Protein 9CRZ (pdb70)

Structure (mmCIF, N/CA/C/O backbone):
data_9CRZ
#
_entry.id   9CRZ
#
_cell.length_a   60.634
_cell.length_b   96.213
_cell.length_c   133.454
_cell.angle_alpha   90.000
_cell.angle_beta   90.000
_cell.angle_gamma   90.000
#
_symmetry.space_group_name_H-M   'P 21 21 21'
#
loop_
_entity.id
_entity.type
_entity.pdbx_description
1 polymer 'Putative glycosyltransferase R655'
2 non-polymer "URIDINE-5'-DIPHOSPHATE"
3 non-polymer 'MANGANESE (II) ION'
4 water water
#
loop_
_atom_site.group_PDB
_atom_site.id
_atom_site.type_symbol
_atom_site.label_atom_id
_atom_site.label_alt_id
_atom_site.label_comp_id
_atom_site.label_asym_id
_atom_site.label_entity_id
_atom_site.label_seq_id
_atom_site.pdbx_PDB_ins_code
_atom_site.Cartn_x
_atom_site.Cartn_y
_atom_site.Cartn_z
_atom_site.occupancy
_atom_site.B_iso_or_equiv
_atom_site.auth_seq_id
_atom_site.auth_comp_id
_atom_site.auth_asym_id
_atom_site.auth_atom_id
_atom_site.pdbx_PDB_model_num
ATOM 1 N N . ASN A 1 25 ? 39.483 -18.178 30.154 1.000 59.137 3 ASN A N 1
ATOM 2 C CA . ASN A 1 25 ? 39.647 -17.284 28.974 1.000 56.639 3 ASN A CA 1
ATOM 3 C C . ASN A 1 25 ? 38.302 -16.610 28.682 1.000 56.334 3 ASN A C 1
ATOM 4 O O . ASN A 1 25 ? 37.390 -16.646 29.513 1.000 60.729 3 ASN A O 1
ATOM 9 N N . LEU A 1 26 ? 38.204 -15.983 27.502 1.000 49.511 4 LEU A N 1
ATOM 10 C CA . LEU A 1 26 ? 37.065 -15.158 27.131 1.000 42.087 4 LEU A CA 1
ATOM 11 C C . LEU A 1 26 ? 35.784 -15.984 27.183 1.000 40.847 4 LEU A C 1
ATOM 12 O O . LEU A 1 26 ? 35.712 -17.053 26.583 1.000 43.082 4 LEU A O 1
ATOM 17 N N . LYS A 1 27 ? 34.781 -15.475 27.910 1.000 39.060 5 LYS A N 1
ATOM 18 C CA . LYS A 1 27 ? 33.430 -16.015 27.851 1.000 38.417 5 LYS A CA 1
ATOM 19 C C . LYS A 1 27 ? 32.591 -15.196 26.867 1.000 35.929 5 LYS A C 1
ATOM 20 O O . LYS A 1 27 ? 32.482 -13.973 26.979 1.000 32.287 5 LYS A O 1
ATOM 26 N N . ILE A 1 28 ? 31.982 -15.888 25.901 1.000 31.387 6 ILE A N 1
ATOM 27 C CA . ILE A 1 28 ? 31.102 -15.231 24.951 1.000 28.881 6 ILE A CA 1
ATOM 28 C C . ILE A 1 28 ? 29.648 -15.482 25.355 1.000 27.892 6 ILE A C 1
ATOM 29 O O . ILE A 1 28 ? 29.251 -16.618 25.601 1.000 28.275 6 ILE A O 1
ATOM 34 N N . ILE A 1 29 ? 28.869 -14.396 25.439 1.000 26.342 7 ILE A N 1
ATOM 35 C CA . ILE A 1 29 ? 27.443 -14.471 25.712 1.000 26.921 7 ILE A CA 1
ATOM 36 C C . ILE A 1 29 ? 26.682 -13.822 24.552 1.000 27.278 7 ILE A C 1
ATOM 37 O O . ILE A 1 29 ? 26.938 -12.667 24.195 1.000 25.447 7 ILE A O 1
ATOM 42 N N . VAL A 1 30 ? 25.749 -14.587 23.964 1.000 25.533 8 VAL A N 1
ATOM 43 C CA . VAL A 1 30 ? 24.901 -14.098 22.890 1.000 26.458 8 VAL A CA 1
ATOM 44 C C . VAL A 1 30 ? 23.482 -13.915 23.426 1.000 26.740 8 VAL A C 1
ATOM 45 O O . VAL A 1 30 ? 22.862 -14.877 23.874 1.000 26.817 8 VAL A O 1
ATOM 49 N N . ILE A 1 31 ? 22.977 -12.677 23.351 1.000 24.817 9 ILE A N 1
ATOM 50 C CA . ILE A 1 31 ? 21.624 -12.366 23.788 1.000 24.257 9 ILE A CA 1
ATOM 51 C C . ILE A 1 31 ? 20.650 -12.728 22.662 1.000 24.174 9 ILE A C 1
ATOM 52 O O . ILE A 1 31 ? 20.714 -12.166 21.571 1.000 23.198 9 ILE A O 1
ATOM 57 N N . ASN A 1 32 ? 19.747 -13.673 22.954 1.000 23.429 10 ASN A N 1
ATOM 58 C CA . ASN A 1 32 ? 18.904 -14.292 21.947 1.000 25.224 10 ASN A CA 1
ATOM 59 C C . ASN A 1 32 ? 17.535 -14.599 22.553 1.000 26.549 10 ASN A C 1
ATOM 60 O O . ASN A 1 32 ? 17.453 -15.223 23.607 1.000 26.784 10 ASN A O 1
ATOM 65 N N . LEU A 1 33 ? 16.468 -14.139 21.882 1.000 24.746 11 LEU A N 1
ATOM 66 C CA . LEU A 1 33 ? 15.111 -14.530 22.229 1.000 26.003 11 LEU A CA 1
ATOM 67 C C . LEU A 1 33 ? 14.944 -16.025 21.971 1.000 26.597 11 LEU A C 1
ATOM 68 O O . LEU A 1 33 ? 15.366 -16.534 20.934 1.000 26.171 11 LEU A O 1
ATOM 73 N N . LYS A 1 34 ? 14.301 -16.716 22.914 1.000 29.081 12 LYS A N 1
ATOM 74 C CA . LYS A 1 34 ? 14.025 -18.136 22.761 1.000 33.249 12 LYS A CA 1
ATOM 75 C C . LYS A 1 34 ? 13.303 -18.387 21.433 1.000 31.227 12 LYS A C 1
ATOM 76 O O . LYS A 1 34 ? 13.588 -19.366 20.750 1.000 32.035 12 LYS A O 1
ATOM 82 N N . ARG A 1 35 ? 12.405 -17.471 21.055 1.000 29.141 13 ARG A N 1
ATOM 83 C CA . ARG A 1 35 ? 11.559 -17.661 19.889 1.000 32.353 13 ARG A CA 1
ATOM 84 C C . ARG A 1 35 ? 12.345 -17.448 18.591 1.000 35.116 13 ARG A C 1
ATOM 85 O O . ARG A 1 35 ? 11.921 -17.913 17.538 1.000 32.625 13 ARG A O 1
ATOM 93 N N . ARG A 1 36 ? 13.481 -16.733 18.660 1.000 33.568 14 ARG A N 1
ATOM 94 C CA . ARG A 1 36 ? 14.248 -16.459 17.454 1.000 30.405 14 ARG A CA 1
ATOM 95 C C . ARG A 1 36 ? 15.265 -17.574 17.227 1.000 29.929 14 ARG A C 1
ATOM 96 O O . ARG A 1 36 ? 16.469 -17.326 17.242 1.000 29.539 14 ARG A O 1
ATOM 104 N N . THR A 1 37 ? 14.766 -18.800 17.015 1.000 28.820 15 THR A N 1
ATOM 105 C CA . THR A 1 37 ? 15.612 -19.970 16.816 1.000 28.273 15 THR A CA 1
ATOM 106 C C . THR A 1 37 ? 16.351 -19.840 15.484 1.000 27.332 15 THR A C 1
ATOM 107 O O . THR A 1 37 ? 17.425 -20.409 15.316 1.000 29.942 15 THR A O 1
ATOM 111 N N . ASP A 1 38 ? 15.768 -19.077 14.551 1.000 26.527 16 ASP A N 1
ATOM 112 C CA . ASP A 1 38 ? 16.418 -18.744 13.293 1.000 29.190 16 ASP A CA 1
ATOM 113 C C . ASP A 1 38 ? 17.736 -18.010 13.553 1.000 29.273 16 ASP A C 1
ATOM 114 O O . ASP A 1 38 ? 18.784 -18.388 13.020 1.000 28.132 16 ASP A O 1
ATOM 119 N N . ARG A 1 39 ? 17.674 -16.947 14.365 1.000 29.619 17 ARG A N 1
ATOM 120 C CA . ARG A 1 39 ? 18.861 -16.164 14.686 1.000 28.462 17 ARG A CA 1
ATOM 121 C C . ARG A 1 39 ? 19.874 -17.045 15.419 1.000 29.370 17 ARG A C 1
ATOM 122 O O . ARG A 1 39 ? 21.077 -16.962 15.168 1.000 32.100 17 ARG A O 1
ATOM 130 N N . ARG A 1 40 ? 19.374 -17.881 16.337 1.000 28.217 18 ARG A N 1
ATOM 131 C CA . ARG A 1 40 ? 20.238 -18.716 17.150 1.000 30.601 18 ARG A CA 1
ATOM 132 C C . ARG A 1 40 ? 21.032 -19.655 16.246 1.000 29.998 18 ARG A C 1
ATOM 133 O O . ARG A 1 40 ? 22.240 -19.785 16.404 1.000 27.594 18 ARG A O 1
ATOM 141 N N . GLU A 1 41 ? 20.339 -20.277 15.285 1.000 30.822 19 GLU A N 1
ATOM 142 C CA . GLU A 1 41 ? 20.957 -21.252 14.406 1.000 32.380 19 GLU A CA 1
ATOM 143 C C . GLU A 1 41 ? 22.005 -20.577 13.532 1.000 31.593 19 GLU A C 1
ATOM 144 O O . GLU A 1 41 ? 23.071 -21.142 13.316 1.000 31.539 19 GLU A O 1
ATOM 150 N N . ILE A 1 42 ? 21.692 -19.373 13.040 1.000 29.167 20 ILE A N 1
ATOM 151 C CA . ILE A 1 42 ? 22.643 -18.615 12.237 1.000 29.435 20 ILE A CA 1
ATOM 152 C C . ILE A 1 42 ? 23.919 -18.380 13.049 1.000 27.682 20 ILE A C 1
ATOM 153 O O . ILE A 1 42 ? 25.020 -18.648 12.572 1.000 29.129 20 ILE A O 1
ATOM 158 N N . MET A 1 43 ? 23.761 -17.899 14.288 1.000 26.989 21 MET A N 1
ATOM 159 C CA . MET A 1 43 ? 24.904 -17.548 15.121 1.000 26.182 21 MET A CA 1
ATOM 160 C C . MET A 1 43 ? 25.759 -18.792 15.394 1.000 25.916 21 MET A C 1
ATOM 161 O O . MET A 1 43 ? 26.990 -18.730 15.328 1.000 27.323 21 MET A O 1
ATOM 166 N N . GLU A 1 44 ? 25.098 -19.921 15.696 1.000 25.924 22 GLU A N 1
ATOM 167 C CA . GLU A 1 44 ? 25.784 -21.176 15.980 1.000 28.612 22 GLU A CA 1
ATOM 168 C C . GLU A 1 44 ? 26.652 -21.589 14.789 1.000 27.170 22 GLU A C 1
ATOM 169 O O . GLU A 1 44 ? 27.781 -22.031 14.970 1.000 26.917 22 GLU A O 1
ATOM 175 N N . LYS A 1 45 ? 26.108 -21.439 13.580 1.000 25.219 23 LYS A N 1
ATOM 176 C CA . LYS A 1 45 ? 26.817 -21.801 12.366 1.000 26.934 23 LYS A CA 1
ATOM 177 C C . LYS A 1 45 ? 28.006 -20.859 12.161 1.000 27.338 23 LYS A C 1
ATOM 178 O O . LYS A 1 45 ? 29.078 -21.302 11.748 1.000 26.223 23 LYS A O 1
ATOM 184 N N . LYS A 1 46 ? 27.817 -19.569 12.485 1.000 26.576 24 LYS A N 1
ATOM 185 C CA . LYS A 1 46 ? 28.895 -18.588 12.397 1.000 28.021 24 LYS A CA 1
ATOM 186 C C . LYS A 1 46 ? 30.049 -18.983 13.328 1.000 30.262 24 LYS A C 1
ATOM 187 O O . LYS A 1 46 ? 31.224 -18.960 12.936 1.000 31.561 24 LYS A O 1
ATOM 193 N N . PHE A 1 47 ? 29.702 -19.352 14.569 1.000 28.442 25 PHE A N 1
ATOM 194 C CA . PHE A 1 47 ? 30.703 -19.773 15.533 1.000 30.020 25 PHE A CA 1
ATOM 195 C C . PHE A 1 47 ? 31.442 -21.007 15.007 1.000 32.636 25 PHE A C 1
ATOM 196 O O . PHE A 1 47 ? 32.661 -21.095 15.115 1.000 33.182 25 PHE A O 1
ATOM 204 N N . GLN A 1 48 ? 30.695 -21.958 14.429 1.000 31.098 26 GLN A N 1
ATOM 205 C CA . GLN A 1 48 ? 31.283 -23.184 13.897 1.000 32.101 26 GLN A CA 1
ATOM 206 C C . GLN A 1 48 ? 32.328 -22.827 12.842 1.000 33.506 26 GLN A C 1
ATOM 207 O O . GLN A 1 48 ? 33.462 -23.294 12.904 1.000 33.744 26 GLN A O 1
ATOM 213 N N . ASP A 1 49 ? 31.936 -21.970 11.894 1.000 32.257 27 ASP A N 1
ATOM 214 C CA . ASP A 1 49 ? 32.804 -21.522 10.818 1.000 33.933 27 ASP A CA 1
ATOM 215 C C . ASP A 1 49 ? 34.041 -20.821 11.376 1.000 35.858 27 ASP A C 1
ATOM 216 O O . ASP A 1 49 ? 35.079 -20.819 10.732 1.000 36.147 27 ASP A O 1
ATOM 221 N N . GLU A 1 50 ? 33.924 -20.226 12.569 1.000 36.957 28 GLU A N 1
ATOM 222 C CA . GLU A 1 50 ? 35.047 -19.528 13.180 1.000 37.725 28 GLU A CA 1
ATOM 223 C C . GLU A 1 50 ? 35.860 -20.471 14.067 1.000 38.135 28 GLU A C 1
ATOM 224 O O . GLU A 1 50 ? 36.901 -20.083 14.584 1.000 36.502 28 GLU A O 1
ATOM 230 N N . ASN A 1 51 ? 35.355 -21.697 14.262 1.000 37.408 29 ASN A N 1
ATOM 231 C CA . ASN A 1 51 ? 35.933 -22.646 15.206 1.000 38.679 29 ASN A CA 1
ATOM 232 C C . ASN A 1 51 ? 35.930 -22.065 16.622 1.000 38.104 29 ASN A C 1
ATOM 233 O O . ASN A 1 51 ? 36.887 -22.241 17.375 1.000 36.815 29 ASN A O 1
ATOM 238 N N . ILE A 1 52 ? 34.845 -21.368 16.973 1.000 34.986 30 ILE A N 1
ATOM 239 C CA . ILE A 1 52 ? 34.635 -20.878 18.326 1.000 34.483 30 ILE A CA 1
ATOM 240 C C . ILE A 1 52 ? 33.618 -21.796 18.994 1.000 33.840 30 ILE A C 1
ATOM 241 O O . ILE A 1 52 ? 32.509 -21.954 18.489 1.000 33.646 30 ILE A O 1
ATOM 246 N N . THR A 1 53 ? 34.026 -22.429 20.103 1.000 33.983 31 THR A N 1
ATOM 247 C CA . THR A 1 53 ? 33.159 -23.356 20.823 1.000 35.620 31 THR A CA 1
ATOM 248 C C . THR A 1 53 ? 32.769 -22.771 22.180 1.000 39.594 31 THR A C 1
ATOM 249 O O . THR A 1 53 ? 31.793 -23.210 22.784 1.000 40.448 31 THR A O 1
ATOM 253 N N . GLN A 1 54 ? 33.519 -21.767 22.646 1.000 39.432 32 GLN A N 1
ATOM 254 C CA . GLN A 1 54 ? 33.319 -21.234 23.982 1.000 40.793 32 GLN A CA 1
ATOM 255 C C . GLN A 1 54 ? 32.345 -20.052 23.944 1.000 37.661 32 GLN A C 1
ATOM 256 O O . GLN A 1 54 ? 32.751 -18.895 24.041 1.000 36.878 32 GLN A O 1
ATOM 262 N N . TYR A 1 55 ? 31.049 -20.370 23.842 1.000 34.578 33 TYR A N 1
ATOM 263 C CA . TYR A 1 55 ? 29.995 -19.375 23.891 1.000 34.859 33 TYR A CA 1
ATOM 264 C C . TYR A 1 55 ? 28.771 -19.984 24.560 1.000 34.460 33 TYR A C 1
ATOM 265 O O . TYR A 1 55 ? 28.698 -21.199 24.709 1.000 32.269 33 TYR A O 1
ATOM 274 N N . GLU A 1 56 ? 27.818 -19.117 24.933 1.000 33.923 34 GLU A N 1
ATOM 275 C CA . GLU A 1 56 ? 26.511 -19.526 25.422 1.000 33.453 34 GLU A CA 1
ATOM 276 C C . GLU A 1 56 ? 25.458 -18.504 24.987 1.000 34.567 34 GLU A C 1
ATOM 277 O O . GLU A 1 56 ? 25.766 -17.334 24.750 1.000 31.425 34 GLU A O 1
ATOM 283 N N . PHE A 1 57 ? 24.206 -18.965 24.885 1.000 35.041 35 PHE A N 1
ATOM 284 C CA . PHE A 1 57 ? 23.088 -18.072 24.650 1.000 33.252 35 PHE A CA 1
ATOM 285 C C . PHE A 1 57 ? 22.516 -17.640 25.992 1.000 33.560 35 PHE A C 1
ATOM 286 O O . PHE A 1 57 ? 22.315 -18.466 26.878 1.000 33.596 35 PHE A O 1
ATOM 294 N N . PHE A 1 58 ? 22.297 -16.329 26.136 1.000 32.136 36 PHE A N 1
ATOM 295 C CA . PHE A 1 58 ? 21.442 -15.816 27.191 1.000 30.546 36 PHE A CA 1
ATOM 296 C C . PHE A 1 58 ? 20.006 -15.740 26.674 1.000 30.499 36 PHE A C 1
ATOM 297 O O . PHE A 1 58 ? 19.749 -15.166 25.614 1.000 30.082 36 PHE A O 1
ATOM 305 N N . GLU A 1 59 ? 19.075 -16.316 27.443 1.000 29.859 37 GLU A N 1
ATOM 306 C CA . GLU A 1 59 ? 17.668 -16.277 27.091 1.000 29.653 37 GLU A CA 1
ATOM 307 C C . GLU A 1 59 ? 17.135 -14.868 27.337 1.000 28.715 37 GLU A C 1
ATOM 308 O O . GLU A 1 59 ? 16.915 -14.479 28.480 1.000 26.862 37 GLU A O 1
ATOM 314 N N . ALA A 1 60 ? 16.932 -14.126 26.240 1.000 27.383 38 ALA A N 1
ATOM 315 C CA . ALA A 1 60 ? 16.565 -12.720 26.286 1.000 27.287 38 ALA A CA 1
ATOM 316 C C . ALA A 1 60 ? 15.149 -12.563 26.832 1.000 27.518 38 ALA A C 1
ATOM 317 O O . ALA A 1 60 ? 14.277 -13.389 26.564 1.000 28.081 38 ALA A O 1
ATOM 319 N N . PHE A 1 61 ? 14.931 -11.490 27.601 1.000 27.310 39 PHE A N 1
ATOM 320 C CA . PHE A 1 61 ? 13.596 -11.135 28.053 1.000 28.183 39 PHE A CA 1
ATOM 321 C C . PHE A 1 61 ? 12.753 -10.732 26.849 1.000 28.533 39 PHE A C 1
ATOM 322 O O . PHE A 1 61 ? 13.024 -9.720 26.204 1.000 29.949 39 PHE A O 1
ATOM 330 N N . ASP A 1 62 ? 11.718 -11.525 26.572 1.000 27.650 40 ASP A N 1
ATOM 331 C CA . ASP A 1 62 ? 10.785 -11.212 25.504 1.000 28.676 40 ASP A CA 1
ATOM 332 C C . ASP A 1 62 ? 9.842 -10.113 25.978 1.000 26.566 40 ASP A C 1
ATOM 333 O O . ASP A 1 62 ? 9.008 -10.336 26.857 1.000 24.688 40 ASP A O 1
ATOM 338 N N . GLY A 1 63 ? 9.982 -8.925 25.376 1.000 27.283 41 GLY A N 1
ATOM 339 C CA . GLY A 1 63 ? 9.155 -7.778 25.720 1.000 27.730 41 GLY A CA 1
ATOM 340 C C . GLY A 1 63 ? 7.667 -8.096 25.581 1.000 30.496 41 GLY A C 1
ATOM 341 O O . GLY A 1 63 ? 6.849 -7.597 26.347 1.000 31.131 41 GLY A O 1
ATOM 342 N N . GLU A 1 64 ? 7.340 -8.961 24.612 1.000 33.330 42 GLU A N 1
ATOM 343 C CA . GLU A 1 64 ? 5.973 -9.362 24.311 1.000 32.897 42 GLU A CA 1
ATOM 344 C C . GLU A 1 64 ? 5.336 -10.126 25.474 1.000 32.460 42 GLU A C 1
ATOM 345 O O . GLU A 1 64 ? 4.114 -10.120 25.605 1.000 35.705 42 GLU A O 1
ATOM 351 N N . THR A 1 65 ? 6.152 -10.809 26.294 1.000 29.477 43 THR A N 1
ATOM 352 C CA . THR A 1 65 ? 5.595 -11.670 27.327 1.000 28.810 43 THR A CA 1
ATOM 353 C C . THR A 1 65 ? 5.960 -11.172 28.724 1.000 30.532 43 THR A C 1
ATOM 354 O O . THR A 1 65 ? 5.667 -11.844 29.706 1.000 31.335 43 THR A O 1
ATOM 358 N N . LEU A 1 66 ? 6.583 -9.988 28.819 1.000 30.155 44 LEU A N 1
ATOM 359 C CA . LEU A 1 66 ? 6.803 -9.385 30.126 1.000 28.797 44 LEU A CA 1
ATOM 360 C C . LEU A 1 66 ? 5.452 -9.153 30.800 1.000 29.125 44 LEU A C 1
ATOM 361 O O . LEU A 1 66 ? 4.534 -8.609 30.198 1.000 27.993 44 LEU A O 1
ATOM 366 N N . ARG A 1 67 ? 5.320 -9.617 32.043 1.000 30.704 45 ARG A N 1
ATOM 367 C CA . ARG A 1 67 ? 4.052 -9.513 32.752 1.000 30.643 45 ARG A CA 1
ATOM 368 C C . ARG A 1 67 ? 3.943 -8.126 33.380 1.000 30.177 45 ARG A C 1
ATOM 369 O O . ARG A 1 67 ? 4.873 -7.667 34.043 1.000 29.288 45 ARG A O 1
ATOM 377 N N . PRO A 1 68 ? 2.807 -7.417 33.179 1.000 29.195 46 PRO A N 1
ATOM 378 C CA . PRO A 1 68 ? 2.641 -6.049 33.685 1.000 30.090 46 PRO A CA 1
ATOM 379 C C . PRO A 1 68 ? 2.887 -5.895 35.182 1.000 29.869 46 PRO A C 1
ATOM 380 O O . PRO A 1 68 ? 3.211 -4.806 35.642 1.000 30.239 46 PRO A O 1
ATOM 384 N N . GLU A 1 69 ? 2.755 -6.998 35.927 1.000 29.924 47 GLU A N 1
ATOM 385 C CA . GLU A 1 69 ? 2.845 -6.951 37.378 1.000 31.570 47 GLU A CA 1
ATOM 386 C C . GLU A 1 69 ? 4.237 -7.379 37.846 1.000 32.665 47 GLU A C 1
ATOM 387 O O . GLU A 1 69 ? 4.505 -7.408 39.045 1.000 34.221 47 GLU A O 1
ATOM 393 N N . ASP A 1 70 ? 5.128 -7.705 36.901 1.000 30.748 48 ASP A N 1
ATOM 394 C CA . ASP A 1 70 ? 6.455 -8.181 37.267 1.000 31.062 48 ASP A CA 1
ATOM 395 C C . ASP A 1 70 ? 7.250 -7.044 37.910 1.000 31.456 48 ASP A C 1
ATOM 396 O O . ASP A 1 70 ? 7.451 -6.007 37.291 1.000 33.571 48 ASP A O 1
ATOM 401 N N . PRO A 1 71 ? 7.702 -7.178 39.180 1.000 31.282 49 PRO A N 1
ATOM 402 C CA . PRO A 1 71 ? 8.405 -6.084 39.851 1.000 30.819 49 PRO A CA 1
ATOM 403 C C . PRO A 1 71 ? 9.733 -5.642 39.227 1.000 30.005 49 PRO A C 1
ATOM 404 O O . PRO A 1 71 ? 10.218 -4.553 39.527 1.000 27.860 49 PRO A O 1
ATOM 408 N N . ILE A 1 72 ? 10.287 -6.460 38.320 1.000 28.780 50 ILE A N 1
ATOM 409 C CA . ILE A 1 72 ? 11.562 -6.132 37.695 1.000 30.090 50 ILE A CA 1
ATOM 410 C C . ILE A 1 72 ? 11.404 -4.908 36.784 1.000 27.733 50 ILE A C 1
ATOM 411 O O . ILE A 1 72 ? 12.392 -4.299 36.399 1.000 27.071 50 ILE A O 1
ATOM 416 N N . LEU A 1 73 ? 10.158 -4.559 36.434 1.000 26.144 51 LEU A N 1
ATOM 417 C CA . LEU A 1 73 ? 9.877 -3.468 35.511 1.000 24.879 51 LEU A CA 1
ATOM 418 C C . LEU A 1 73 ? 9.936 -2.114 36.222 1.000 25.105 51 LEU A C 1
ATOM 419 O O . LEU A 1 73 ? 9.773 -1.075 35.587 1.000 24.376 51 LEU A O 1
ATOM 424 N N . GLY A 1 74 ? 10.152 -2.130 37.544 1.000 26.896 52 GLY A N 1
ATOM 425 C CA . GLY A 1 74 ? 10.186 -0.918 38.353 1.000 27.466 52 GLY A CA 1
ATOM 426 C C . GLY A 1 74 ? 11.134 0.129 37.772 1.000 27.393 52 GLY A C 1
ATOM 427 O O . GLY A 1 74 ? 10.876 1.326 37.864 1.000 27.356 52 GLY A O 1
ATOM 428 N N . VAL A 1 75 ? 12.223 -0.338 37.153 1.000 26.574 53 VAL A N 1
ATOM 429 C CA . VAL A 1 75 ? 13.274 0.529 36.626 1.000 25.692 53 VAL A CA 1
ATOM 430 C C . VAL A 1 75 ? 12.762 1.389 35.466 1.000 24.784 53 VAL A C 1
ATOM 431 O O . VAL A 1 75 ? 13.389 2.393 35.136 1.000 25.177 53 VAL A O 1
ATOM 435 N N . PHE A 1 76 ? 11.625 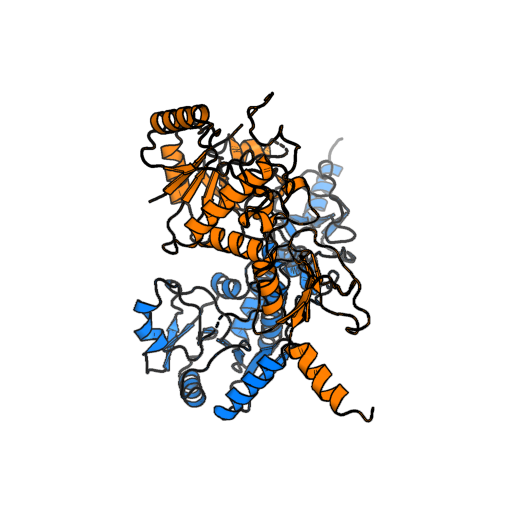1.003 34.865 1.000 24.110 54 PHE A N 1
ATOM 436 C CA . PHE A 1 76 ? 11.107 1.681 33.683 1.000 24.626 54 PHE A CA 1
ATOM 437 C C . PHE A 1 76 ? 9.934 2.598 34.041 1.000 25.876 54 PHE A C 1
ATOM 438 O O . PHE A 1 76 ? 9.432 3.322 33.183 1.000 26.178 54 PHE A O 1
ATOM 446 N N . LYS A 1 77 ? 9.474 2.546 35.294 1.000 26.402 55 LYS A N 1
ATOM 447 C CA . LYS A 1 77 ? 8.256 3.247 35.674 1.000 25.536 55 LYS A CA 1
ATOM 448 C C . LYS A 1 77 ? 8.566 4.707 36.006 1.000 24.475 55 LYS A C 1
ATOM 449 O O . LYS A 1 77 ? 8.834 5.040 37.154 1.000 25.053 55 LYS A O 1
ATOM 455 N N . HIS A 1 78 ? 8.509 5.571 34.988 1.000 23.855 56 HIS A N 1
ATOM 456 C CA . HIS A 1 78 ? 8.800 6.995 35.117 1.000 23.523 56 HIS A CA 1
ATOM 457 C C . HIS A 1 78 ? 8.239 7.717 33.894 1.000 24.623 56 HIS A C 1
ATOM 458 O O . HIS A 1 78 ? 7.482 7.134 33.121 1.000 24.417 56 HIS A O 1
ATOM 465 N N . GLY A 1 79 ? 8.651 8.980 33.708 1.000 24.860 57 GLY A N 1
ATOM 466 C CA . GLY A 1 79 ? 8.063 9.867 32.709 1.000 26.112 57 GLY A CA 1
ATOM 467 C C . GLY A 1 79 ? 8.698 9.747 31.315 1.000 26.836 57 GLY A C 1
ATOM 468 O O . GLY A 1 79 ? 8.226 10.374 30.367 1.000 27.400 57 GLY A O 1
ATOM 469 N N . VAL A 1 80 ? 9.751 8.930 31.187 1.000 27.170 58 VAL A N 1
ATOM 470 C CA . VAL A 1 80 ? 10.362 8.698 29.886 1.000 27.422 58 VAL A CA 1
ATOM 471 C C . VAL A 1 80 ? 9.728 7.445 29.278 1.000 25.710 58 VAL A C 1
ATOM 472 O O . VAL A 1 80 ? 10.223 6.331 29.453 1.000 24.639 58 VAL A O 1
ATOM 476 N N . HIS A 1 81 ? 8.612 7.648 28.570 1.000 26.793 59 HIS A N 1
ATOM 477 C CA . HIS A 1 81 ? 7.682 6.569 28.251 1.000 28.855 59 HIS A CA 1
ATOM 478 C C . HIS A 1 81 ? 8.255 5.644 27.181 1.000 27.447 59 HIS A C 1
ATOM 479 O O . HIS A 1 81 ? 7.878 4.472 27.110 1.000 25.256 59 HIS A O 1
ATOM 486 N N . GLY A 1 82 ? 9.176 6.183 26.367 1.000 24.883 60 GLY A N 1
ATOM 487 C CA . GLY A 1 82 ? 9.814 5.428 25.298 1.000 24.444 60 GLY A CA 1
ATOM 488 C C . GLY A 1 82 ? 10.484 4.153 25.813 1.000 23.949 60 GLY A C 1
ATOM 489 O O . GLY A 1 82 ? 10.619 3.178 25.076 1.000 23.204 60 GLY A O 1
ATOM 490 N N . LEU A 1 83 ? 10.896 4.160 27.088 1.000 24.175 61 LEU A N 1
ATOM 491 C CA . LEU A 1 83 ? 11.597 3.010 27.644 1.000 24.956 61 LEU A CA 1
ATOM 492 C C . LEU A 1 83 ? 10.617 1.872 27.935 1.000 24.698 61 LEU A C 1
ATOM 493 O O . LEU A 1 83 ? 11.045 0.757 28.207 1.000 25.246 61 LEU A O 1
ATOM 498 N N . SER A 1 84 ? 9.308 2.165 27.874 1.000 24.416 62 SER A N 1
ATOM 499 C CA . SER A 1 84 ? 8.283 1.176 28.169 1.000 25.299 62 SER A CA 1
ATOM 500 C C . SER A 1 84 ? 7.843 0.432 26.906 1.000 26.454 62 SER A C 1
ATOM 501 O O . SER A 1 84 ? 7.048 -0.507 26.985 1.000 27.160 62 SER A O 1
ATOM 504 N N . ARG A 1 85 ? 8.370 0.837 25.747 1.000 24.205 63 ARG A N 1
ATOM 505 C CA . ARG A 1 85 ? 8.142 0.063 24.533 1.000 24.176 63 ARG A CA 1
ATOM 506 C C . ARG A 1 85 ? 8.638 -1.362 24.771 1.000 23.686 63 ARG A C 1
ATOM 507 O O . ARG A 1 85 ? 9.737 -1.562 25.282 1.000 23.410 63 ARG A O 1
ATOM 515 N N . LYS A 1 86 ? 7.813 -2.338 24.392 1.000 21.003 64 LYS A N 1
ATOM 516 C CA . LYS A 1 86 ? 7.971 -3.717 24.818 1.000 20.938 64 LYS A CA 1
ATOM 517 C C . LYS A 1 86 ? 9.365 -4.232 24.474 1.000 21.678 64 LYS A C 1
ATOM 518 O O . LYS A 1 86 ? 10.033 -4.806 25.333 1.000 21.722 64 LYS A O 1
ATOM 524 N N . GLY A 1 87 ? 9.788 -4.030 23.219 1.000 21.487 65 GLY A N 1
ATOM 525 C CA . GLY A 1 87 ? 11.074 -4.522 22.749 1.000 22.698 65 GLY A CA 1
ATOM 526 C C . GLY A 1 87 ? 12.248 -3.778 23.389 1.000 23.548 65 GLY A C 1
ATOM 527 O O . GLY A 1 87 ? 13.249 -4.393 23.756 1.000 23.800 65 GLY A O 1
ATOM 528 N N . VAL A 1 88 ? 12.106 -2.451 23.509 1.000 23.233 66 VAL A N 1
ATOM 529 C CA . VAL A 1 88 ? 13.106 -1.599 24.129 1.000 23.787 66 VAL A CA 1
ATOM 530 C C . VAL A 1 88 ? 13.361 -2.078 25.561 1.000 22.958 66 VAL A C 1
ATOM 531 O O . VAL A 1 88 ? 14.518 -2.220 25.983 1.000 24.474 66 VAL A O 1
ATOM 535 N N . ALA A 1 89 ? 12.269 -2.344 26.290 1.000 22.029 67 ALA A N 1
ATOM 536 C CA . ALA A 1 89 ? 12.334 -2.738 27.690 1.000 22.053 67 ALA A CA 1
ATOM 537 C C . ALA A 1 89 ? 12.959 -4.128 27.835 1.000 22.022 67 ALA A C 1
ATOM 538 O O . ALA A 1 89 ? 13.771 -4.351 28.734 1.000 23.793 67 ALA A O 1
ATOM 540 N N . GLY A 1 90 ? 12.557 -5.061 26.964 1.000 22.245 68 GLY A N 1
ATOM 541 C CA . GLY A 1 90 ? 13.089 -6.418 26.985 1.000 22.304 68 GLY A CA 1
ATOM 542 C C . GLY A 1 90 ? 14.599 -6.421 26.747 1.000 23.455 68 GLY A C 1
ATOM 543 O O . GLY A 1 90 ? 15.347 -7.104 27.450 1.000 24.029 68 GLY A O 1
ATOM 544 N N . CYS A 1 91 ? 15.034 -5.624 25.765 1.000 24.134 69 CYS A N 1
ATOM 545 C CA . CYS A 1 91 ? 16.444 -5.473 25.430 1.000 24.154 69 CYS A CA 1
ATOM 546 C C . CYS A 1 91 ? 17.209 -4.932 26.640 1.000 22.504 69 CYS A C 1
ATOM 547 O O . CYS A 1 91 ? 18.246 -5.478 27.025 1.000 21.456 69 CYS A O 1
ATOM 550 N N . ALA A 1 92 ? 16.665 -3.870 27.249 1.000 23.646 70 ALA A N 1
ATOM 551 C CA . ALA A 1 92 ? 17.285 -3.238 28.404 1.000 24.317 70 ALA A CA 1
ATOM 552 C C . ALA A 1 92 ? 17.461 -4.260 29.534 1.000 24.936 70 ALA A C 1
ATOM 553 O O . ALA A 1 92 ? 18.540 -4.363 30.109 1.000 26.263 70 ALA A O 1
ATOM 555 N N . LEU A 1 93 ? 16.402 -5.030 29.824 1.000 25.145 71 LEU A N 1
ATOM 556 C CA . LEU A 1 93 ? 16.428 -6.044 30.874 1.000 24.424 71 LEU A CA 1
ATOM 557 C C . LEU A 1 93 ? 17.496 -7.090 30.578 1.000 24.726 71 LEU A C 1
ATOM 558 O O . LEU A 1 93 ? 18.166 -7.565 31.499 1.000 26.099 71 LEU A O 1
ATOM 563 N N . SER A 1 94 ? 17.641 -7.455 29.296 1.000 24.048 72 SER A N 1
ATOM 564 C CA . SER A 1 94 ? 18.551 -8.526 28.903 1.000 24.393 72 SER A CA 1
ATOM 565 C C . SER A 1 94 ? 20.004 -8.145 29.189 1.000 25.098 72 SER A C 1
ATOM 566 O O . SER A 1 94 ? 20.719 -8.910 29.833 1.000 27.817 72 SER A O 1
ATOM 569 N N . HIS A 1 95 ? 20.433 -6.969 28.706 1.000 23.379 73 HIS A N 1
ATOM 570 C CA . HIS A 1 95 ? 21.790 -6.493 28.949 1.000 24.704 73 HIS A CA 1
ATOM 571 C C . HIS A 1 95 ? 22.023 -6.278 30.453 1.000 25.523 73 HIS A C 1
ATOM 572 O O . HIS A 1 95 ? 23.095 -6.601 30.968 1.000 23.942 73 HIS A O 1
ATOM 579 N N . TYR A 1 96 ? 21.006 -5.748 31.146 1.000 24.606 74 TYR A N 1
ATOM 580 C CA . TYR A 1 96 ? 21.107 -5.418 32.560 1.000 27.123 74 TYR A CA 1
ATOM 581 C C . TYR A 1 96 ? 21.286 -6.693 33.384 1.000 28.342 74 TYR A C 1
ATOM 582 O O . TYR A 1 96 ? 22.059 -6.704 34.344 1.000 28.133 74 TYR A O 1
ATOM 591 N N . THR A 1 97 ? 20.569 -7.761 32.994 1.000 25.700 75 THR A N 1
ATOM 592 C CA . THR A 1 97 ? 20.640 -9.031 33.698 1.000 24.746 75 THR A CA 1
ATOM 593 C C . THR A 1 97 ? 22.009 -9.663 33.447 1.000 27.422 75 THR A C 1
ATOM 594 O O . THR A 1 97 ? 22.621 -10.199 34.370 1.000 27.069 75 THR A O 1
ATOM 598 N N . VAL A 1 98 ? 22.496 -9.552 32.202 1.000 26.875 76 VAL A N 1
ATOM 599 C CA . VAL A 1 98 ? 23.828 -10.026 31.848 1.000 26.343 76 VAL A CA 1
ATOM 600 C C . VAL A 1 98 ? 24.873 -9.286 32.691 1.000 25.663 76 VAL A C 1
ATOM 601 O O . VAL A 1 98 ? 25.825 -9.894 33.164 1.000 25.959 76 VAL A O 1
ATOM 605 N N . TRP A 1 99 ? 24.674 -7.983 32.916 1.000 25.980 77 TRP A N 1
ATOM 606 C CA . TRP A 1 99 ? 25.608 -7.207 33.723 1.000 28.212 77 TRP A CA 1
ATOM 607 C C . TRP A 1 99 ? 25.629 -7.693 35.175 1.000 30.503 77 TRP A C 1
ATOM 608 O O . TRP A 1 99 ? 26.685 -7.696 35.813 1.000 29.885 77 TRP A O 1
ATOM 619 N N . GLN A 1 100 ? 24.451 -8.065 35.696 1.000 29.228 78 GLN A N 1
ATOM 620 C CA . GLN A 1 100 ? 24.330 -8.544 37.064 1.000 30.776 78 GLN A CA 1
ATOM 621 C C . GLN A 1 100 ? 25.145 -9.824 37.232 1.000 31.053 78 GLN A C 1
ATOM 622 O O . GLN A 1 100 ? 25.850 -9.985 38.224 1.000 34.157 78 GLN A O 1
ATOM 628 N N . LYS A 1 101 ? 25.059 -10.711 36.237 1.000 29.907 79 LYS A N 1
ATOM 629 C CA . LYS A 1 101 ? 25.819 -11.953 36.220 1.000 32.867 79 LYS A CA 1
ATOM 630 C C . LYS A 1 101 ? 27.319 -11.647 36.190 1.000 33.310 79 LYS A C 1
ATOM 631 O O . LYS A 1 101 ? 28.073 -12.168 37.008 1.000 31.782 79 LYS A O 1
ATOM 637 N N . ILE A 1 102 ? 27.739 -10.776 35.257 1.000 31.395 80 ILE A N 1
ATOM 638 C CA . ILE A 1 102 ? 29.153 -10.464 35.087 1.000 31.365 80 ILE A CA 1
ATOM 639 C C . ILE A 1 102 ? 29.682 -9.758 36.340 1.000 32.362 80 ILE A C 1
ATOM 640 O O . ILE A 1 102 ? 30.809 -10.014 36.760 1.000 31.236 80 ILE A O 1
ATOM 645 N N . ALA A 1 103 ? 28.853 -8.880 36.929 1.000 31.178 81 ALA A N 1
ATOM 646 C CA . ALA A 1 103 ? 29.237 -8.100 38.098 1.000 34.600 81 ALA A CA 1
ATOM 647 C C . ALA A 1 103 ? 29.640 -9.022 39.245 1.000 37.306 81 ALA A C 1
ATOM 648 O O . ALA A 1 103 ? 30.542 -8.690 40.013 1.000 40.589 81 ALA A O 1
ATOM 650 N N . ALA A 1 104 ? 28.975 -10.182 39.334 1.000 37.904 82 ALA A N 1
ATOM 651 C CA . ALA A 1 104 ? 29.198 -11.146 40.400 1.000 40.351 82 ALA A CA 1
ATOM 652 C C . ALA A 1 104 ? 30.542 -11.858 40.231 1.000 43.695 82 ALA A C 1
ATOM 653 O O . ALA A 1 104 ? 31.087 -12.372 41.206 1.000 44.471 82 ALA A O 1
ATOM 655 N N . ASP A 1 105 ? 31.070 -11.891 38.996 1.000 42.030 83 ASP A N 1
ATOM 656 C CA . ASP A 1 105 ? 32.304 -12.609 38.712 1.000 40.550 83 ASP A CA 1
ATOM 657 C C . ASP A 1 105 ? 33.514 -11.690 38.886 1.000 42.549 83 ASP A C 1
ATOM 658 O O . ASP A 1 105 ? 34.034 -11.148 37.916 1.000 42.234 83 ASP A O 1
ATOM 663 N N . THR A 1 106 ? 34.005 -11.587 40.122 1.000 41.326 84 THR A N 1
ATOM 664 C CA . THR A 1 106 ? 35.055 -10.639 40.455 1.000 42.192 84 THR A CA 1
ATOM 665 C C . THR A 1 106 ? 36.429 -11.260 40.221 1.000 42.221 84 THR A C 1
ATOM 666 O O . THR A 1 106 ? 37.441 -10.691 40.622 1.000 41.390 84 THR A O 1
ATOM 670 N N . SER A 1 107 ? 36.459 -12.402 39.526 1.000 43.601 85 SER A N 1
ATOM 671 C CA . SER A 1 107 ? 37.708 -13.046 39.154 1.000 43.344 85 SER A CA 1
ATOM 672 C C . SER A 1 107 ? 38.443 -12.218 38.098 1.000 46.858 85 SER A C 1
ATOM 673 O O . SER A 1 107 ? 39.646 -12.380 37.906 1.000 46.501 85 SER A O 1
ATOM 676 N N . GLY A 1 108 ? 37.703 -11.354 37.393 1.000 47.200 86 GLY A N 1
ATOM 677 C CA . GLY A 1 108 ? 38.296 -10.508 36.371 1.000 42.614 86 GLY A CA 1
ATOM 678 C C . GLY A 1 108 ? 38.208 -11.137 34.984 1.000 40.860 86 GLY A C 1
ATOM 679 O O . GLY A 1 108 ? 38.735 -10.576 34.029 1.000 38.478 86 GLY A O 1
ATOM 680 N N . THR A 1 109 ? 37.533 -12.292 34.886 1.000 39.653 87 THR A N 1
ATOM 681 C CA . THR A 1 109 ? 37.327 -12.980 33.616 1.000 39.325 87 THR A CA 1
ATOM 682 C C . THR A 1 109 ? 36.640 -12.041 32.620 1.000 37.356 87 THR A C 1
ATOM 683 O O . THR A 1 109 ? 35.702 -11.332 32.976 1.000 37.670 87 THR A O 1
ATOM 687 N N . LYS A 1 110 ? 37.127 -12.041 31.373 1.000 34.502 88 LYS A N 1
ATOM 688 C CA . LYS A 1 110 ? 36.582 -11.180 30.335 1.000 33.694 88 LYS A CA 1
ATOM 689 C C . LYS A 1 110 ? 35.364 -11.842 29.691 1.000 31.838 88 LYS A C 1
ATOM 690 O O . LYS A 1 110 ? 35.343 -13.057 29.477 1.000 32.202 88 LYS A O 1
ATOM 696 N N . TYR A 1 111 ? 34.358 -11.017 29.390 1.000 30.528 89 TYR A N 1
ATOM 697 C CA . TYR A 1 111 ? 33.153 -11.453 28.703 1.000 29.303 89 TYR A CA 1
ATOM 698 C C . TYR A 1 111 ? 33.012 -10.684 27.391 1.000 30.366 89 TYR A C 1
ATOM 699 O O . TYR A 1 111 ? 33.210 -9.471 27.351 1.000 28.114 89 TYR A O 1
ATOM 708 N N . LEU A 1 112 ? 32.656 -11.406 26.323 1.000 30.759 90 LEU A N 1
ATOM 709 C CA . LEU A 1 112 ? 32.229 -10.777 25.082 1.000 30.938 90 LEU A CA 1
ATOM 710 C C . LEU A 1 112 ? 30.727 -10.973 24.938 1.000 29.585 90 LEU A C 1
ATOM 711 O O . LEU A 1 112 ? 30.263 -12.098 24.806 1.000 30.897 90 LEU A O 1
ATOM 716 N N . VAL A 1 113 ? 29.986 -9.862 24.996 1.000 27.064 91 VAL A N 1
ATOM 717 C CA . VAL A 1 113 ? 28.542 -9.869 24.851 1.000 26.186 91 VAL A CA 1
ATOM 718 C C . VAL A 1 113 ? 28.216 -9.485 23.411 1.000 25.772 91 VAL A C 1
ATOM 719 O O . VAL A 1 113 ? 28.682 -8.460 22.920 1.000 23.306 91 VAL A O 1
ATOM 723 N N . LEU A 1 114 ? 27.440 -10.344 22.743 1.000 24.892 92 LEU A N 1
ATOM 724 C CA . LEU A 1 114 ? 27.004 -10.121 21.376 1.000 24.505 92 LEU A CA 1
ATOM 725 C C . LEU A 1 114 ? 25.478 -10.133 21.325 1.000 24.946 92 LEU A C 1
ATOM 726 O O . LEU A 1 114 ? 24.828 -10.877 22.062 1.000 27.348 92 LEU A O 1
ATOM 731 N N . GLU A 1 115 ? 24.916 -9.327 20.420 1.000 23.148 93 GLU A N 1
ATOM 732 C CA . GLU A 1 115 ? 23.542 -9.532 19.988 1.000 24.267 93 GLU A CA 1
ATOM 733 C C . GLU A 1 115 ? 23.543 -10.584 18.878 1.000 24.340 93 GLU A C 1
ATOM 734 O O . GLU A 1 115 ? 24.608 -10.954 18.386 1.000 24.392 93 GLU A O 1
ATOM 740 N N . ASP A 1 116 ? 22.353 -11.076 18.506 1.000 25.117 94 ASP A N 1
ATOM 741 C CA . ASP A 1 116 ? 22.240 -12.359 17.821 1.000 26.195 94 ASP A CA 1
ATOM 742 C C . ASP A 1 116 ? 21.993 -12.159 16.329 1.000 26.399 94 ASP A C 1
ATOM 743 O O . ASP A 1 116 ? 21.499 -13.064 15.663 1.000 26.729 94 ASP A O 1
ATOM 748 N N . ASP A 1 117 ? 22.324 -10.967 15.820 1.000 26.252 95 ASP A N 1
ATOM 749 C CA . ASP A 1 117 ? 22.111 -10.664 14.420 1.000 25.259 95 ASP A CA 1
ATOM 750 C C . ASP A 1 117 ? 23.336 -9.965 13.842 1.000 26.033 95 ASP A C 1
ATOM 751 O O . ASP A 1 117 ? 23.214 -9.246 12.857 1.000 27.411 95 ASP A O 1
ATOM 756 N N . ILE A 1 118 ? 24.500 -10.167 14.466 1.000 26.297 96 ILE A N 1
ATOM 757 C CA . ILE A 1 118 ? 25.703 -9.453 14.066 1.000 29.146 96 ILE A CA 1
ATOM 758 C C . ILE A 1 118 ? 26.421 -10.247 12.971 1.000 29.326 96 ILE A C 1
ATOM 759 O O . ILE A 1 118 ? 26.176 -11.448 12.784 1.000 27.699 96 ILE A O 1
ATOM 764 N N . ASN A 1 119 ? 27.291 -9.545 12.236 1.000 29.335 97 ASN A N 1
ATOM 765 C CA . ASN A 1 119 ? 28.178 -10.175 11.274 1.000 30.090 97 ASN A CA 1
ATOM 766 C C . ASN A 1 119 ? 29.612 -10.033 11.766 1.000 31.293 97 ASN A C 1
ATOM 767 O O . ASN A 1 119 ? 29.968 -9.024 12.370 1.000 30.342 97 ASN A O 1
ATOM 772 N N . PHE A 1 120 ? 30.411 -11.067 11.506 1.000 30.568 98 PHE A N 1
ATOM 773 C CA . PHE A 1 120 ? 31.830 -11.045 11.804 1.000 32.576 98 PHE A CA 1
ATOM 774 C C . PHE A 1 120 ? 32.573 -10.604 10.550 1.000 32.098 98 PHE A C 1
ATOM 775 O O . PHE A 1 120 ? 32.279 -11.077 9.455 1.000 32.901 98 PHE A O 1
ATOM 783 N N . LYS A 1 121 ? 33.533 -9.691 10.719 1.000 30.944 99 LYS A N 1
ATOM 784 C CA . LYS A 1 121 ? 34.475 -9.379 9.656 1.000 30.536 99 LYS A CA 1
ATOM 785 C C . LYS A 1 121 ? 35.419 -10.569 9.477 1.000 31.246 99 LYS A C 1
ATOM 786 O O . LYS A 1 121 ? 35.644 -11.316 10.428 1.000 31.226 99 LYS A O 1
ATOM 792 N N . PRO A 1 122 ? 35.961 -10.801 8.258 1.000 30.303 100 PRO A N 1
ATOM 793 C CA . PRO A 1 122 ? 36.767 -11.996 7.988 1.000 29.613 100 PRO A CA 1
ATOM 794 C C . PRO A 1 122 ? 37.887 -12.194 9.008 1.000 29.324 100 PRO A C 1
ATOM 795 O O . PRO A 1 122 ? 38.446 -11.221 9.515 1.000 30.962 100 PRO A O 1
ATOM 799 N N . ASN A 1 123 ? 38.186 -13.467 9.300 1.000 28.674 101 ASN A N 1
ATOM 800 C CA . ASN A 1 123 ? 39.224 -13.879 10.240 1.000 32.070 101 ASN A CA 1
ATOM 801 C C . ASN A 1 123 ? 38.872 -13.430 11.655 1.000 31.003 101 ASN A C 1
ATOM 802 O O . ASN A 1 123 ? 39.749 -13.023 12.419 1.000 30.611 101 ASN A O 1
ATOM 807 N N . PHE A 1 124 ? 37.587 -13.548 12.006 1.000 30.114 102 PHE A N 1
ATOM 808 C CA . PHE A 1 124 ? 37.085 -13.089 13.293 1.000 28.972 102 PHE A CA 1
ATOM 809 C C . PHE A 1 124 ? 37.879 -13.715 14.440 1.000 28.273 102 PHE A C 1
ATOM 810 O O . PHE A 1 124 ? 38.347 -13.003 15.322 1.000 30.722 102 PHE A O 1
ATOM 818 N N . LYS A 1 125 ? 38.019 -15.048 14.428 1.000 29.767 103 LYS A N 1
ATOM 819 C CA . LYS A 1 125 ? 38.608 -15.756 15.556 1.000 31.083 103 LYS A CA 1
ATOM 820 C C . LYS A 1 125 ? 40.035 -15.273 15.806 1.000 32.675 103 LYS A C 1
ATOM 821 O O . LYS A 1 125 ? 40.417 -15.036 16.949 1.000 33.071 103 LYS A O 1
ATOM 827 N N . GLU A 1 126 ? 40.812 -15.138 14.724 1.000 33.037 104 GLU A N 1
ATOM 828 C CA . GLU A 1 126 ? 42.190 -14.687 14.802 1.000 32.919 104 GLU A CA 1
ATOM 829 C C . GLU A 1 126 ? 42.237 -13.230 15.273 1.000 32.327 104 GLU A C 1
ATOM 830 O O . GLU A 1 126 ? 43.081 -12.869 16.096 1.000 32.493 104 GLU A O 1
ATOM 836 N N . ASN A 1 127 ? 41.324 -12.403 14.741 1.000 28.571 105 ASN A N 1
ATOM 837 C CA . ASN A 1 127 ? 41.299 -10.973 15.021 1.000 28.528 105 ASN A CA 1
ATOM 838 C C . ASN A 1 127 ? 40.928 -10.724 16.481 1.000 30.016 105 ASN A C 1
ATOM 839 O O . ASN A 1 127 ? 41.548 -9.885 17.144 1.000 31.797 105 ASN A O 1
ATOM 844 N N . LEU A 1 128 ? 39.926 -11.463 16.974 1.000 28.232 106 LEU A N 1
ATOM 845 C CA . LEU A 1 128 ? 39.494 -11.337 18.360 1.000 28.687 106 LEU A CA 1
ATOM 846 C C . LEU A 1 128 ? 40.659 -11.699 19.281 1.000 29.731 106 LEU A C 1
ATOM 847 O O . LEU A 1 128 ? 40.954 -10.979 20.237 1.000 27.843 106 LEU A O 1
ATOM 852 N N . SER A 1 129 ? 41.345 -12.801 18.936 1.000 29.565 107 SER A N 1
ATOM 853 C CA . SER A 1 129 ? 42.490 -13.289 19.682 1.000 29.680 107 SER A CA 1
ATOM 854 C C . SER A 1 129 ? 43.551 -12.194 19.807 1.000 29.735 107 SER A C 1
ATOM 855 O O . SER A 1 129 ? 44.059 -11.941 20.898 1.000 30.093 107 SER A O 1
ATOM 858 N N . LYS A 1 130 ? 43.846 -11.520 18.688 1.000 28.978 108 LYS A N 1
ATOM 859 C CA . LYS A 1 130 ? 44.851 -10.468 18.665 1.000 29.318 108 LYS A CA 1
ATOM 860 C C . LYS A 1 130 ? 44.407 -9.306 19.552 1.000 28.481 108 LYS A C 1
ATOM 861 O O . LYS A 1 130 ? 45.214 -8.770 20.305 1.000 28.180 108 LYS A O 1
ATOM 867 N N . VAL A 1 131 ? 43.120 -8.932 19.458 1.000 28.103 109 VAL A N 1
ATOM 868 C CA . VAL A 1 131 ? 42.567 -7.845 20.250 1.000 28.326 109 VAL A CA 1
ATOM 869 C C . VAL A 1 131 ? 42.672 -8.193 21.735 1.000 30.470 109 VAL A C 1
ATOM 870 O O . VAL A 1 131 ? 43.141 -7.377 22.518 1.000 33.390 109 VAL A O 1
ATOM 874 N N . MET A 1 132 ? 42.265 -9.416 22.111 1.000 31.848 110 MET A N 1
ATOM 875 C CA . MET A 1 132 ? 42.296 -9.851 23.504 1.000 31.657 110 MET A CA 1
ATOM 876 C C . MET A 1 132 ? 43.705 -9.705 24.079 1.000 34.231 110 MET A C 1
ATOM 877 O O . MET A 1 132 ? 43.871 -9.283 25.222 1.000 34.704 110 MET A O 1
ATOM 882 N N . LYS A 1 133 ? 44.715 -10.056 23.273 1.000 34.670 111 LYS A N 1
ATOM 883 C CA . LYS A 1 133 ? 46.094 -10.085 23.740 1.000 36.662 111 LYS A CA 1
ATOM 884 C C . LYS A 1 133 ? 46.603 -8.672 24.013 1.000 34.638 111 LYS A C 1
ATOM 885 O O . LYS A 1 133 ? 47.576 -8.498 24.729 1.000 37.746 111 LYS A O 1
ATOM 891 N N . THR A 1 134 ? 45.929 -7.669 23.451 1.000 33.766 112 THR A N 1
ATOM 892 C CA . THR A 1 134 ? 46.414 -6.297 23.492 1.000 35.289 112 THR A CA 1
ATOM 893 C C . THR A 1 134 ? 45.802 -5.551 24.679 1.000 35.055 112 THR A C 1
ATOM 894 O O . THR A 1 134 ? 46.212 -4.429 24.975 1.000 37.761 112 THR A O 1
ATOM 898 N N . ILE A 1 135 ? 44.816 -6.168 25.351 1.000 35.274 113 ILE A N 1
ATOM 899 C CA . ILE A 1 135 ? 44.037 -5.470 26.370 1.000 35.343 113 ILE A CA 1
ATOM 900 C C . ILE A 1 135 ? 44.938 -5.131 27.552 1.000 37.135 113 ILE A C 1
ATOM 901 O O . ILE A 1 135 ? 45.689 -5.976 28.033 1.000 38.453 113 ILE A O 1
ATOM 906 N N . GLU A 1 136 ? 44.832 -3.888 28.025 1.000 39.435 114 GLU A N 1
ATOM 907 C CA . GLU A 1 136 ? 45.540 -3.449 29.217 1.000 39.934 114 GLU A CA 1
ATOM 908 C C . GLU A 1 136 ? 44.578 -3.497 30.400 1.000 42.295 114 GLU A C 1
ATOM 909 O O . GLU A 1 136 ? 43.364 -3.490 30.205 1.000 39.166 114 GLU A O 1
ATOM 915 N N . PRO A 1 137 ? 45.088 -3.545 31.656 1.000 44.511 115 PRO A N 1
ATOM 916 C CA . PRO A 1 137 ? 44.239 -3.730 32.837 1.000 41.500 115 PRO A CA 1
ATOM 917 C C . PRO A 1 137 ? 43.168 -2.673 33.102 1.000 38.499 115 PRO A C 1
ATOM 918 O O . PRO A 1 137 ? 42.196 -2.962 33.791 1.000 39.777 115 PRO A O 1
ATOM 922 N N . SER A 1 138 ? 43.334 -1.470 32.536 1.000 34.035 116 SER A N 1
ATOM 923 C CA . SER A 1 138 ? 42.392 -0.384 32.787 1.000 36.702 116 SER A CA 1
ATOM 924 C C . SER A 1 138 ? 41.292 -0.314 31.718 1.000 37.138 116 SER A C 1
ATOM 925 O O . SER A 1 138 ? 40.390 0.521 31.805 1.000 37.090 116 SER A O 1
ATOM 928 N N . GLN A 1 139 ? 41.377 -1.187 30.705 1.000 34.387 117 GLN A N 1
ATOM 929 C CA . GLN A 1 139 ? 40.427 -1.182 29.602 1.000 32.922 117 GLN A CA 1
ATOM 930 C C . GLN A 1 139 ? 39.285 -2.147 29.919 1.000 32.190 117 GLN A C 1
ATOM 931 O O . GLN A 1 139 ? 39.292 -3.285 29.456 1.000 32.628 117 GLN A O 1
ATOM 937 N N . ALA A 1 140 ? 38.315 -1.680 30.724 1.000 31.341 118 ALA A N 1
ATOM 938 C CA . ALA A 1 140 ? 37.312 -2.560 31.321 1.000 32.213 118 ALA A CA 1
ATOM 939 C C . ALA A 1 140 ? 36.055 -2.672 30.447 1.000 30.150 118 ALA A C 1
ATOM 940 O O . ALA A 1 140 ? 35.241 -3.568 30.656 1.000 29.290 118 ALA A O 1
ATOM 942 N N . MET A 1 141 ? 35.889 -1.737 29.501 1.000 27.565 119 MET A N 1
ATOM 943 C CA . MET A 1 141 ? 34.722 -1.722 28.629 1.000 25.919 119 MET A CA 1
ATOM 944 C C . MET A 1 141 ? 35.166 -1.323 27.219 1.000 26.477 119 MET A C 1
ATOM 945 O O . MET A 1 141 ? 35.593 -0.190 26.998 1.000 24.543 119 MET A O 1
ATOM 950 N N . ILE A 1 142 ? 35.073 -2.276 26.278 1.000 25.081 120 ILE A N 1
ATOM 951 C CA . ILE A 1 142 ? 35.592 -2.101 24.932 1.000 24.941 120 ILE A CA 1
ATOM 952 C C . ILE A 1 142 ? 34.497 -2.454 23.931 1.000 25.404 120 ILE A C 1
ATOM 953 O O . ILE A 1 142 ? 34.047 -3.598 23.901 1.000 25.375 120 ILE A O 1
ATOM 958 N N . LEU A 1 143 ? 34.119 -1.485 23.084 1.000 24.223 121 LEU A N 1
ATOM 959 C CA . LEU A 1 143 ? 33.274 -1.773 21.930 1.000 24.159 121 LEU A CA 1
ATOM 960 C C . LEU A 1 143 ? 34.136 -2.368 20.816 1.000 23.770 121 LEU A C 1
ATOM 961 O O . LEU A 1 143 ? 35.166 -1.797 20.459 1.000 24.795 121 LEU A O 1
ATOM 966 N N . ILE A 1 144 ? 33.714 -3.520 20.275 1.000 23.424 122 ILE A N 1
ATOM 967 C CA . ILE A 1 144 ? 34.363 -4.090 19.104 1.000 23.157 122 ILE A CA 1
ATOM 968 C C . ILE A 1 144 ? 33.460 -3.897 17.891 1.000 23.735 122 ILE A C 1
ATOM 969 O O . ILE A 1 144 ? 33.744 -4.408 16.807 1.000 27.462 122 ILE A O 1
ATOM 974 N N . GLY A 1 145 ? 32.352 -3.181 18.107 1.000 22.882 123 GLY A N 1
ATOM 975 C CA . GLY A 1 145 ? 31.490 -2.684 17.047 1.000 23.038 123 GLY A CA 1
ATOM 976 C C . GLY A 1 145 ? 30.574 -1.598 17.604 1.000 23.782 123 GLY A C 1
ATOM 977 O O . GLY A 1 145 ? 30.299 -1.577 18.801 1.000 24.155 123 GLY A O 1
ATOM 978 N N . MET A 1 146 ? 30.169 -0.658 16.751 1.000 24.718 124 MET A N 1
ATOM 979 C CA . MET A 1 146 ? 29.163 0.316 17.150 1.000 25.991 124 MET A CA 1
ATOM 980 C C . MET A 1 146 ? 28.534 0.926 15.906 1.000 23.137 124 MET A C 1
ATOM 981 O O . MET A 1 146 ? 29.069 0.796 14.814 1.000 22.199 124 MET A O 1
ATOM 986 N N . THR A 1 147 ? 27.385 1.577 16.099 1.000 24.023 125 THR A N 1
ATOM 987 C CA . THR A 1 147 ? 26.743 2.351 15.053 1.000 23.697 125 THR A CA 1
ATOM 988 C C . THR A 1 147 ? 27.445 3.703 14.979 1.000 24.626 125 THR A C 1
ATOM 989 O O . THR A 1 147 ? 27.537 4.418 15.980 1.000 24.694 125 THR A O 1
ATOM 993 N N . VAL A 1 148 ? 27.978 4.016 13.790 1.000 23.219 126 VAL A N 1
ATOM 994 C CA . VAL A 1 148 ? 28.694 5.259 13.583 1.000 26.026 126 VAL A CA 1
ATOM 995 C C . VAL A 1 148 ? 27.721 6.276 12.987 1.000 27.163 126 VAL A C 1
ATOM 996 O O . VAL A 1 148 ? 26.929 5.925 12.122 1.000 26.838 126 VAL A O 1
ATOM 1000 N N . ASN A 1 149 ? 27.781 7.528 13.461 1.000 28.733 127 ASN A N 1
ATOM 1001 C CA . ASN A 1 149 ? 27.019 8.611 12.854 1.000 31.259 127 ASN A CA 1
ATOM 1002 C C . ASN A 1 149 ? 27.180 8.536 11.342 1.000 32.626 127 ASN A C 1
ATOM 1003 O O . ASN A 1 149 ? 28.304 8.403 10.845 1.000 29.648 127 ASN A O 1
ATOM 1008 N N . GLY A 1 150 ? 26.044 8.617 10.631 1.000 31.076 128 GLY A N 1
ATOM 1009 C CA . GLY A 1 150 ? 26.026 8.519 9.181 1.000 31.947 128 GLY A CA 1
ATOM 1010 C C . GLY A 1 150 ? 27.032 9.478 8.550 1.000 31.878 128 GLY A C 1
ATOM 1011 O O . GLY A 1 150 ? 27.739 9.110 7.620 1.000 32.436 128 GLY A O 1
ATOM 1012 N N . ASP A 1 151 ? 27.115 10.691 9.107 1.000 32.036 129 ASP A N 1
ATOM 1013 C CA . ASP A 1 151 ? 27.989 11.741 8.606 1.000 33.561 129 ASP A CA 1
ATOM 1014 C C . ASP A 1 151 ? 29.464 11.429 8.873 1.000 34.284 129 ASP A C 1
ATOM 1015 O O . ASP A 1 151 ? 30.334 12.113 8.344 1.000 32.028 129 ASP A O 1
ATOM 1020 N N . ASP A 1 152 ? 29.746 10.427 9.717 1.000 30.505 130 ASP A N 1
ATOM 1021 C CA . ASP A 1 152 ? 31.116 10.176 10.132 1.000 29.409 130 ASP A CA 1
ATOM 1022 C C . ASP A 1 152 ? 31.624 8.842 9.589 1.000 28.758 130 ASP A C 1
ATOM 1023 O O . ASP A 1 152 ? 32.772 8.485 9.845 1.000 26.561 130 ASP A O 1
ATOM 1028 N N . VAL A 1 153 ? 30.776 8.120 8.834 1.000 29.937 131 VAL A N 1
ATOM 1029 C CA . VAL A 1 153 ? 31.112 6.783 8.357 1.000 28.752 131 VAL A CA 1
ATOM 1030 C C . VAL A 1 153 ? 32.342 6.841 7.442 1.000 29.842 131 VAL A C 1
ATOM 1031 O O . VAL A 1 153 ? 33.247 6.006 7.569 1.000 29.122 131 VAL A O 1
ATOM 1035 N N . THR A 1 154 ? 32.347 7.807 6.507 1.000 27.813 132 THR A N 1
ATOM 1036 C CA . THR A 1 154 ? 33.365 7.877 5.467 1.000 28.702 132 THR A CA 1
ATOM 1037 C C . THR A 1 154 ? 34.718 8.183 6.098 1.000 28.970 132 THR A C 1
ATOM 1038 O O . THR A 1 154 ? 35.699 7.502 5.815 1.000 28.641 132 THR A O 1
ATOM 1042 N N . LYS A 1 155 ? 34.745 9.177 6.989 1.000 28.443 133 LYS A N 1
ATOM 1043 C CA . LYS A 1 155 ? 35.996 9.671 7.543 1.000 28.573 133 LYS A CA 1
ATOM 1044 C C . LYS A 1 155 ? 36.549 8.743 8.628 1.000 26.326 133 LYS A C 1
ATOM 1045 O O . LYS A 1 155 ? 37.671 8.960 9.080 1.000 26.191 133 LYS A O 1
ATOM 1051 N N . THR A 1 156 ? 35.764 7.750 9.083 1.000 24.462 134 THR A N 1
ATOM 1052 C CA . THR A 1 156 ? 36.250 6.823 10.105 1.000 25.365 134 THR A CA 1
ATOM 1053 C C . THR A 1 156 ? 36.472 5.411 9.543 1.000 24.344 134 THR A C 1
ATOM 1054 O O . THR A 1 156 ? 36.707 4.459 10.289 1.000 22.763 134 THR A O 1
ATOM 1058 N N . ARG A 1 157 ? 36.422 5.277 8.217 1.000 26.802 135 ARG A N 1
ATOM 1059 C CA . ARG A 1 157 ? 36.645 3.981 7.595 1.000 28.316 135 ARG A CA 1
ATOM 1060 C C . ARG A 1 157 ? 38.074 3.504 7.855 1.000 26.651 135 ARG A C 1
ATOM 1061 O O . ARG A 1 157 ? 38.294 2.312 8.036 1.000 26.285 135 ARG A O 1
ATOM 1069 N N . ASP A 1 158 ? 39.034 4.435 7.897 1.000 24.443 136 ASP A N 1
ATOM 1070 C CA . ASP A 1 158 ? 40.422 4.088 8.172 1.000 25.501 136 ASP A CA 1
ATOM 1071 C C . ASP A 1 158 ? 40.585 3.428 9.548 1.000 24.240 136 ASP A C 1
ATOM 1072 O O . ASP A 1 158 ? 41.302 2.434 9.650 1.000 25.303 136 ASP A O 1
ATOM 1077 N N . ILE A 1 159 ? 39.891 3.940 10.580 1.000 21.572 137 ILE A N 1
ATOM 1078 C CA . ILE A 1 159 ? 40.080 3.429 11.934 1.000 22.962 137 ILE A CA 1
ATOM 1079 C C . ILE A 1 159 ? 39.161 2.235 12.227 1.000 23.498 137 ILE A C 1
ATOM 1080 O O . ILE A 1 159 ? 39.543 1.345 12.997 1.000 22.171 137 ILE A O 1
ATOM 1085 N N . TYR A 1 160 ? 37.970 2.210 11.613 1.000 22.685 138 TYR A N 1
ATOM 1086 C CA . TYR A 1 160 ? 36.946 1.246 12.004 1.000 24.916 138 TYR A CA 1
ATOM 1087 C C . TYR A 1 160 ? 36.884 0.061 11.044 1.000 24.291 138 TYR A C 1
ATOM 1088 O O . TYR A 1 160 ? 36.511 -1.031 11.454 1.000 23.673 138 TYR A O 1
ATOM 1097 N N . GLU A 1 161 ? 37.255 0.281 9.779 1.000 27.400 139 GLU A N 1
ATOM 1098 C CA . GLU A 1 161 ? 37.066 -0.724 8.741 1.000 29.231 139 GLU A CA 1
ATOM 1099 C C . GLU A 1 161 ? 38.406 -1.219 8.201 1.000 30.307 139 GLU A C 1
ATOM 1100 O O . GLU A 1 161 ? 38.612 -2.424 8.084 1.000 30.695 139 GLU A O 1
ATOM 1106 N N . LEU A 1 162 ? 39.302 -0.286 7.843 1.000 28.468 140 LEU A N 1
ATOM 1107 C CA . LEU A 1 162 ? 40.477 -0.608 7.041 1.000 27.707 140 LEU A CA 1
ATOM 1108 C C . LEU A 1 162 ? 41.680 -0.938 7.925 1.000 26.892 140 LEU A C 1
ATOM 1109 O O . LEU A 1 162 ? 42.613 -1.599 7.469 1.000 27.977 140 LEU A O 1
ATOM 1114 N N . ASP A 1 163 ? 41.641 -0.488 9.189 1.000 24.445 141 ASP A N 1
ATOM 1115 C CA . ASP A 1 163 ? 42.735 -0.648 10.137 1.000 24.007 141 ASP A CA 1
ATOM 1116 C C . ASP A 1 163 ? 43.113 -2.121 10.271 1.000 24.895 141 ASP A C 1
ATOM 1117 O O . ASP A 1 163 ? 42.247 -2.991 10.259 1.000 25.142 141 ASP A O 1
ATOM 1122 N N . THR A 1 164 ? 44.419 -2.385 10.409 1.000 25.221 142 THR A N 1
ATOM 1123 C CA . THR A 1 164 ? 44.910 -3.750 10.514 1.000 27.346 142 THR A CA 1
ATOM 1124 C C . THR A 1 164 ? 45.846 -3.882 11.716 1.000 29.143 142 THR A C 1
ATOM 1125 O O . THR A 1 164 ? 46.731 -4.736 11.713 1.000 29.354 142 THR A O 1
ATOM 1129 N N . SER A 1 165 ? 45.627 -3.049 12.748 1.000 28.154 143 SER A N 1
ATOM 1130 C CA . SER A 1 165 ? 46.504 -3.031 13.909 1.000 28.121 143 SER A CA 1
ATOM 1131 C C . SER A 1 165 ? 45.934 -3.886 15.038 1.000 28.272 143 SER A C 1
ATOM 1132 O O . SER A 1 165 ? 46.696 -4.510 15.775 1.000 31.163 143 SER A O 1
ATOM 1135 N N . TYR A 1 166 ? 44.599 -3.884 15.184 1.000 27.034 144 TYR A N 1
ATOM 1136 C CA . TYR A 1 166 ? 43.905 -4.663 16.209 1.000 26.606 144 TYR A CA 1
ATOM 1137 C C . TYR A 1 166 ? 44.315 -4.170 17.592 1.000 27.028 144 TYR A C 1
ATOM 1138 O O . TYR A 1 166 ? 44.703 -4.966 18.444 1.000 27.559 144 TYR A O 1
ATOM 1147 N N . THR A 1 167 ? 44.227 -2.846 17.789 1.000 27.357 145 THR A N 1
ATOM 1148 C CA . THR A 1 167 ? 44.631 -2.196 19.026 1.000 26.855 145 THR A CA 1
ATOM 1149 C C . THR A 1 167 ? 43.411 -1.551 19.684 1.000 27.933 145 THR A C 1
ATOM 1150 O O . THR A 1 167 ? 42.340 -1.504 19.078 1.000 30.125 145 THR A O 1
ATOM 1154 N N . ILE A 1 168 ? 43.574 -1.102 20.940 1.000 27.848 146 ILE A N 1
ATOM 1155 C CA . ILE A 1 168 ? 42.463 -0.590 21.734 1.000 28.217 146 ILE A CA 1
ATOM 1156 C C . ILE A 1 168 ? 42.698 0.886 22.050 1.000 29.698 146 ILE A C 1
ATOM 1157 O O . ILE A 1 168 ? 43.782 1.271 22.472 1.000 28.150 146 ILE A O 1
ATOM 1162 N N . HIS A 1 169 ? 41.652 1.696 21.841 1.000 30.247 147 HIS A N 1
ATOM 1163 C CA . HIS A 1 169 ? 41.729 3.147 21.900 1.000 27.942 147 HIS A CA 1
ATOM 1164 C C . HIS A 1 169 ? 40.581 3.665 22.760 1.000 27.567 147 HIS A C 1
ATOM 1165 O O . HIS A 1 169 ? 39.591 2.959 22.961 1.000 29.476 147 HIS A O 1
ATOM 1172 N N . PRO A 1 170 ? 40.670 4.903 23.304 1.000 27.594 148 PRO A N 1
ATOM 1173 C CA . PRO A 1 170 ? 39.505 5.555 23.909 1.000 26.629 148 PRO A CA 1
ATOM 1174 C C . PRO A 1 170 ? 38.374 5.561 22.886 1.000 28.647 148 PRO A C 1
ATOM 1175 O O . PRO A 1 170 ? 38.623 5.722 21.689 1.000 29.133 148 PRO A O 1
ATOM 1179 N N . LEU A 1 171 ? 37.138 5.358 23.361 1.000 28.959 149 LEU A N 1
ATOM 1180 C CA . LEU A 1 171 ? 35.979 5.413 22.482 1.000 29.303 149 LEU A CA 1
ATOM 1181 C C . LEU A 1 171 ? 35.939 6.768 21.776 1.000 28.068 149 LEU A C 1
ATOM 1182 O O . LEU A 1 171 ? 36.093 7.805 22.418 1.000 27.605 149 LEU A O 1
ATOM 1187 N N . GLY A 1 172 ? 35.719 6.742 20.453 1.000 27.603 150 GLY A N 1
ATOM 1188 C CA . GLY A 1 172 ? 35.500 7.950 19.668 1.000 28.219 150 GLY A CA 1
ATOM 1189 C C . GLY A 1 172 ? 34.098 8.520 19.895 1.000 29.148 150 GLY A C 1
ATOM 1190 O O . GLY A 1 172 ? 33.207 8.340 19.069 1.000 28.901 150 GLY A O 1
ATOM 1191 N N . ARG A 1 173 ? 33.929 9.228 21.016 1.000 28.831 151 ARG A N 1
ATOM 1192 C CA . ARG A 1 173 ? 32.613 9.579 21.532 1.000 29.668 151 ARG A CA 1
ATOM 1193 C C . ARG A 1 173 ? 31.849 10.428 20.516 1.000 30.389 151 ARG A C 1
ATOM 1194 O O . ARG A 1 173 ? 30.624 10.406 20.497 1.000 29.430 151 ARG A O 1
ATOM 1202 N N . ASP A 1 174 ? 32.584 11.148 19.657 1.000 30.842 152 ASP A N 1
ATOM 1203 C CA . ASP A 1 174 ? 31.976 12.046 18.687 1.000 31.333 152 ASP A CA 1
ATOM 1204 C C . ASP A 1 174 ? 31.336 11.272 17.540 1.000 29.477 152 ASP A C 1
ATOM 1205 O O . ASP A 1 174 ? 30.534 11.837 16.795 1.000 27.298 152 ASP A O 1
ATOM 1210 N N . TYR A 1 175 ? 31.718 9.997 17.387 1.000 26.333 153 TYR A N 1
ATOM 1211 C CA . TYR A 1 175 ? 31.270 9.199 16.252 1.000 26.774 153 TYR A CA 1
ATOM 1212 C C . TYR A 1 175 ? 30.127 8.281 16.676 1.000 25.769 153 TYR A C 1
ATOM 1213 O O . TYR A 1 175 ? 29.455 7.716 15.825 1.000 26.466 153 TYR A O 1
ATOM 1222 N N . TYR A 1 176 ? 29.928 8.146 17.993 1.000 25.023 154 TYR A N 1
ATOM 1223 C CA . TYR A 1 176 ? 29.041 7.145 18.567 1.000 25.794 154 TYR A CA 1
ATOM 1224 C C . TYR A 1 176 ? 27.588 7.478 18.247 1.000 26.476 154 TYR A C 1
ATOM 1225 O O . TYR A 1 176 ? 27.118 8.576 18.553 1.000 27.126 154 TYR A O 1
ATOM 1234 N N . ALA A 1 177 ? 26.878 6.492 17.681 1.000 25.407 155 ALA A N 1
ATOM 1235 C CA . ALA A 1 177 ? 25.446 6.587 17.441 1.000 25.713 155 ALA A CA 1
ATOM 1236 C C . ALA A 1 177 ? 24.736 5.341 17.989 1.000 26.478 155 ALA A C 1
ATOM 1237 O O . ALA A 1 177 ? 23.680 4.957 17.497 1.000 28.262 155 ALA A O 1
ATOM 1239 N N . GLY A 1 178 ? 25.325 4.706 19.009 1.000 25.425 156 GLY A N 1
ATOM 1240 C CA . GLY A 1 178 ? 24.668 3.601 19.690 1.000 26.832 156 GLY A CA 1
ATOM 1241 C C . GLY A 1 178 ? 25.359 2.255 19.454 1.000 26.660 156 GLY A C 1
ATOM 1242 O O . GLY A 1 178 ? 26.314 2.153 18.678 1.000 25.836 156 GLY A O 1
ATOM 1243 N N . GLY A 1 179 ? 24.848 1.222 20.129 1.000 25.601 157 GLY A N 1
ATOM 1244 C CA . GLY A 1 179 ? 25.246 -0.152 19.866 1.000 25.320 157 GLY A CA 1
ATOM 1245 C C . GLY A 1 179 ? 25.813 -0.846 21.103 1.000 25.236 157 GLY A C 1
ATOM 1246 O O . GLY A 1 179 ? 26.844 -0.429 21.634 1.000 23.948 157 GLY A O 1
ATOM 1247 N N . LEU A 1 180 ? 25.117 -1.903 21.551 1.000 24.383 158 LEU A N 1
ATOM 1248 C CA . LEU A 1 180 ? 25.676 -2.889 22.463 1.000 24.370 158 LEU A CA 1
ATOM 1249 C C . LEU A 1 180 ? 25.636 -4.271 21.802 1.000 24.827 158 LEU A C 1
ATOM 1250 O O . LEU A 1 180 ? 25.333 -5.268 22.454 1.000 24.203 158 LEU A O 1
ATOM 1255 N N . PHE A 1 181 ? 25.964 -4.326 20.504 1.000 25.044 159 PHE A N 1
ATOM 1256 C CA . PHE A 1 181 ? 25.874 -5.575 19.755 1.000 24.843 159 PHE A CA 1
ATOM 1257 C C . PHE A 1 181 ? 27.202 -6.331 19.798 1.000 25.443 159 PHE A C 1
ATOM 1258 O O . PHE A 1 181 ? 27.268 -7.480 19.352 1.000 26.135 159 PHE A O 1
ATOM 1266 N N . GLY A 1 182 ? 28.254 -5.686 20.333 1.000 25.633 160 GLY A N 1
ATOM 1267 C CA . GLY A 1 182 ? 29.551 -6.335 20.474 1.000 24.688 160 GLY A CA 1
ATOM 1268 C C . GLY A 1 182 ? 30.474 -5.572 21.427 1.000 26.197 160 GLY A C 1
ATOM 1269 O O . GLY A 1 182 ? 31.087 -4.571 21.042 1.000 26.141 160 GLY A O 1
ATOM 1270 N N . TYR A 1 183 ? 30.600 -6.071 22.666 1.000 24.656 161 TYR A N 1
ATOM 1271 C CA . TYR A 1 183 ? 31.410 -5.388 23.663 1.000 25.838 161 TYR A CA 1
ATOM 1272 C C . TYR A 1 183 ? 32.071 -6.386 24.609 1.000 26.191 161 TYR A C 1
ATOM 1273 O O . TYR A 1 183 ? 31.460 -7.383 25.004 1.000 24.869 161 TYR A O 1
ATOM 1282 N N . ILE A 1 184 ? 33.313 -6.057 24.993 1.000 26.063 162 ILE A N 1
ATOM 1283 C CA . ILE A 1 184 ? 34.115 -6.855 25.903 1.000 26.556 162 ILE A CA 1
ATOM 1284 C C . ILE A 1 184 ? 34.214 -6.090 27.216 1.000 27.521 162 ILE A C 1
ATOM 1285 O O . ILE A 1 184 ? 34.605 -4.925 27.232 1.000 26.388 162 ILE A O 1
ATOM 1290 N N . LEU A 1 185 ? 33.861 -6.761 28.315 1.000 29.122 163 LEU A N 1
ATOM 1291 C CA . LEU A 1 185 ? 33.856 -6.118 29.615 1.000 33.685 163 LEU A CA 1
ATOM 1292 C C . LEU A 1 185 ? 34.147 -7.155 30.698 1.000 33.517 163 LEU A C 1
ATOM 1293 O O . LEU A 1 185 ? 34.157 -8.359 30.435 1.000 37.760 163 LEU A O 1
ATOM 1298 N N . ASP A 1 186 ? 34.421 -6.661 31.908 1.000 33.877 164 ASP A N 1
ATOM 1299 C CA . ASP A 1 186 ? 34.573 -7.497 33.091 1.000 33.679 164 ASP A CA 1
ATOM 1300 C C . ASP A 1 186 ? 33.690 -6.920 34.195 1.000 34.390 164 ASP A C 1
ATOM 1301 O O . ASP A 1 186 ? 32.966 -5.952 33.963 1.000 34.626 164 ASP A O 1
ATOM 1306 N N . TYR A 1 187 ? 33.797 -7.501 35.398 1.000 34.310 165 TYR A N 1
ATOM 1307 C CA . TYR A 1 187 ? 32.911 -7.217 36.517 1.000 34.740 165 TYR A CA 1
ATOM 1308 C C . TYR A 1 187 ? 32.915 -5.726 36.858 1.000 34.594 165 TYR A C 1
ATOM 1309 O O . TYR A 1 187 ? 31.942 -5.228 37.419 1.000 36.511 165 TYR A O 1
ATOM 1318 N N . ARG A 1 188 ? 34.010 -5.018 36.534 1.000 33.380 166 ARG A N 1
ATOM 1319 C CA . ARG A 1 188 ? 34.171 -3.634 36.965 1.000 33.518 166 ARG A CA 1
ATOM 1320 C C . ARG A 1 188 ? 33.188 -2.733 36.218 1.000 33.316 166 ARG A C 1
ATOM 1321 O O . ARG A 1 188 ? 32.531 -1.887 36.822 1.000 32.745 166 ARG A O 1
ATOM 1329 N N . ALA A 1 189 ? 33.114 -2.921 34.896 1.000 33.040 167 ALA A N 1
ATOM 1330 C CA . ALA A 1 189 ? 32.191 -2.181 34.053 1.000 31.658 167 ALA A CA 1
ATOM 1331 C C . ALA A 1 189 ? 30.756 -2.583 34.398 1.000 31.920 167 ALA A C 1
ATOM 1332 O O . ALA A 1 189 ? 29.889 -1.728 34.554 1.000 28.382 167 ALA A O 1
ATOM 1334 N N . ALA A 1 190 ? 30.527 -3.897 34.532 1.000 30.890 168 ALA A N 1
ATOM 1335 C CA . ALA A 1 190 ? 29.203 -4.445 34.788 1.000 31.861 168 ALA A CA 1
ATOM 1336 C C . ALA A 1 190 ? 28.643 -3.903 36.101 1.000 32.613 168 ALA A C 1
ATOM 1337 O O . ALA A 1 190 ? 27.482 -3.505 36.163 1.000 31.927 168 ALA A O 1
ATOM 1339 N N . GLN A 1 191 ? 29.487 -3.873 37.143 1.000 35.000 169 GLN A N 1
ATOM 1340 C CA . GLN A 1 191 ? 29.064 -3.435 38.464 1.000 33.117 169 GLN A CA 1
ATOM 1341 C C . GLN A 1 191 ? 28.756 -1.940 38.441 1.000 32.817 169 GLN A C 1
ATOM 1342 O O . GLN A 1 191 ? 27.818 -1.487 39.093 1.000 36.420 169 GLN A O 1
ATOM 1348 N N . TYR A 1 192 ? 29.556 -1.184 37.688 1.000 30.692 170 TYR A N 1
ATOM 1349 C CA . TYR A 1 192 ? 29.353 0.249 37.562 1.000 29.514 170 TYR A CA 1
ATOM 1350 C C . TYR A 1 192 ? 28.003 0.524 36.896 1.000 31.257 170 TYR A C 1
ATOM 1351 O O . TYR A 1 192 ? 27.238 1.358 37.377 1.000 30.260 170 TYR A O 1
ATOM 1360 N N . PHE A 1 193 ? 27.716 -0.174 35.786 1.000 29.239 171 PHE A N 1
ATOM 1361 C CA . PHE A 1 193 ? 26.434 -0.030 35.100 1.000 28.011 171 PHE A CA 1
ATOM 1362 C C . PHE A 1 193 ? 25.280 -0.402 36.037 1.000 27.397 171 PHE A C 1
ATOM 1363 O O . PHE A 1 193 ? 24.274 0.300 36.081 1.000 27.446 171 PHE A O 1
ATOM 1371 N N . VAL A 1 194 ? 25.439 -1.507 36.782 1.000 28.420 172 VAL A N 1
ATOM 1372 C CA . VAL A 1 194 ? 24.419 -1.978 37.711 1.000 31.718 172 VAL A CA 1
ATOM 1373 C C . VAL A 1 194 ? 24.184 -0.914 38.790 1.000 32.043 172 VAL A C 1
ATOM 1374 O O . VAL A 1 194 ? 23.044 -0.640 39.165 1.000 30.302 172 VAL A O 1
ATOM 1378 N N . ASP A 1 195 ? 25.278 -0.315 39.279 1.000 33.796 173 ASP A N 1
ATOM 1379 C CA . ASP A 1 195 ? 25.210 0.710 40.311 1.000 32.953 173 ASP A CA 1
ATOM 1380 C C . ASP A 1 195 ? 24.507 1.950 39.763 1.000 32.331 173 ASP A C 1
ATOM 1381 O O . ASP A 1 195 ? 23.698 2.562 40.454 1.000 32.818 173 ASP A O 1
ATOM 1386 N N . TYR A 1 196 ? 24.830 2.318 38.520 1.000 29.637 174 TYR A N 1
ATOM 1387 C CA . TYR A 1 196 ? 24.228 3.479 37.887 1.000 28.232 174 TYR A CA 1
ATOM 1388 C C . TYR A 1 196 ? 22.706 3.329 37.898 1.000 29.707 174 TYR A C 1
ATOM 1389 O O . TYR A 1 196 ? 21.975 4.263 38.236 1.000 29.020 174 TYR A O 1
ATOM 1398 N N . ILE A 1 197 ? 22.238 2.128 37.542 1.000 29.196 175 ILE A N 1
ATOM 1399 C CA . ILE A 1 197 ? 20.813 1.859 37.430 1.000 27.396 175 ILE A CA 1
ATOM 1400 C C . ILE A 1 197 ? 20.158 1.895 38.817 1.000 27.657 175 ILE A C 1
ATOM 1401 O O . ILE A 1 197 ? 19.003 2.296 38.947 1.000 27.589 175 ILE A O 1
ATOM 1406 N N . SER A 1 198 ? 20.905 1.505 39.856 1.000 29.861 176 SER A N 1
ATOM 1407 C CA . SER A 1 198 ? 20.365 1.538 41.209 1.000 31.798 176 SER A CA 1
ATOM 1408 C C . SER A 1 198 ? 20.145 2.981 41.682 1.000 33.014 176 SER A C 1
ATOM 1409 O O . SER A 1 198 ? 19.338 3.227 42.578 1.000 32.904 176 SER A O 1
ATOM 1412 N N . TYR A 1 199 ? 20.814 3.944 41.031 1.000 32.168 177 TYR A N 1
ATOM 1413 C CA . TYR A 1 199 ? 20.661 5.347 41.392 1.000 36.323 177 TYR A CA 1
ATOM 1414 C C . TYR A 1 199 ? 19.834 6.118 40.360 1.000 34.399 177 TYR A C 1
ATOM 1415 O O . TYR A 1 199 ? 19.587 7.313 40.544 1.000 37.960 177 TYR A O 1
ATOM 1424 N N . ASN A 1 200 ? 19.382 5.446 39.290 1.000 32.034 178 ASN A N 1
ATOM 1425 C CA . ASN A 1 200 ? 18.793 6.181 38.175 1.000 30.442 178 ASN A CA 1
ATOM 1426 C C . ASN A 1 200 ? 17.584 5.464 37.573 1.000 31.318 178 ASN A C 1
ATOM 1427 O O . ASN A 1 200 ? 16.845 6.058 36.795 1.000 31.673 178 ASN A O 1
ATOM 1432 N N . GLY A 1 201 ? 17.388 4.188 37.916 1.000 30.502 179 GLY A N 1
ATOM 1433 C CA . GLY A 1 201 ? 16.530 3.339 37.102 1.000 31.515 179 GLY A CA 1
ATOM 1434 C C . GLY A 1 201 ? 17.063 3.257 35.672 1.000 31.097 179 GLY A C 1
ATOM 1435 O O . GLY A 1 201 ? 18.245 3.522 35.439 1.000 31.982 179 GLY A O 1
ATOM 1436 N N . ILE A 1 202 ? 16.184 2.911 34.721 1.000 27.604 180 ILE A N 1
ATOM 1437 C CA . ILE A 1 202 ? 16.567 2.870 33.318 1.000 26.951 180 ILE A CA 1
ATOM 1438 C C . ILE A 1 202 ? 15.729 3.889 32.548 1.000 27.174 180 ILE A C 1
ATOM 1439 O O . ILE A 1 202 ? 14.619 3.583 32.098 1.000 28.313 180 ILE A O 1
ATOM 1444 N N . ARG A 1 203 ? 16.301 5.090 32.377 1.000 26.315 181 ARG A N 1
ATOM 1445 C CA . ARG A 1 203 ? 15.595 6.231 31.811 1.000 27.214 181 ARG A CA 1
ATOM 1446 C C . ARG A 1 203 ? 16.140 6.551 30.419 1.000 28.451 181 ARG A C 1
ATOM 1447 O O . ARG A 1 203 ? 15.740 7.531 29.800 1.000 26.659 181 ARG A O 1
ATOM 1455 N N . ILE A 1 204 ? 17.044 5.690 29.938 1.000 28.015 182 ILE A N 1
ATOM 1456 C CA . ILE A 1 204 ? 17.814 5.908 28.723 1.000 25.815 182 ILE A CA 1
ATOM 1457 C C . ILE A 1 204 ? 17.929 4.549 28.047 1.000 25.811 182 ILE A C 1
ATOM 1458 O O . ILE A 1 204 ? 18.179 3.559 28.723 1.000 25.097 182 ILE A O 1
ATOM 1463 N N . VAL A 1 205 ? 17.762 4.504 26.718 1.000 26.205 183 VAL A N 1
ATOM 1464 C CA . VAL A 1 205 ? 17.908 3.250 25.989 1.000 26.404 183 VAL A CA 1
ATOM 1465 C C . VAL A 1 205 ? 19.278 2.657 26.324 1.000 25.858 183 VAL A C 1
ATOM 1466 O O . VAL A 1 205 ? 20.258 3.393 26.487 1.000 24.239 183 VAL A O 1
ATOM 1470 N N . ILE A 1 206 ? 19.329 1.322 26.434 1.000 24.196 184 ILE A N 1
ATOM 1471 C CA . ILE A 1 206 ? 20.335 0.660 27.258 1.000 24.553 184 ILE A CA 1
ATOM 1472 C C . ILE A 1 206 ? 21.757 0.920 26.738 1.000 24.316 184 ILE A C 1
ATOM 1473 O O . ILE A 1 206 ? 22.692 1.008 27.528 1.000 25.412 184 ILE A O 1
ATOM 1478 N N . ASP A 1 207 ? 21.916 1.052 25.416 1.000 25.328 185 ASP A N 1
ATOM 1479 C CA . ASP A 1 207 ? 23.221 1.340 24.833 1.000 24.376 185 ASP A CA 1
ATOM 1480 C C . ASP A 1 207 ? 23.675 2.749 25.225 1.000 26.729 185 ASP A C 1
ATOM 1481 O O . ASP A 1 207 ? 24.799 2.934 25.698 1.000 27.184 185 ASP A O 1
ATOM 1486 N N . TYR A 1 208 ? 22.785 3.734 25.040 1.000 26.073 186 TYR A N 1
ATOM 1487 C CA . TYR A 1 208 ? 23.077 5.113 25.415 1.000 26.941 186 TYR A CA 1
ATOM 1488 C C . TYR A 1 208 ? 23.277 5.237 26.927 1.000 27.462 186 TYR A C 1
ATOM 1489 O O . TYR A 1 208 ? 23.958 6.151 27.383 1.000 27.678 186 TYR A O 1
ATOM 1498 N N . LEU A 1 209 ? 22.695 4.311 27.701 1.000 27.595 187 LEU A N 1
ATOM 1499 C CA . LEU A 1 209 ? 22.881 4.325 29.144 1.000 26.874 187 LEU A CA 1
ATOM 1500 C C . LEU A 1 209 ? 24.361 4.121 29.477 1.000 27.190 187 LEU A C 1
ATOM 1501 O O . LEU A 1 209 ? 24.903 4.831 30.321 1.000 28.249 187 LEU A O 1
ATOM 1506 N N . THR A 1 210 ? 25.018 3.156 28.818 1.000 26.836 188 THR A N 1
ATOM 1507 C CA . THR A 1 210 ? 26.439 2.933 29.067 1.000 27.857 188 THR A CA 1
ATOM 1508 C C . THR A 1 210 ? 27.221 4.184 28.668 1.000 27.681 188 THR A C 1
ATOM 1509 O O . THR A 1 210 ? 28.132 4.599 29.375 1.000 28.511 188 THR A O 1
ATOM 1513 N N . TYR A 1 211 ? 26.814 4.795 27.552 1.000 28.566 189 TYR A N 1
ATOM 1514 C CA . TYR A 1 211 ? 27.500 5.943 26.977 1.000 31.119 189 TYR A CA 1
ATOM 1515 C C . TYR A 1 211 ? 27.385 7.162 27.896 1.000 31.946 189 TYR A C 1
ATOM 1516 O O . TYR A 1 211 ? 28.311 7.966 27.963 1.000 32.320 189 TYR A O 1
ATOM 1525 N N . ARG A 1 212 ? 26.248 7.293 28.593 1.000 33.182 190 ARG A N 1
ATOM 1526 C CA . ARG A 1 212 ? 25.945 8.469 29.402 1.000 32.926 190 ARG A CA 1
ATOM 1527 C C . ARG A 1 212 ? 26.306 8.222 30.868 1.000 34.237 190 ARG A C 1
ATOM 1528 O O . ARG A 1 212 ? 26.207 9.132 31.686 1.000 34.736 190 ARG A O 1
ATOM 1536 N N . SER A 1 213 ? 26.724 6.989 31.192 1.000 33.601 191 SER A N 1
ATOM 1537 C CA . SER A 1 213 ? 26.897 6.568 32.577 1.000 32.028 191 SER A CA 1
ATOM 1538 C C . SER A 1 213 ? 28.125 7.221 33.214 1.000 33.424 191 SER A C 1
ATOM 1539 O O . SER A 1 213 ? 28.228 7.290 34.437 1.000 33.672 191 SER A O 1
ATOM 1542 N N . GLY A 1 214 ? 29.081 7.633 32.377 1.000 33.867 192 GLY A N 1
ATOM 1543 C CA . GLY A 1 214 ? 30.309 8.241 32.853 1.000 32.734 192 GLY A CA 1
ATOM 1544 C C . GLY A 1 214 ? 31.442 7.224 32.967 1.000 30.493 192 GLY A C 1
ATOM 1545 O O . GLY A 1 214 ? 32.567 7.598 33.277 1.000 31.719 192 GLY A O 1
ATOM 1546 N N . PHE A 1 215 ? 31.141 5.941 32.735 1.000 27.260 193 PHE A N 1
ATOM 1547 C CA . PHE A 1 215 ? 32.182 4.921 32.770 1.000 27.751 193 PHE A CA 1
ATOM 1548 C C . PHE A 1 215 ? 33.104 5.113 31.567 1.000 28.162 193 PHE A C 1
ATOM 1549 O O . PHE A 1 215 ? 32.633 5.422 30.476 1.000 29.247 193 PHE A O 1
ATOM 1557 N N . PRO A 1 216 ? 34.445 4.996 31.736 1.000 30.841 194 PRO A N 1
ATOM 1558 C CA . PRO A 1 216 ? 35.371 5.097 30.607 1.000 32.060 194 PRO A CA 1
ATOM 1559 C C . PRO A 1 216 ? 35.140 3.957 29.619 1.000 32.078 194 PRO A C 1
ATOM 1560 O O . PRO A 1 216 ? 35.100 2.790 30.006 1.000 32.210 194 PRO A O 1
ATOM 1564 N N . MET A 1 217 ? 35.002 4.311 28.339 1.000 31.839 195 MET A N 1
ATOM 1565 C CA . MET A 1 217 ? 34.763 3.312 27.312 1.000 32.205 195 MET A CA 1
ATOM 1566 C C . MET A 1 217 ? 35.901 3.335 26.296 1.000 29.222 195 MET A C 1
ATOM 1567 O O . MET A 1 217 ? 36.503 4.375 26.044 1.000 29.462 195 MET A O 1
ATOM 1572 N N . TYR A 1 218 ? 36.172 2.163 25.720 1.000 28.094 196 TYR A N 1
ATOM 1573 C CA . TYR A 1 218 ? 37.216 2.001 24.725 1.000 28.080 196 TYR A CA 1
ATOM 1574 C C . TYR A 1 218 ? 36.617 1.363 23.473 1.000 27.465 196 TYR A C 1
ATOM 1575 O O . TYR A 1 218 ? 35.448 0.973 23.459 1.000 25.597 196 TYR A O 1
ATOM 1584 N N . GLU A 1 219 ? 37.444 1.267 22.428 1.000 26.916 197 GLU A N 1
ATOM 1585 C CA . GLU A 1 219 ? 37.049 0.690 21.157 1.000 26.404 197 GLU A CA 1
ATOM 1586 C C . GLU A 1 219 ? 38.242 -0.046 20.552 1.000 27.292 197 GLU A C 1
ATOM 1587 O O . GLU A 1 219 ? 39.396 0.271 20.842 1.000 28.041 197 GLU A O 1
ATOM 1593 N N . SER A 1 220 ? 37.945 -1.030 19.702 1.000 26.242 198 SER A N 1
ATOM 1594 C CA . SER A 1 220 ? 38.979 -1.675 18.915 1.000 23.895 198 SER A CA 1
ATOM 1595 C C . SER A 1 220 ? 39.118 -0.945 17.582 1.000 24.725 198 SER A C 1
ATOM 1596 O O . SER A 1 220 ? 38.151 -0.373 17.069 1.000 26.564 198 SER A O 1
ATOM 1599 N N . HIS A 1 221 ? 40.353 -0.925 17.070 1.000 24.346 199 HIS A N 1
ATOM 1600 C CA . HIS A 1 221 ? 40.647 -0.595 15.688 1.000 23.313 199 HIS A CA 1
ATOM 1601 C C . HIS A 1 221 ? 41.262 -1.836 15.044 1.000 23.811 199 HIS A C 1
ATOM 1602 O O . HIS A 1 221 ? 42.289 -2.333 15.511 1.000 25.651 199 HIS A O 1
ATOM 1609 N N . PRO A 1 222 ? 40.620 -2.432 14.014 1.000 24.660 200 PRO A N 1
ATOM 1610 C CA . PRO A 1 222 ? 39.300 -1.992 13.557 1.000 23.394 200 PRO A CA 1
ATOM 1611 C C . PRO A 1 222 ? 38.212 -2.571 14.460 1.000 22.761 200 PRO A C 1
ATOM 1612 O O . PRO A 1 222 ? 38.510 -3.235 15.451 1.000 22.282 200 PRO A O 1
ATOM 1616 N N . HIS A 1 223 ? 36.953 -2.282 14.110 1.000 23.021 201 HIS A N 1
ATOM 1617 C CA . HIS A 1 223 ? 35.814 -3.029 14.616 1.000 23.426 201 HIS A CA 1
ATOM 1618 C C . HIS A 1 223 ? 35.880 -4.463 14.092 1.000 24.105 201 HIS A C 1
ATOM 1619 O O . HIS A 1 223 ? 36.343 -4.709 12.980 1.000 25.084 201 HIS A O 1
ATOM 1626 N N . LEU A 1 224 ? 35.380 -5.400 14.897 1.000 24.717 202 LEU A N 1
ATOM 1627 C CA . LEU A 1 224 ? 35.441 -6.815 14.567 1.000 25.022 202 LEU A CA 1
ATOM 1628 C C . LEU A 1 224 ? 34.083 -7.311 14.076 1.000 24.132 202 LEU A C 1
ATOM 1629 O O . LEU A 1 224 ? 34.015 -8.354 13.434 1.000 24.463 202 LEU A O 1
ATOM 1634 N N . VAL A 1 225 ? 33.012 -6.586 14.433 1.000 23.550 203 VAL A N 1
ATOM 1635 C CA . VAL A 1 225 ? 31.643 -7.004 14.155 1.000 24.624 203 VAL A CA 1
ATOM 1636 C C . VAL A 1 225 ? 30.847 -5.789 13.682 1.000 24.848 203 VAL A C 1
ATOM 1637 O O . VAL A 1 225 ? 31.220 -4.646 13.960 1.000 25.241 203 VAL A O 1
ATOM 1641 N N . TYR A 1 226 ? 29.727 -6.059 13.003 1.000 26.182 204 TYR A N 1
ATOM 1642 C CA . TYR A 1 226 ? 28.844 -5.029 12.463 1.000 28.659 204 TYR A CA 1
ATOM 1643 C C . TYR A 1 226 ? 27.437 -5.620 12.307 1.000 30.341 204 TYR A C 1
ATOM 1644 O O . TYR A 1 226 ? 27.278 -6.842 12.301 1.000 28.506 204 TYR A O 1
ATOM 1653 N N . THR A 1 227 ? 26.416 -4.751 12.207 1.000 31.265 205 THR A N 1
ATOM 1654 C CA . THR A 1 227 ? 25.032 -5.208 12.113 1.000 37.938 205 THR A CA 1
ATOM 1655 C C . THR A 1 227 ? 24.483 -5.002 10.714 1.000 38.988 205 THR A C 1
ATOM 1656 O O . THR A 1 227 ? 25.158 -4.306 9.936 1.000 41.841 205 THR A O 1
ATOM 1660 N N . VAL A 1 237 ? 14.949 -3.988 7.775 1.000 47.264 215 VAL A N 1
ATOM 1661 C CA . VAL A 1 237 ? 15.937 -4.802 8.546 1.000 45.482 215 VAL A CA 1
ATOM 1662 C C . VAL A 1 237 ? 15.223 -5.471 9.718 1.000 44.917 215 VAL A C 1
ATOM 1663 O O . VAL A 1 237 ? 14.531 -4.814 10.493 1.000 53.562 215 VAL A O 1
ATOM 1667 N N . ASP A 1 238 ? 15.427 -6.788 9.826 1.000 37.509 216 ASP A N 1
ATOM 1668 C CA . ASP A 1 238 ? 14.860 -7.653 10.846 1.000 32.946 216 ASP A CA 1
ATOM 1669 C C . ASP A 1 238 ? 15.114 -7.075 12.238 1.000 31.423 216 ASP A C 1
ATOM 1670 O O . ASP A 1 238 ? 16.259 -6.946 12.674 1.000 30.249 216 ASP A O 1
ATOM 1675 N N . SER A 1 239 ? 14.025 -6.766 12.946 1.000 29.119 217 SER A N 1
ATOM 1676 C CA . SER A 1 239 ? 14.105 -6.148 14.259 1.000 28.526 217 SER A CA 1
ATOM 1677 C C . SER A 1 239 ? 12.892 -6.530 15.102 1.000 28.127 217 SER A C 1
ATOM 1678 O O . SER A 1 239 ? 11.757 -6.409 14.653 1.000 29.498 217 SER A O 1
ATOM 1681 N N . ASP A 1 240 ? 13.145 -6.929 16.348 1.000 26.937 218 ASP A N 1
ATOM 1682 C CA . ASP A 1 240 ? 12.070 -7.167 17.293 1.000 27.373 218 ASP A CA 1
ATOM 1683 C C . ASP A 1 240 ? 11.850 -5.940 18.177 1.000 27.640 218 ASP A C 1
ATOM 1684 O O . ASP A 1 240 ? 11.124 -6.016 19.166 1.000 29.561 218 ASP A O 1
ATOM 1689 N N . ILE A 1 241 ? 12.458 -4.801 17.813 1.000 26.409 219 ILE A N 1
ATOM 1690 C CA . ILE A 1 241 ? 12.399 -3.633 18.682 1.000 24.880 219 ILE A CA 1
ATOM 1691 C C . ILE A 1 241 ? 11.855 -2.420 17.930 1.000 26.728 219 ILE A C 1
ATOM 1692 O O . ILE A 1 241 ? 10.983 -1.709 18.441 1.000 25.310 219 ILE A O 1
ATOM 1697 N N . GLN A 1 242 ? 12.388 -2.175 16.729 1.000 28.518 220 GLN A N 1
ATOM 1698 C CA . GLN A 1 242 ? 12.300 -0.846 16.137 1.000 30.096 220 GLN A CA 1
ATOM 1699 C C . GLN A 1 242 ? 10.884 -0.544 15.631 1.000 30.347 220 GLN A C 1
ATOM 1700 O O . GLN A 1 242 ? 10.531 0.619 15.444 1.000 29.686 220 GLN A O 1
ATOM 1706 N N . HIS A 1 243 ? 10.080 -1.592 15.412 1.000 30.750 221 HIS A N 1
ATOM 1707 C CA . HIS A 1 243 ? 8.750 -1.432 14.838 1.000 33.395 221 HIS A CA 1
ATOM 1708 C C . HIS A 1 243 ? 7.675 -1.680 15.897 1.000 31.455 221 HIS A C 1
ATOM 1709 O O . HIS A 1 243 ? 6.487 -1.636 15.594 1.000 30.872 221 HIS A O 1
ATOM 1716 N N . GLN A 1 244 ? 8.086 -1.905 17.148 1.000 28.329 222 GLN A N 1
ATOM 1717 C CA . GLN A 1 244 ? 7.139 -2.118 18.235 1.000 29.487 222 GLN A CA 1
ATOM 1718 C C . GLN A 1 244 ? 6.980 -0.826 19.037 1.000 27.250 222 GLN A C 1
ATOM 1719 O O . GLN A 1 244 ? 7.921 -0.386 19.688 1.000 25.755 222 GLN A O 1
ATOM 1725 N N . TYR A 1 245 ? 5.776 -0.231 18.977 1.000 27.990 223 TYR A N 1
ATOM 1726 C CA . TYR A 1 245 ? 5.510 1.048 19.621 1.000 27.805 223 TYR A CA 1
ATOM 1727 C C . TYR A 1 245 ? 4.546 0.871 20.794 1.000 27.221 223 TYR A C 1
ATOM 1728 O O . TYR A 1 245 ? 4.346 1.804 21.564 1.000 28.107 223 TYR A O 1
ATOM 1737 N N A ASP A 1 246 ? 3.962 -0.331 20.922 0.500 26.293 224 ASP A N 1
ATOM 1738 N N B ASP A 1 246 ? 3.975 -0.333 20.920 0.500 27.647 224 ASP A N 1
ATOM 1739 C CA A ASP A 1 246 ? 3.135 -0.685 22.068 0.500 26.101 224 ASP A CA 1
ATOM 1740 C CA B ASP A 1 246 ? 3.124 -0.696 22.042 0.500 28.655 224 ASP A CA 1
ATOM 1741 C C A ASP A 1 246 ? 3.981 -0.656 23.336 0.500 26.455 224 ASP A C 1
ATOM 1742 C C B ASP A 1 246 ? 3.960 -0.690 23.323 0.500 29.295 224 ASP A C 1
ATOM 1743 O O A ASP A 1 246 ? 5.076 -1.201 23.351 0.500 27.718 224 ASP A O 1
ATOM 1744 O O B ASP A 1 246 ? 5.067 -1.214 23.338 0.500 30.797 224 ASP A O 1
ATOM 1753 N N A ARG A 1 247 ? 3.450 -0.042 24.399 0.500 25.923 225 ARG A N 1
ATOM 1754 N N B ARG A 1 247 ? 3.433 -0.071 24.386 0.500 29.139 225 ARG A N 1
ATOM 1755 C CA A ARG A 1 247 ? 4.151 0.046 25.670 0.500 25.490 225 ARG A CA 1
ATOM 1756 C CA B ARG A 1 247 ? 4.144 0.028 25.654 0.500 28.836 225 ARG A CA 1
ATOM 1757 C C A ARG A 1 247 ? 3.519 -0.929 26.665 0.500 26.445 225 ARG A C 1
ATOM 1758 C C B ARG A 1 247 ? 3.517 -0.937 26.661 0.500 28.428 225 ARG A C 1
ATOM 1759 O O A ARG A 1 247 ? 2.321 -1.197 26.600 0.500 26.069 225 ARG A O 1
ATOM 1760 O O B ARG A 1 247 ? 2.318 -1.204 26.602 0.500 27.838 225 ARG A O 1
ATOM 1775 N N . ILE A 1 248 ? 4.345 -1.461 27.576 1.000 28.295 226 ILE A N 1
ATOM 1776 C CA . ILE A 1 248 ? 3.852 -2.225 28.717 1.000 28.462 226 ILE A CA 1
ATOM 1777 C C . ILE A 1 248 ? 2.950 -1.311 29.538 1.000 29.803 226 ILE A C 1
ATOM 1778 O O . ILE A 1 248 ? 3.352 -0.201 29.891 1.000 27.433 226 ILE A O 1
ATOM 1783 N N . LYS A 1 249 ? 1.736 -1.790 29.842 1.000 31.214 227 LYS A N 1
ATOM 1784 C CA . LYS A 1 249 ? 0.831 -1.076 30.729 1.000 31.360 227 LYS A CA 1
ATOM 1785 C C . LYS A 1 249 ? 0.926 -1.694 32.123 1.000 31.672 227 LYS A C 1
ATOM 1786 O O . LYS A 1 249 ? 0.397 -2.779 32.363 1.000 30.636 227 LYS A O 1
ATOM 1792 N N . TYR A 1 250 ? 1.627 -1.004 33.033 1.000 29.519 228 TYR A N 1
ATOM 1793 C CA . TYR A 1 250 ? 2.019 -1.595 34.303 1.000 29.702 228 TYR A CA 1
ATOM 1794 C C . TYR A 1 250 ? 0.780 -1.874 35.146 1.000 29.030 228 TYR A C 1
ATOM 1795 O O . TYR A 1 250 ? -0.089 -1.019 35.264 1.000 28.474 228 TYR A O 1
ATOM 1804 N N . ALA A 1 251 ? 0.709 -3.088 35.706 1.000 30.004 229 ALA A N 1
ATOM 1805 C CA . ALA A 1 251 ? -0.321 -3.414 36.673 1.000 30.639 229 ALA A CA 1
ATOM 1806 C C . ALA A 1 251 ? 0.062 -2.791 38.011 1.000 30.185 229 ALA A C 1
ATOM 1807 O O . ALA A 1 251 ? 1.243 -2.652 38.306 1.000 31.844 229 ALA A O 1
ATOM 1809 N N . ILE A 1 252 ? -0.945 -2.412 38.806 1.000 31.123 230 ILE A N 1
ATOM 1810 C CA . ILE A 1 252 ? -0.726 -1.949 40.166 1.000 30.978 230 ILE A CA 1
ATOM 1811 C C . ILE A 1 252 ? -0.259 -3.136 41.007 1.000 32.054 230 ILE A C 1
ATOM 1812 O O . ILE A 1 252 ? -0.855 -4.208 40.957 1.000 32.316 230 ILE A O 1
ATOM 1817 N N . ILE A 1 253 ? 0.848 -2.959 41.742 1.000 32.316 231 ILE A N 1
ATOM 1818 C CA . ILE A 1 253 ? 1.380 -4.054 42.542 1.000 31.661 231 ILE A CA 1
ATOM 1819 C C . ILE A 1 253 ? 1.348 -3.685 44.028 1.000 33.901 231 ILE A C 1
ATOM 1820 O O . ILE A 1 253 ? 1.272 -2.507 44.378 1.000 33.735 231 ILE A O 1
ATOM 1825 N N . PRO A 1 254 ? 1.354 -4.688 44.945 1.000 33.830 232 PRO A N 1
ATOM 1826 C CA . PRO A 1 254 ? 1.267 -4.420 46.382 1.000 34.838 232 PRO A CA 1
ATOM 1827 C C . PRO A 1 254 ? 2.449 -3.610 46.915 1.000 34.614 232 PRO A C 1
ATOM 1828 O O . PRO A 1 254 ? 3.602 -3.920 46.617 1.000 32.490 232 PRO A O 1
ATOM 1832 N N . ASN A 1 255 ? 2.142 -2.573 47.706 1.000 33.224 233 ASN A N 1
ATOM 1833 C CA . ASN A 1 255 ? 3.149 -1.861 48.475 1.000 32.862 233 ASN A CA 1
ATOM 1834 C C . ASN A 1 255 ? 3.239 -2.495 49.856 1.000 33.141 233 ASN A C 1
ATOM 1835 O O . ASN A 1 255 ? 2.421 -2.209 50.724 1.000 34.648 233 ASN A O 1
ATOM 1840 N N . THR A 1 256 ? 4.248 -3.345 50.047 1.000 33.626 234 THR A N 1
ATOM 1841 C CA . THR A 1 256 ? 4.439 -4.038 51.310 1.000 35.004 234 THR A CA 1
ATOM 1842 C C . THR A 1 256 ? 5.620 -3.425 52.063 1.000 35.897 234 THR A C 1
ATOM 1843 O O . THR A 1 256 ? 6.208 -4.076 52.923 1.000 38.752 234 THR A O 1
ATOM 1847 N N . TYR A 1 257 ? 5.968 -2.173 51.738 1.000 34.491 235 TYR A N 1
ATOM 1848 C CA . TYR A 1 257 ? 7.206 -1.597 52.238 1.000 36.372 235 TYR A CA 1
ATOM 1849 C C . TYR A 1 257 ? 6.926 -0.677 53.423 1.000 38.841 235 TYR A C 1
ATOM 1850 O O . TYR A 1 257 ? 6.279 0.359 53.272 1.000 38.282 235 TYR A O 1
ATOM 1859 N N . GLU A 1 258 ? 7.436 -1.080 54.595 1.000 40.158 236 GLU A N 1
ATOM 1860 C CA . GLU A 1 258 ? 7.494 -0.257 55.793 1.000 41.605 236 GLU A CA 1
ATOM 1861 C C . GLU A 1 258 ? 8.952 -0.143 56.216 1.000 40.082 236 GLU A C 1
ATOM 1862 O O . GLU A 1 258 ? 9.649 -1.150 56.285 1.000 40.317 236 GLU A O 1
ATOM 1868 N N . PHE A 1 259 ? 9.392 1.083 56.514 1.000 37.243 237 PHE A N 1
ATOM 1869 C CA . PHE A 1 259 ? 10.780 1.329 56.864 1.000 38.898 237 PHE A CA 1
ATOM 1870 C C . PHE A 1 259 ? 10.847 2.029 58.215 1.000 40.031 237 PHE A C 1
ATOM 1871 O O . PHE A 1 259 ? 10.028 2.899 58.507 1.000 38.160 237 PHE A O 1
ATOM 1879 N N . ASP A 1 260 ? 11.861 1.663 59.009 1.000 40.403 238 ASP A N 1
ATOM 1880 C CA . ASP A 1 260 ? 11.986 2.171 60.367 1.000 45.540 238 ASP A CA 1
ATOM 1881 C C . ASP A 1 260 ? 12.168 3.687 60.359 1.000 43.626 238 ASP A C 1
ATOM 1882 O O . ASP A 1 260 ? 11.785 4.354 61.314 1.000 46.029 238 ASP A O 1
ATOM 1887 N N . ASP A 1 261 ? 12.769 4.214 59.285 1.000 41.418 239 ASP A N 1
ATOM 1888 C CA . ASP A 1 261 ? 13.281 5.575 59.290 1.000 40.197 239 ASP A CA 1
ATOM 1889 C C . ASP A 1 261 ? 12.331 6.515 58.558 1.000 37.561 239 ASP A C 1
ATOM 1890 O O . ASP A 1 261 ? 12.645 7.689 58.378 1.000 39.937 239 ASP A O 1
ATOM 1895 N N . TYR A 1 262 ? 11.175 5.992 58.145 1.000 35.270 240 TYR A N 1
ATOM 1896 C CA . TYR A 1 262 ? 10.242 6.757 57.334 1.000 34.224 240 TYR A CA 1
ATOM 1897 C C . TYR A 1 262 ? 8.828 6.508 57.838 1.000 34.051 240 TYR A C 1
ATOM 1898 O O . TYR A 1 262 ? 8.518 5.411 58.302 1.000 32.741 240 TYR A O 1
ATOM 1907 N N . VAL A 1 263 ? 7.992 7.551 57.759 1.000 29.437 241 VAL A N 1
ATOM 1908 C CA . VAL A 1 263 ? 6.554 7.410 57.903 1.000 32.613 241 VAL A CA 1
ATOM 1909 C C . VAL A 1 263 ? 5.947 7.404 56.503 1.000 32.093 241 VAL A C 1
ATOM 1910 O O . VAL A 1 263 ? 6.300 8.237 55.677 1.000 33.909 241 VAL A O 1
ATOM 1914 N N . PHE A 1 264 ? 5.023 6.469 56.261 1.000 31.291 242 PHE A N 1
ATOM 1915 C CA . PHE A 1 264 ? 4.332 6.368 54.988 1.000 31.533 242 PHE A CA 1
ATOM 1916 C C . PHE A 1 264 ? 2.945 6.982 55.133 1.000 31.678 242 PHE A C 1
ATOM 1917 O O . PHE A 1 264 ? 2.199 6.628 56.038 1.000 34.219 242 PHE A O 1
ATOM 1925 N N . ILE A 1 265 ? 2.614 7.908 54.230 1.000 32.250 24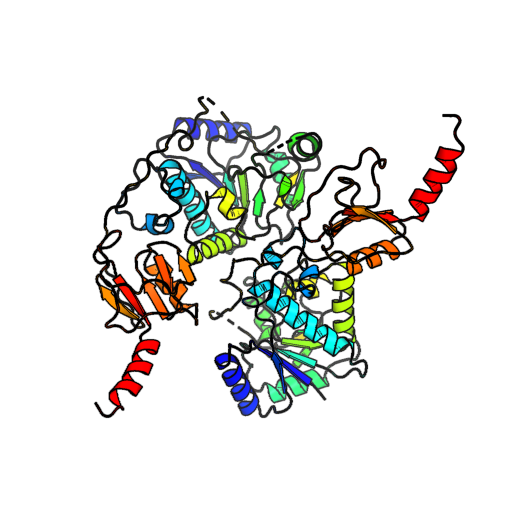3 ILE A N 1
ATOM 1926 C CA . ILE A 1 265 ? 1.275 8.468 54.174 1.000 32.367 243 ILE A CA 1
ATOM 1927 C C . ILE A 1 265 ? 0.642 8.063 52.846 1.000 33.561 243 ILE A C 1
ATOM 1928 O O . ILE A 1 265 ? 0.976 8.631 51.807 1.000 32.360 243 ILE A O 1
ATOM 1933 N N . PRO A 1 266 ? -0.301 7.085 52.849 1.000 32.918 244 PRO A N 1
ATOM 1934 C CA . PRO A 1 266 ? -0.891 6.580 51.612 1.000 31.878 244 PRO A CA 1
ATOM 1935 C C . PRO A 1 266 ? -1.687 7.673 50.908 1.000 33.060 244 PRO A C 1
ATOM 1936 O O . PRO A 1 266 ? -2.364 8.468 51.557 1.000 33.106 244 PRO A O 1
ATOM 1940 N N . ASN A 1 267 ? -1.549 7.718 49.578 1.000 31.408 245 ASN A N 1
ATOM 1941 C CA . ASN A 1 267 ? -2.431 8.474 48.702 1.000 31.941 245 ASN A CA 1
ATOM 1942 C C . ASN A 1 267 ? -2.316 9.976 48.966 1.000 32.418 245 ASN A C 1
ATOM 1943 O O . ASN A 1 267 ? -3.243 10.733 48.680 1.000 30.848 245 ASN A O 1
ATOM 1948 N N . LYS A 1 268 ? -1.148 10.396 49.462 1.000 32.517 246 LYS A N 1
ATOM 1949 C CA . LYS A 1 268 ? -0.847 11.806 49.648 1.000 31.684 246 LYS A CA 1
ATOM 1950 C C . LYS A 1 268 ? 0.505 12.111 49.008 1.000 32.704 246 LYS A C 1
ATOM 1951 O O . LYS A 1 268 ? 1.381 11.245 48.952 1.000 30.484 246 LYS A O 1
ATOM 1957 N N . ASP A 1 269 ? 0.665 13.358 48.548 1.000 30.837 247 ASP A N 1
ATOM 1958 C CA . ASP A 1 269 ? 1.903 13.791 47.918 1.000 30.884 247 ASP A CA 1
ATOM 1959 C C . ASP A 1 269 ? 2.190 15.235 48.317 1.000 30.433 247 ASP A C 1
ATOM 1960 O O . ASP A 1 269 ? 1.290 15.965 48.743 1.000 30.945 247 ASP A O 1
ATOM 1965 N N . SER A 1 270 ? 3.452 15.638 48.148 1.000 30.157 248 SER A N 1
ATOM 1966 C CA . SER A 1 270 ? 3.833 17.037 48.238 1.000 30.022 248 SER A CA 1
ATOM 1967 C C . SER A 1 270 ? 4.330 17.492 46.871 1.000 30.004 248 SER A C 1
ATOM 1968 O O . SER A 1 270 ? 5.437 17.147 46.462 1.000 29.509 248 SER A O 1
ATOM 1971 N N . ALA A 1 271 ? 3.486 18.232 46.147 1.000 30.149 249 ALA A N 1
ATOM 1972 C CA . ALA A 1 271 ? 3.809 18.639 44.788 1.000 30.867 249 ALA A CA 1
ATOM 1973 C C . ALA A 1 271 ? 5.046 19.536 44.806 1.000 30.984 249 ALA A C 1
ATOM 1974 O O . ALA A 1 271 ? 5.214 20.361 45.709 1.000 28.323 249 ALA A O 1
ATOM 1976 N N . GLY A 1 272 ? 5.931 19.324 43.827 1.000 28.831 250 GLY A N 1
ATOM 1977 C CA . GLY A 1 272 ? 7.146 20.111 43.698 1.000 28.622 250 GLY A CA 1
ATOM 1978 C C . GLY A 1 272 ? 8.165 19.764 44.779 1.000 30.585 250 GLY A C 1
ATOM 1979 O O . GLY A 1 272 ? 8.089 18.694 45.393 1.000 30.041 250 GLY A O 1
ATOM 1980 N N . GLY A 1 273 ? 9.124 20.684 44.984 1.000 27.964 251 GLY A N 1
ATOM 1981 C CA . GLY A 1 273 ? 10.226 20.495 45.918 1.000 26.610 251 GLY A CA 1
ATOM 1982 C C . GLY A 1 273 ? 11.089 19.288 45.542 1.000 28.919 251 GLY A C 1
ATOM 1983 O O . GLY A 1 273 ? 11.623 18.601 46.409 1.000 28.585 251 GLY A O 1
ATOM 1984 N N . ASP A 1 274 ? 11.256 19.067 44.234 1.000 29.363 252 ASP A N 1
ATOM 1985 C CA . ASP A 1 274 ? 11.859 17.837 43.740 1.000 31.147 252 ASP A CA 1
ATOM 1986 C C . ASP A 1 274 ? 13.367 17.998 43.574 1.000 31.748 252 ASP A C 1
ATOM 1987 O O . ASP A 1 274 ? 13.848 19.039 43.142 1.000 32.056 252 ASP A O 1
ATOM 1992 N N . ILE A 1 275 ? 14.101 16.929 43.893 1.000 31.520 253 ILE A N 1
ATOM 1993 C CA . ILE A 1 275 ? 15.483 16.794 43.459 1.000 30.546 253 ILE A CA 1
ATOM 1994 C C . ILE A 1 275 ? 15.484 16.283 42.017 1.000 31.297 253 ILE A C 1
ATOM 1995 O O . ILE A 1 275 ? 16.039 16.930 41.130 1.000 32.366 253 ILE A O 1
ATOM 2000 N N . ARG A 1 276 ? 14.814 15.143 41.788 1.000 30.615 254 ARG A N 1
ATOM 2001 C CA . ARG A 1 276 ? 14.693 14.559 40.460 1.000 29.242 254 ARG A CA 1
ATOM 2002 C C . ARG A 1 276 ? 13.686 13.405 40.499 1.000 29.605 254 ARG A C 1
ATOM 2003 O O . ARG A 1 276 ? 13.285 12.945 41.569 1.000 28.713 254 ARG A O 1
ATOM 2011 N N . GLU A 1 277 ? 13.270 12.957 39.311 1.000 29.473 255 GLU A N 1
ATOM 2012 C CA . GLU A 1 277 ? 12.512 11.725 39.175 1.000 29.114 255 GLU A CA 1
ATOM 2013 C C . GLU A 1 277 ? 13.492 10.588 38.913 1.000 28.044 255 GLU A C 1
ATOM 2014 O O . GLU A 1 277 ? 14.434 10.741 38.138 1.000 26.849 255 GLU A O 1
ATOM 2020 N N . VAL A 1 278 ? 13.269 9.455 39.580 1.000 26.218 256 VAL A N 1
ATOM 2021 C CA . VAL A 1 278 ? 14.084 8.277 39.345 1.000 23.883 256 VAL A CA 1
ATOM 2022 C C . VAL A 1 278 ? 13.206 7.238 38.654 1.000 24.959 256 VAL A C 1
ATOM 2023 O O . VAL A 1 278 ? 13.052 7.275 37.435 1.000 26.341 256 VAL A O 1
ATOM 2027 N N . CYS A 1 279 ? 12.574 6.369 39.450 1.000 23.714 257 CYS A N 1
ATOM 2028 C CA . CYS A 1 279 ? 11.644 5.376 38.942 1.000 24.914 257 CYS A CA 1
ATOM 2029 C C . CYS A 1 279 ? 10.761 4.883 40.089 1.000 24.509 257 CYS A C 1
ATOM 2030 O O . CYS A 1 279 ? 11.144 4.998 41.248 1.000 23.710 257 CYS A O 1
ATOM 2033 N N . ALA A 1 280 ? 9.565 4.376 39.759 1.000 25.388 258 ALA A N 1
ATOM 2034 C CA . ALA A 1 280 ? 8.605 3.942 40.769 1.000 27.020 258 ALA A CA 1
ATOM 2035 C C . ALA A 1 280 ? 8.991 2.563 41.300 1.000 28.132 258 ALA A C 1
ATOM 2036 O O . ALA A 1 280 ? 8.335 1.561 41.024 1.000 28.472 258 ALA A O 1
ATOM 2038 N N . ASP A 1 281 ? 10.084 2.536 42.058 1.000 28.987 259 ASP A N 1
ATOM 2039 C CA . ASP A 1 281 ? 10.588 1.330 42.674 1.000 30.503 259 ASP A CA 1
ATOM 2040 C C . ASP A 1 281 ? 10.998 1.689 44.093 1.000 29.621 259 ASP A C 1
ATOM 2041 O O . ASP A 1 281 ? 12.012 2.346 44.299 1.000 29.365 259 ASP A O 1
ATOM 2046 N N . ILE A 1 282 ? 10.197 1.238 45.062 1.000 30.922 260 ILE A N 1
ATOM 2047 C CA . ILE A 1 282 ? 10.299 1.746 46.420 1.000 29.639 260 ILE A CA 1
ATOM 2048 C C . ILE A 1 282 ? 11.662 1.411 47.027 1.000 28.242 260 ILE A C 1
ATOM 2049 O O . ILE A 1 282 ? 12.306 2.292 47.596 1.000 28.361 260 ILE A O 1
ATOM 2054 N N . PRO A 1 283 ? 12.179 0.158 46.920 1.000 31.188 261 PRO A N 1
ATOM 2055 C CA . PRO A 1 283 ? 13.513 -0.150 47.444 1.000 30.053 261 PRO A CA 1
ATOM 2056 C C . PRO A 1 283 ? 14.607 0.731 46.837 1.000 30.211 261 PRO A C 1
ATOM 2057 O O . PRO A 1 283 ? 15.478 1.222 47.554 1.000 29.621 261 PRO A O 1
ATOM 2061 N N . ILE A 1 284 ? 14.530 0.969 45.521 1.000 28.094 262 ILE A N 1
ATOM 2062 C CA . ILE A 1 284 ? 15.501 1.834 44.873 1.000 27.480 262 ILE A CA 1
ATOM 2063 C C . ILE A 1 284 ? 15.409 3.241 45.471 1.000 27.458 262 ILE A C 1
ATOM 2064 O O . ILE A 1 284 ? 16.431 3.821 45.846 1.000 28.037 262 ILE A O 1
ATOM 2069 N N . LEU A 1 285 ? 14.177 3.758 45.599 1.000 25.954 263 LEU A N 1
ATOM 2070 C CA . LEU A 1 285 ? 13.949 5.120 46.065 1.000 27.484 263 LEU A CA 1
ATOM 2071 C C . LEU A 1 285 ? 14.444 5.279 47.503 1.000 30.214 263 LEU A C 1
ATOM 2072 O O . LEU A 1 285 ? 15.112 6.264 47.831 1.000 30.281 263 LEU A O 1
ATOM 2077 N N . LYS A 1 286 ? 14.097 4.303 48.355 1.000 31.887 264 LYS A N 1
ATOM 2078 C CA . LYS A 1 286 ? 14.417 4.369 49.774 1.000 34.244 264 LYS A CA 1
ATOM 2079 C C . LYS A 1 286 ? 15.930 4.503 49.960 1.000 35.689 264 LYS A C 1
ATOM 2080 O O . LYS A 1 286 ? 16.386 5.319 50.762 1.000 36.071 264 LYS A O 1
ATOM 2086 N N . ASN A 1 287 ? 16.694 3.715 49.185 1.000 35.609 265 ASN A N 1
ATOM 2087 C CA . ASN A 1 287 ? 18.147 3.715 49.256 1.000 35.255 265 ASN A CA 1
ATOM 2088 C C . ASN A 1 287 ? 18.714 5.066 48.827 1.000 34.453 265 ASN A C 1
ATOM 2089 O O . ASN A 1 287 ? 19.649 5.574 49.455 1.000 35.210 265 ASN A O 1
ATOM 2094 N N . ILE A 1 288 ? 18.153 5.636 47.751 1.000 32.315 266 ILE A N 1
ATOM 2095 C CA . ILE A 1 288 ? 18.584 6.941 47.274 1.000 32.318 266 ILE A CA 1
ATOM 2096 C C . ILE A 1 288 ? 18.344 7.981 48.371 1.000 31.354 266 ILE A C 1
ATOM 2097 O O . ILE A 1 288 ? 19.202 8.822 48.630 1.000 32.043 266 ILE A O 1
ATOM 2102 N N . ALA A 1 289 ? 17.168 7.905 49.009 1.000 31.739 267 ALA A N 1
ATOM 2103 C CA . ALA A 1 289 ? 16.768 8.845 50.048 1.000 31.968 267 ALA A CA 1
ATOM 2104 C C . ALA A 1 289 ? 17.682 8.712 51.269 1.000 33.380 267 ALA A C 1
ATOM 2105 O O . ALA A 1 289 ? 18.078 9.715 51.856 1.000 34.746 267 ALA A O 1
ATOM 2107 N N . ASP A 1 290 ? 18.031 7.466 51.623 1.000 32.946 268 ASP A N 1
ATOM 2108 C CA . ASP A 1 290 ? 18.939 7.178 52.725 1.000 34.164 268 ASP A CA 1
ATOM 2109 C C . ASP A 1 290 ? 20.270 7.898 52.532 1.000 38.262 268 ASP A C 1
ATOM 2110 O O . ASP A 1 290 ? 20.814 8.456 53.481 1.000 39.170 268 ASP A O 1
ATOM 2115 N N . LYS A 1 291 ? 20.780 7.874 51.297 1.000 40.700 269 LYS A N 1
ATOM 2116 C CA . LYS A 1 291 ? 22.154 8.249 51.011 1.000 43.334 269 LYS A CA 1
ATOM 2117 C C . LYS A 1 291 ? 22.263 9.761 50.821 1.000 46.249 269 LYS A C 1
ATOM 2118 O O . LYS A 1 291 ? 23.367 10.299 50.791 1.000 47.158 269 LYS A O 1
ATOM 2124 N N . ASP A 1 292 ? 21.117 10.438 50.688 1.000 44.407 270 ASP A N 1
ATOM 2125 C CA . ASP A 1 292 ? 21.111 11.857 50.375 1.000 43.248 270 ASP A CA 1
ATOM 2126 C C . ASP A 1 292 ? 20.574 12.653 51.561 1.000 44.279 270 ASP A C 1
ATOM 2127 O O . ASP A 1 292 ? 19.379 12.608 51.860 1.000 43.909 270 ASP A O 1
ATOM 2132 N N . ILE A 1 293 ? 21.470 13.421 52.190 1.000 43.125 271 ILE A N 1
ATOM 2133 C CA . ILE A 1 293 ? 21.165 14.182 53.393 1.000 46.844 271 ILE A CA 1
ATOM 2134 C C . ILE A 1 293 ? 20.118 15.257 53.085 1.000 44.085 271 ILE A C 1
ATOM 2135 O O . ILE A 1 293 ? 19.366 15.655 53.972 1.000 43.863 271 ILE A O 1
ATOM 2140 N N . ASN A 1 294 ? 20.067 15.713 51.822 1.000 42.607 272 ASN A N 1
ATOM 2141 C CA . ASN A 1 294 ? 19.184 16.800 51.417 1.000 40.544 272 ASN A CA 1
ATOM 2142 C C . ASN A 1 294 ? 17.774 16.279 51.145 1.000 37.525 272 ASN A C 1
ATOM 2143 O O . ASN A 1 294 ? 16.823 17.060 51.049 1.000 38.881 272 ASN A O 1
ATOM 2148 N N . CYS A 1 295 ? 17.652 14.959 50.982 1.000 34.782 273 CYS A N 1
ATOM 2149 C CA . CYS A 1 295 ? 16.363 14.349 50.713 1.000 33.023 273 CYS A CA 1
ATOM 2150 C C . CYS A 1 295 ? 15.575 14.196 52.013 1.000 32.694 273 CYS A C 1
ATOM 2151 O O . CYS A 1 295 ? 16.057 13.592 52.970 1.000 33.663 273 CYS A O 1
ATOM 2154 N N . VAL A 1 296 ? 14.345 14.720 52.025 1.000 34.105 274 VAL A N 1
ATOM 2155 C CA . VAL A 1 296 ? 13.504 14.644 53.212 1.000 34.203 274 VAL A CA 1
ATOM 2156 C C . VAL A 1 296 ? 12.356 13.669 52.958 1.000 32.702 274 VAL A C 1
ATOM 2157 O O . VAL A 1 296 ? 11.759 13.177 53.903 1.000 31.364 274 VAL A O 1
ATOM 2161 N N . ALA A 1 297 ? 12.033 13.422 51.682 1.000 32.034 275 ALA A N 1
ATOM 2162 C CA . ALA A 1 297 ? 10.883 12.598 51.344 1.000 31.505 275 ALA A CA 1
ATOM 2163 C C . ALA A 1 297 ? 11.009 12.037 49.930 1.000 30.615 275 ALA A C 1
ATOM 2164 O O . ALA A 1 297 ? 11.710 12.596 49.091 1.000 29.090 275 ALA A O 1
ATOM 2166 N N . PHE A 1 298 ? 10.303 10.928 49.672 1.000 29.662 276 PHE A N 1
ATOM 2167 C CA . PHE A 1 298 ? 10.139 10.451 48.309 1.000 29.892 276 PHE A CA 1
ATOM 2168 C C . PHE A 1 298 ? 8.722 9.918 48.124 1.000 30.167 276 PHE A C 1
ATOM 2169 O O . PHE A 1 298 ? 8.130 9.370 49.056 1.000 30.576 276 PHE A O 1
ATOM 2177 N N . ASN A 1 299 ? 8.180 10.090 46.915 1.000 26.531 277 ASN A N 1
ATOM 2178 C CA . ASN A 1 299 ? 6.893 9.497 46.616 1.000 26.335 277 ASN A CA 1
ATOM 2179 C C . ASN A 1 299 ? 7.105 8.219 45.810 1.000 26.405 277 ASN A C 1
ATOM 2180 O O . ASN A 1 299 ? 8.180 7.989 45.265 1.000 24.878 277 ASN A O 1
ATOM 2185 N N . THR A 1 300 ? 6.070 7.379 45.769 1.000 26.172 278 THR A N 1
ATOM 2186 C CA . THR A 1 300 ? 6.182 6.056 45.176 1.000 25.735 278 THR A CA 1
ATOM 2187 C C . THR A 1 300 ? 6.050 6.167 43.657 1.000 26.326 278 THR A C 1
ATOM 2188 O O . THR A 1 300 ? 6.203 5.178 42.948 1.000 27.377 278 THR A O 1
ATOM 2192 N N . TYR A 1 301 ? 5.787 7.383 43.163 1.000 26.246 279 TYR A N 1
ATOM 2193 C CA . TYR A 1 301 ? 5.769 7.643 41.729 1.000 29.011 279 TYR A CA 1
ATOM 2194 C C . TYR A 1 301 ? 7.197 7.753 41.204 1.000 27.735 279 TYR A C 1
ATOM 2195 O O . TYR A 1 301 ? 7.410 7.705 40.000 1.000 29.674 279 TYR A O 1
ATOM 2204 N N . GLY A 1 302 ? 8.167 7.947 42.110 1.000 27.821 280 GLY A N 1
ATOM 2205 C CA . GLY A 1 302 ? 9.575 7.937 41.746 1.000 25.746 280 GLY A CA 1
ATOM 2206 C C . GLY A 1 302 ? 10.275 9.287 41.938 1.000 27.272 280 GLY A C 1
ATOM 2207 O O . GLY A 1 302 ? 11.436 9.436 41.563 1.000 28.018 280 GLY A O 1
ATOM 2208 N N . TRP A 1 303 ? 9.594 10.256 42.558 1.000 25.075 281 TRP A N 1
ATOM 2209 C CA . TRP A 1 303 ? 10.210 11.557 42.819 1.000 27.491 281 TRP A CA 1
ATOM 2210 C C . TRP A 1 303 ? 10.878 11.581 44.194 1.000 29.224 281 TRP A C 1
ATOM 2211 O O . TRP A 1 303 ? 10.244 11.278 45.198 1.000 32.643 281 TRP A O 1
ATOM 2222 N N . VAL A 1 304 ? 12.154 11.976 44.231 1.000 29.815 282 VAL A N 1
ATOM 2223 C CA . VAL A 1 304 ? 12.837 12.230 45.491 1.000 31.485 282 VAL A CA 1
ATOM 2224 C C . VAL A 1 304 ? 12.895 13.743 45.710 1.000 31.546 282 VAL A C 1
ATOM 2225 O O . VAL A 1 304 ? 13.159 14.492 44.774 1.000 31.033 282 VAL A O 1
ATOM 2229 N N . LYS A 1 305 ? 12.616 14.178 46.945 1.000 29.544 283 LYS A N 1
ATOM 2230 C CA . LYS A 1 305 ? 12.278 15.571 47.219 1.000 30.450 283 LYS A CA 1
ATOM 2231 C C . LYS A 1 305 ? 13.187 16.156 48.297 1.000 30.576 283 LYS A C 1
ATOM 2232 O O . LYS A 1 305 ? 13.585 15.462 49.235 1.000 29.735 283 LYS A O 1
ATOM 2238 N N . ASN A 1 306 ? 13.500 17.452 48.155 1.000 32.735 284 ASN A N 1
ATOM 2239 C CA . ASN A 1 306 ? 14.327 18.159 49.128 1.000 32.997 284 ASN A CA 1
ATOM 2240 C C . ASN A 1 306 ? 13.464 19.044 50.027 1.000 31.155 284 ASN A C 1
ATOM 2241 O O . ASN A 1 306 ? 13.909 19.469 51.092 1.000 31.754 284 ASN A O 1
ATOM 2246 N N . ASN A 1 307 ? 12.231 19.317 49.593 1.000 30.239 285 ASN A N 1
ATOM 2247 C CA . ASN A 1 307 ? 11.313 20.140 50.364 1.000 32.256 285 ASN A CA 1
ATOM 2248 C C . ASN A 1 307 ? 9.908 19.578 50.228 1.000 29.565 285 ASN A C 1
ATOM 2249 O O . ASN A 1 307 ? 9.497 19.186 49.140 1.000 29.071 285 ASN A O 1
ATOM 2254 N N . ILE A 1 308 ? 9.178 19.559 51.345 1.000 28.964 286 ILE A N 1
ATOM 2255 C CA . ILE A 1 308 ? 7.777 19.175 51.320 1.000 30.198 286 ILE A CA 1
ATOM 2256 C C . ILE A 1 308 ? 6.956 20.270 51.983 1.000 30.789 286 ILE A C 1
ATOM 2257 O O . ILE A 1 308 ? 7.465 21.025 52.808 1.000 32.528 286 ILE A O 1
ATOM 2262 N N . LYS A 1 309 ? 5.677 20.324 51.617 1.000 31.648 287 LYS A N 1
ATOM 2263 C CA . LYS A 1 309 ? 4.726 21.237 52.224 1.000 34.356 287 LYS A CA 1
ATOM 226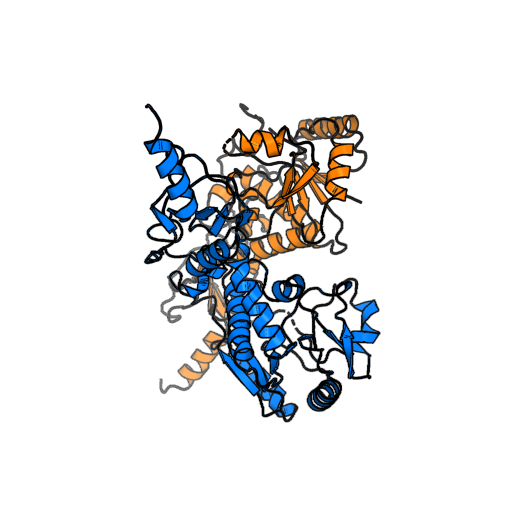4 C C . LYS A 1 309 ? 4.473 20.827 53.676 1.000 34.096 287 LYS A C 1
ATOM 2265 O O . LYS A 1 309 ? 4.899 19.756 54.114 1.000 32.413 287 LYS A O 1
ATOM 2271 N N . PRO A 1 310 ? 3.792 21.681 54.477 1.000 33.625 288 PRO A N 1
ATOM 2272 C CA . PRO A 1 310 ? 3.167 21.217 55.716 1.000 31.992 288 PRO A CA 1
ATOM 2273 C C . PRO A 1 310 ? 2.259 20.026 55.406 1.000 31.378 288 PRO A C 1
ATOM 2274 O O . PRO A 1 310 ? 1.675 19.949 54.326 1.000 32.215 288 PRO A O 1
ATOM 2278 N N . LEU A 1 311 ? 2.145 19.106 56.370 1.000 31.810 289 LEU A N 1
ATOM 2279 C CA . LEU A 1 311 ? 1.412 17.861 56.179 1.000 31.600 289 LEU A CA 1
ATOM 2280 C C . LEU A 1 311 ? -0.055 18.137 55.855 1.000 31.884 289 LEU A C 1
ATOM 2281 O O . LEU A 1 311 ? -0.672 17.374 55.115 1.000 29.983 289 LEU A O 1
ATOM 2286 N N . HIS A 1 312 ? -0.602 19.235 56.401 1.000 31.074 290 HIS A N 1
ATOM 2287 C CA . HIS A 1 312 ? -2.006 19.563 56.188 1.000 34.761 290 HIS A CA 1
ATOM 2288 C C . HIS A 1 312 ? -2.223 20.102 54.774 1.000 34.830 290 HIS A C 1
ATOM 2289 O O . HIS A 1 312 ? -3.354 20.366 54.387 1.000 35.023 290 HIS A O 1
ATOM 2296 N N . GLN A 1 313 ? -1.131 20.255 54.011 1.000 34.543 291 GLN A N 1
ATOM 2297 C CA . GLN A 1 313 ? -1.202 20.804 52.665 1.000 35.262 291 GLN A CA 1
ATOM 2298 C C . GLN A 1 313 ? -0.833 19.744 51.624 1.000 34.746 291 GLN A C 1
ATOM 2299 O O . GLN A 1 313 ? -0.716 20.053 50.439 1.000 34.018 291 GLN A O 1
ATOM 2305 N N . LEU A 1 314 ? -0.661 18.493 52.068 1.000 36.676 292 LEU A N 1
ATOM 2306 C CA . LEU A 1 314 ? -0.440 17.395 51.139 1.000 35.293 292 LEU A CA 1
ATOM 2307 C C . LEU A 1 314 ? -1.686 17.223 50.278 1.000 36.424 292 LEU A C 1
ATOM 2308 O O . LEU A 1 314 ? -2.799 17.415 50.760 1.000 40.380 292 LEU A O 1
ATOM 2313 N N . ILE A 1 315 ? -1.479 16.883 49.001 1.000 33.666 293 ILE A N 1
ATOM 2314 C CA . ILE A 1 315 ? -2.570 16.692 48.062 1.000 35.181 293 ILE A CA 1
ATOM 2315 C C . ILE A 1 315 ? -2.795 15.191 47.852 1.000 37.737 293 ILE A C 1
ATOM 2316 O O . ILE A 1 315 ? -1.927 14.378 48.171 1.000 35.309 293 ILE A O 1
ATOM 2321 N N . ASP A 1 316 ? -3.970 14.843 47.313 1.000 38.540 294 ASP A N 1
ATOM 2322 C CA . ASP A 1 316 ? -4.348 13.464 47.050 1.000 38.674 294 ASP A CA 1
ATOM 2323 C C . ASP A 1 316 ? -3.706 12.993 45.748 1.000 37.691 294 ASP A C 1
ATOM 2324 O O . ASP A 1 316 ? -3.697 13.721 44.759 1.000 37.855 294 ASP A O 1
ATOM 2329 N N . ILE A 1 317 ? -3.162 11.770 45.771 1.000 36.862 295 ILE A N 1
ATOM 2330 C CA . ILE A 1 317 ? -2.738 11.088 44.558 1.000 37.065 295 ILE A CA 1
ATOM 2331 C C . ILE A 1 317 ? -3.320 9.679 44.564 1.000 34.543 295 ILE A C 1
ATOM 2332 O O . ILE A 1 317 ? -3.285 8.990 45.580 1.000 36.992 295 ILE A O 1
ATOM 2337 N N . GLY A 1 318 ? -3.839 9.260 43.412 1.000 31.818 296 GLY A N 1
ATOM 2338 C CA . GLY A 1 318 ? -4.410 7.933 43.274 1.000 30.916 296 GLY A CA 1
ATOM 2339 C C . GLY A 1 318 ? -3.322 6.887 43.045 1.000 32.831 296 GLY A C 1
ATOM 2340 O O . GLY A 1 318 ? -2.157 7.226 42.821 1.000 32.618 296 GLY A O 1
ATOM 2341 N N . ASN A 1 319 ? -3.723 5.612 43.129 1.000 32.346 297 ASN A N 1
ATOM 2342 C CA . ASN A 1 319 ? -2.835 4.490 42.864 1.000 31.999 297 ASN A CA 1
ATOM 2343 C C . ASN A 1 319 ? -2.546 4.424 41.366 1.000 31.260 297 ASN A C 1
ATOM 2344 O O . ASN A 1 319 ? -3.459 4.345 40.556 1.000 31.815 297 ASN A O 1
ATOM 2349 N N . ARG A 1 320 ? -1.260 4.488 41.010 1.000 31.870 298 ARG A N 1
ATOM 2350 C CA . ARG A 1 320 ? -0.837 4.370 39.627 1.000 33.039 298 ARG A CA 1
ATOM 2351 C C . ARG A 1 320 ? 0.045 3.133 39.471 1.000 30.795 298 ARG A C 1
ATOM 2352 O O . ARG A 1 320 ? -0.062 2.426 38.482 1.000 32.693 298 ARG A O 1
ATOM 2360 N N . TYR A 1 321 ? 0.904 2.886 40.463 1.000 30.032 299 TYR A N 1
ATOM 2361 C CA . TYR A 1 321 ? 1.912 1.846 40.359 1.000 29.676 299 TYR A CA 1
ATOM 2362 C C . TYR A 1 321 ? 1.755 0.861 41.506 1.000 30.150 299 TYR A C 1
ATOM 2363 O O . TYR A 1 321 ? 2.059 -0.315 41.356 1.000 31.134 299 TYR A O 1
ATOM 2372 N N . TYR A 1 322 ? 1.287 1.356 42.652 1.000 30.527 300 TYR A N 1
ATOM 2373 C CA . TYR A 1 322 ? 1.318 0.582 43.881 1.000 33.301 300 TYR A CA 1
ATOM 2374 C C . TYR A 1 322 ? -0.037 0.659 44.573 1.000 34.271 300 TYR A C 1
ATOM 2375 O O . TYR A 1 322 ? -0.781 1.625 44.406 1.000 30.240 300 TYR A O 1
ATOM 2384 N N . GLU A 1 323 ? -0.329 -0.382 45.354 1.000 35.942 301 GLU A N 1
ATOM 2385 C CA . GLU A 1 323 ? -1.396 -0.336 46.336 1.000 40.242 301 GLU A CA 1
ATOM 2386 C C . GLU A 1 323 ? -0.769 -0.422 47.725 1.000 38.429 301 GLU A C 1
ATOM 2387 O O . GLU A 1 323 ? -0.446 -1.516 48.182 1.000 36.090 301 GLU A O 1
ATOM 2393 N N . SER A 1 324 ? -0.559 0.737 48.377 1.000 35.863 302 SER A N 1
ATOM 2394 C CA . SER A 1 324 ? -0.963 2.049 47.891 1.000 34.355 302 SER A CA 1
ATOM 2395 C C . SER A 1 324 ? 0.267 2.862 47.491 1.000 32.557 302 SER A C 1
ATOM 2396 O O . SER A 1 324 ? 1.346 2.696 48.066 1.000 33.587 302 SER A O 1
ATOM 2399 N N . ASP A 1 325 ? 0.077 3.754 46.510 1.000 32.460 303 ASP A N 1
ATOM 2400 C CA . ASP A 1 325 ? 0.987 4.865 46.274 1.000 29.605 303 ASP A CA 1
ATOM 2401 C C . ASP A 1 325 ? 0.853 5.885 47.400 1.000 29.266 303 ASP A C 1
ATOM 2402 O O . ASP A 1 325 ? -0.167 5.926 48.082 1.000 27.585 303 ASP A O 1
ATOM 2407 N N . GLY A 1 326 ? 1.893 6.709 47.574 1.000 28.760 304 GLY A N 1
ATOM 2408 C CA . GLY A 1 326 ? 1.894 7.742 48.598 1.000 27.296 304 GLY A CA 1
ATOM 2409 C C . GLY A 1 326 ? 3.282 8.358 48.757 1.000 28.572 304 GLY A C 1
ATOM 2410 O O . GLY A 1 326 ? 4.101 8.321 47.838 1.000 28.060 304 GLY A O 1
ATOM 2411 N N . ILE A 1 327 ? 3.547 8.907 49.946 1.000 27.795 305 ILE A N 1
ATOM 2412 C CA . ILE A 1 327 ? 4.804 9.591 50.196 1.000 25.760 305 ILE A CA 1
ATOM 2413 C C . ILE A 1 327 ? 5.434 9.018 51.462 1.000 26.940 305 ILE A C 1
ATOM 2414 O O . ILE A 1 327 ? 4.742 8.759 52.445 1.000 28.249 305 ILE A O 1
ATOM 2419 N N . TYR A 1 328 ? 6.744 8.757 51.388 1.000 27.095 306 TYR A N 1
ATOM 2420 C CA . TYR A 1 328 ? 7.555 8.424 52.545 1.000 27.457 306 TYR A CA 1
ATOM 2421 C C . TYR A 1 328 ? 8.289 9.689 52.981 1.000 29.555 306 TYR A C 1
ATOM 2422 O O . TYR A 1 328 ? 8.913 10.351 52.156 1.000 29.402 306 TYR A O 1
ATOM 2431 N N . ILE A 1 329 ? 8.204 10.013 54.279 1.000 29.305 307 ILE A N 1
ATOM 2432 C CA . ILE A 1 329 ? 8.898 11.158 54.851 1.000 28.831 307 ILE A CA 1
ATOM 2433 C C . ILE A 1 329 ? 9.826 10.657 55.956 1.000 30.420 307 ILE A C 1
ATOM 2434 O O . ILE A 1 329 ? 9.419 9.847 56.775 1.000 29.388 307 ILE A O 1
ATOM 2439 N N . LYS A 1 330 ? 11.063 11.175 55.981 1.000 31.757 308 LYS A N 1
ATOM 2440 C CA . LYS A 1 330 ? 12.051 10.819 56.992 1.000 33.330 308 LYS A CA 1
ATOM 2441 C C . LYS A 1 330 ? 11.545 11.193 58.385 1.000 37.693 308 LYS A C 1
ATOM 2442 O O . LYS A 1 330 ? 11.048 12.300 58.598 1.000 37.050 308 LYS A O 1
ATOM 2448 N N . LYS A 1 331 ? 11.688 10.255 59.327 1.000 36.185 309 LYS A N 1
ATOM 2449 C CA . LYS A 1 331 ? 11.169 10.424 60.676 1.000 37.271 309 LYS A CA 1
ATOM 2450 C C . LYS A 1 331 ? 11.910 11.539 61.412 1.000 35.845 309 LYS A C 1
ATOM 2451 O O . LYS A 1 331 ? 11.300 12.258 62.201 1.000 33.839 309 LYS A O 1
ATOM 2457 N N . ASN A 1 332 ? 13.220 11.667 61.156 1.000 33.137 310 ASN A N 1
ATOM 2458 C CA . ASN A 1 332 ? 14.032 12.661 61.845 1.000 36.350 310 ASN A CA 1
ATOM 2459 C C . ASN A 1 332 ? 13.488 14.064 61.574 1.000 35.852 310 ASN A C 1
ATOM 2460 O O . ASN A 1 332 ? 13.452 14.903 62.471 1.000 38.255 310 ASN A O 1
ATOM 2465 N N . TYR A 1 333 ? 13.051 14.300 60.334 1.000 33.754 311 TYR A N 1
ATOM 2466 C CA . TYR A 1 333 ? 12.438 15.561 59.948 1.000 30.996 311 TYR A CA 1
ATOM 2467 C C . TYR A 1 333 ? 11.175 15.789 60.782 1.000 30.667 311 TYR A C 1
ATOM 2468 O O . TYR A 1 333 ? 11.015 16.853 61.375 1.000 27.748 311 TYR A O 1
ATOM 2477 N N . LEU A 1 334 ? 10.299 14.775 60.843 1.000 30.251 312 LEU A N 1
ATOM 2478 C CA . LEU A 1 334 ? 8.984 14.916 61.454 1.000 33.039 312 LEU A CA 1
ATOM 2479 C C . LEU A 1 334 ? 9.104 15.031 62.972 1.000 32.314 312 LEU A C 1
ATOM 2480 O O . LEU A 1 334 ? 8.285 15.702 63.611 1.000 33.653 312 LEU A O 1
ATOM 2485 N N . LEU A 1 335 ? 10.118 14.361 63.535 1.000 31.668 313 LEU A N 1
ATOM 2486 C CA . LEU A 1 335 ? 10.313 14.321 64.977 1.000 35.623 313 LEU A CA 1
ATOM 2487 C C . LEU A 1 335 ? 10.750 15.700 65.472 1.000 34.642 313 LEU A C 1
ATOM 2488 O O . LEU A 1 335 ? 10.316 16.133 66.540 1.000 33.029 313 LEU A O 1
ATOM 2493 N N . LYS A 1 336 ? 11.612 16.368 64.681 1.000 33.103 314 LYS A N 1
ATOM 2494 C CA . LYS A 1 336 ? 12.027 17.740 64.937 1.000 33.839 314 LYS A CA 1
ATOM 2495 C C . LYS A 1 336 ? 10.813 18.671 64.971 1.000 31.531 314 LYS A C 1
ATOM 2496 O O . LYS A 1 336 ? 10.673 19.454 65.907 1.000 32.328 314 LYS A O 1
ATOM 2502 N N . GLU A 1 337 ? 9.934 18.567 63.960 1.000 29.110 315 GLU A N 1
ATOM 2503 C CA . GLU A 1 337 ? 8.726 19.380 63.908 1.000 28.199 315 GLU A CA 1
ATOM 2504 C C . GLU A 1 337 ? 7.862 19.099 65.136 1.000 30.217 315 GLU A C 1
ATOM 2505 O O . GLU A 1 337 ? 7.350 20.026 65.771 1.000 28.304 315 GLU A O 1
ATOM 2511 N N . LYS A 1 338 ? 7.689 17.803 65.439 1.000 28.758 316 LYS A N 1
ATOM 2512 C CA . LYS A 1 338 ? 6.778 17.369 66.481 1.000 30.978 316 LYS A CA 1
ATOM 2513 C C . LYS A 1 338 ? 7.179 18.002 67.812 1.000 30.285 316 LYS A C 1
ATOM 2514 O O . LYS A 1 338 ? 6.332 18.534 68.531 1.000 30.942 316 LYS A O 1
ATOM 2520 N N . ILE A 1 339 ? 8.476 17.927 68.124 1.000 31.382 317 ILE A N 1
ATOM 2521 C CA . ILE A 1 339 ? 8.991 18.393 69.400 1.000 32.497 317 ILE A CA 1
ATOM 2522 C C . ILE A 1 339 ? 8.687 19.885 69.540 1.000 34.422 317 ILE A C 1
ATOM 2523 O O . ILE A 1 339 ? 8.215 20.330 70.591 1.000 34.276 317 ILE A O 1
ATOM 2528 N N . ILE A 1 340 ? 8.919 20.640 68.458 1.000 30.843 318 ILE A N 1
ATOM 2529 C CA . ILE A 1 340 ? 8.762 22.083 68.507 1.000 29.977 318 ILE A CA 1
ATOM 2530 C C . ILE A 1 340 ? 7.284 22.442 68.609 1.000 30.590 318 ILE A C 1
ATOM 2531 O O . ILE A 1 340 ? 6.913 23.245 69.455 1.000 32.705 318 ILE A O 1
ATOM 2536 N N . ILE A 1 341 ? 6.454 21.824 67.763 1.000 30.522 319 ILE A N 1
ATOM 2537 C CA . ILE A 1 341 ? 5.055 22.203 67.681 1.000 31.735 319 ILE A CA 1
ATOM 2538 C C . ILE A 1 341 ? 4.362 21.926 69.018 1.000 32.334 319 ILE A C 1
ATOM 2539 O O . ILE A 1 341 ? 3.535 22.727 69.461 1.000 30.349 319 ILE A O 1
ATOM 2544 N N . ASN A 1 342 ? 4.726 20.808 69.665 1.000 30.917 320 ASN A N 1
ATOM 2545 C CA . ASN A 1 342 ? 4.100 20.420 70.920 1.000 32.421 320 ASN A CA 1
ATOM 2546 C C . ASN A 1 342 ? 4.542 21.340 72.060 1.000 31.214 320 ASN A C 1
ATOM 2547 O O . ASN A 1 342 ? 3.861 21.433 73.074 1.000 31.571 320 ASN A O 1
ATOM 2552 N N . SER A 1 343 ? 5.668 22.036 71.873 1.000 31.693 321 SER A N 1
ATOM 2553 C CA . SER A 1 343 ? 6.193 22.949 72.875 1.000 33.277 321 SER A CA 1
ATOM 2554 C C . SER A 1 343 ? 5.467 24.297 72.831 1.000 34.364 321 SER A C 1
ATOM 2555 O O . SER A 1 343 ? 5.583 25.089 73.769 1.000 34.396 321 SER A O 1
ATOM 2558 N N . LEU A 1 344 ? 4.736 24.556 71.739 1.000 31.468 322 LEU A N 1
ATOM 2559 C CA . LEU A 1 344 ? 4.208 25.888 71.463 1.000 30.903 322 LEU A CA 1
ATOM 2560 C C . LEU A 1 344 ? 2.925 26.132 72.250 1.000 31.870 322 LEU A C 1
ATOM 2561 O O . LEU A 1 344 ? 2.131 25.220 72.445 1.000 30.320 322 LEU A O 1
ATOM 2566 N N . ASN A 1 345 ? 2.729 27.388 72.664 1.000 34.321 323 ASN A N 1
ATOM 2567 C CA . ASN A 1 345 ? 1.516 27.804 73.345 1.000 38.279 323 ASN A CA 1
ATOM 2568 C C . ASN A 1 345 ? 0.421 28.034 72.307 1.000 40.822 323 ASN A C 1
ATOM 2569 O O . ASN A 1 345 ? 0.240 29.154 71.829 1.000 43.464 323 ASN A O 1
ATOM 2574 N N . LEU A 1 346 ? -0.283 26.954 71.943 1.000 40.108 324 LEU A N 1
ATOM 2575 C CA . LEU A 1 346 ? -1.315 27.014 70.916 1.000 41.735 324 LEU A CA 1
ATOM 2576 C C . LEU A 1 346 ? -2.709 27.058 71.568 1.000 44.499 324 LEU A C 1
ATOM 2577 O O . LEU A 1 346 ? -3.572 26.255 71.134 1.000 49.985 324 LEU A O 1
ATOM 2582 N N . ASN B 1 25 ? 19.927 28.856 9.758 1.000 47.317 3 ASN B N 1
ATOM 2583 C CA . ASN B 1 25 ? 19.760 27.551 9.057 1.000 49.886 3 ASN B CA 1
ATOM 2584 C C . ASN B 1 25 ? 18.330 27.040 9.220 1.000 47.820 3 ASN B C 1
ATOM 2585 O O . ASN B 1 25 ? 17.881 26.226 8.421 1.000 50.785 3 ASN B O 1
ATOM 2590 N N . LEU B 1 26 ? 17.637 27.502 10.271 1.000 43.736 4 LEU B N 1
ATOM 2591 C CA . LEU B 1 26 ? 16.280 27.069 10.591 1.000 39.455 4 LEU B CA 1
ATOM 2592 C C . LEU B 1 26 ? 15.364 27.304 9.392 1.000 34.747 4 LEU B C 1
ATOM 2593 O O . LEU B 1 26 ? 15.307 28.409 8.863 1.000 36.751 4 LEU B O 1
ATOM 2598 N N . LYS B 1 27 ? 14.664 26.246 8.971 1.000 30.937 5 LYS B N 1
ATOM 2599 C CA . LYS B 1 27 ? 13.673 26.338 7.910 1.000 30.211 5 LYS B CA 1
ATOM 2600 C C . LYS B 1 27 ? 12.281 26.469 8.531 1.000 30.807 5 LYS B C 1
ATOM 2601 O O . LYS B 1 27 ? 11.903 25.660 9.377 1.000 29.327 5 LYS B O 1
ATOM 2607 N N . ILE B 1 28 ? 11.546 27.513 8.125 1.000 28.382 6 ILE B N 1
ATOM 2608 C CA . ILE B 1 28 ? 10.208 27.749 8.647 1.000 26.991 6 ILE B CA 1
ATOM 2609 C C . ILE B 1 28 ? 9.180 27.309 7.608 1.000 25.622 6 ILE B C 1
ATOM 2610 O O . ILE B 1 28 ? 9.231 27.748 6.456 1.000 25.979 6 ILE B O 1
ATOM 2615 N N . ILE B 1 29 ? 8.251 26.441 8.040 1.000 23.945 7 ILE B N 1
ATOM 2616 C CA . ILE B 1 29 ? 7.170 25.963 7.192 1.000 24.034 7 ILE B CA 1
ATOM 2617 C C . ILE B 1 29 ? 5.837 26.286 7.870 1.000 24.040 7 ILE B C 1
ATOM 2618 O O . ILE B 1 29 ? 5.617 25.920 9.026 1.000 24.299 7 ILE B O 1
ATOM 2623 N N . VAL B 1 30 ? 4.960 26.990 7.140 1.000 24.029 8 VAL B N 1
ATOM 2624 C CA . VAL B 1 30 ? 3.632 27.349 7.618 1.000 22.418 8 VAL B CA 1
ATOM 2625 C C . VAL B 1 30 ? 2.596 26.539 6.844 1.000 22.761 8 VAL B C 1
ATOM 2626 O O . VAL B 1 30 ? 2.496 26.655 5.626 1.000 22.637 8 VAL B O 1
ATOM 2630 N N . ILE B 1 31 ? 1.812 25.739 7.573 1.000 22.851 9 ILE B N 1
ATOM 2631 C CA . ILE B 1 31 ? 0.745 24.942 6.988 1.000 21.964 9 ILE B CA 1
ATOM 2632 C C . ILE B 1 31 ? -0.486 25.828 6.795 1.000 21.691 9 ILE B C 1
ATOM 2633 O O . ILE B 1 31 ? -1.049 26.348 7.758 1.000 21.344 9 ILE B O 1
ATOM 2638 N N . ASN B 1 32 ? -0.900 25.978 5.532 1.000 21.787 10 ASN B N 1
ATOM 2639 C CA . ASN B 1 32 ? -1.915 26.947 5.149 1.000 22.922 10 ASN B CA 1
ATOM 2640 C C . ASN B 1 32 ? -2.754 26.375 4.007 1.000 23.059 10 ASN B C 1
ATOM 2641 O O . ASN B 1 32 ? -2.211 25.926 3.004 1.000 22.186 10 ASN B O 1
ATOM 2646 N N . LEU B 1 33 ? -4.081 26.389 4.179 1.000 23.559 11 LEU B N 1
ATOM 2647 C CA . LEU B 1 33 ? -4.999 26.062 3.092 1.000 24.193 11 LEU B CA 1
ATOM 2648 C C . LEU B 1 33 ? -4.881 27.130 2.008 1.000 25.044 11 LEU B C 1
ATOM 2649 O O . LEU B 1 33 ? -4.851 28.322 2.309 1.000 23.664 11 LEU B O 1
ATOM 2654 N N . LYS B 1 34 ? -4.837 26.686 0.748 1.000 26.026 12 LYS B N 1
ATOM 2655 C CA . LYS B 1 34 ? -4.772 27.605 -0.376 1.000 28.974 12 LYS B CA 1
ATOM 2656 C C . LYS B 1 34 ? -5.936 28.598 -0.298 1.000 29.682 12 LYS B C 1
ATOM 2657 O O . LYS B 1 34 ? -5.765 29.770 -0.617 1.000 28.259 12 LYS B O 1
ATOM 2663 N N . ARG B 1 35 ? -7.106 28.133 0.171 1.000 29.504 13 ARG B N 1
ATOM 2664 C CA . ARG B 1 35 ? -8.302 28.969 0.173 1.000 28.530 13 ARG B CA 1
ATOM 2665 C C . ARG B 1 35 ? -8.254 30.000 1.299 1.000 28.716 13 ARG B C 1
ATOM 2666 O O . ARG B 1 35 ? -8.960 31.003 1.239 1.000 29.144 13 ARG B O 1
ATOM 2674 N N . ARG B 1 36 ? -7.423 29.763 2.324 1.000 28.506 14 ARG B N 1
ATOM 2675 C CA . ARG B 1 36 ? -7.353 30.696 3.443 1.000 27.913 14 ARG B CA 1
ATOM 2676 C C . ARG B 1 36 ? -6.289 31.760 3.170 1.000 28.650 14 ARG B C 1
ATOM 2677 O O . ARG B 1 36 ? -5.311 31.866 3.907 1.000 28.443 14 ARG B O 1
ATOM 2685 N N . THR B 1 37 ? -6.499 32.549 2.110 1.000 27.416 15 THR B N 1
ATOM 2686 C CA . THR B 1 37 ? -5.565 33.598 1.719 1.000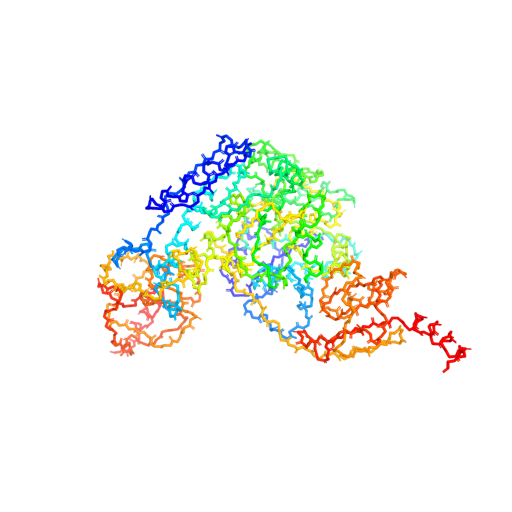 28.450 15 THR B CA 1
ATOM 2687 C C . THR B 1 37 ? -5.552 34.695 2.782 1.000 27.814 15 THR B C 1
ATOM 2688 O O . THR B 1 37 ? -4.560 35.395 2.941 1.000 29.483 15 THR B O 1
ATOM 2692 N N . ASP B 1 38 ? -6.659 34.827 3.515 1.000 27.597 16 ASP B N 1
ATOM 2693 C CA . ASP B 1 38 ? -6.749 35.748 4.643 1.000 28.465 16 ASP B CA 1
ATOM 2694 C C . ASP B 1 38 ? -5.716 35.383 5.711 1.000 28.760 16 ASP B C 1
ATOM 2695 O O . ASP B 1 38 ? -4.973 36.240 6.179 1.000 27.679 16 ASP B O 1
ATOM 2700 N N . ARG B 1 39 ? -5.680 34.104 6.104 1.000 26.933 17 ARG B N 1
ATOM 2701 C CA . ARG B 1 39 ? -4.720 33.644 7.095 1.000 26.790 17 ARG B CA 1
ATOM 2702 C C . ARG B 1 39 ? -3.297 33.832 6.566 1.000 25.552 17 ARG B C 1
ATOM 2703 O O . ARG B 1 39 ? -2.398 34.221 7.307 1.000 23.809 17 ARG B O 1
ATOM 2711 N N . ARG B 1 40 ? -3.096 33.540 5.279 1.000 24.840 18 ARG B N 1
ATOM 2712 C CA . ARG B 1 40 ? -1.769 33.630 4.694 1.000 26.232 18 ARG B CA 1
ATOM 2713 C C . ARG B 1 40 ? -1.260 35.069 4.783 1.000 26.713 18 ARG B C 1
ATOM 2714 O O . ARG B 1 40 ? -0.125 35.303 5.190 1.000 25.857 18 ARG B O 1
ATOM 2722 N N . GLU B 1 41 ? -2.131 36.024 4.431 1.000 27.883 19 GLU B N 1
ATOM 2723 C CA . GLU B 1 41 ? -1.770 37.431 4.429 1.000 29.793 19 GLU B CA 1
ATOM 2724 C C . GLU B 1 41 ? -1.408 37.878 5.841 1.000 29.070 19 GLU B C 1
ATOM 2725 O O . GLU B 1 41 ? -0.441 38.618 6.034 1.000 29.257 19 GLU B O 1
ATOM 2731 N N . ILE B 1 42 ? -2.208 37.440 6.820 1.000 26.350 20 ILE B N 1
ATOM 2732 C CA . ILE B 1 42 ? -1.970 37.781 8.212 1.000 27.495 20 ILE B CA 1
ATOM 2733 C C . ILE B 1 42 ? -0.584 37.284 8.624 1.000 26.528 20 ILE B C 1
ATOM 2734 O O . ILE B 1 42 ? 0.195 38.042 9.182 1.000 26.255 20 ILE B O 1
ATOM 2739 N N . MET B 1 43 ? -0.272 36.018 8.307 1.000 24.978 21 MET B N 1
ATOM 2740 C CA . MET B 1 43 ? 0.995 35.417 8.700 1.000 24.468 21 MET B CA 1
ATOM 2741 C C . MET B 1 43 ? 2.168 36.177 8.081 1.000 25.221 21 MET B C 1
ATOM 2742 O O . MET B 1 43 ? 3.162 36.422 8.756 1.000 25.433 21 MET B O 1
ATOM 2747 N N . GLU B 1 44 ? 2.050 36.538 6.797 1.000 26.153 22 GLU B N 1
ATOM 2748 C CA . GLU B 1 44 ? 3.113 37.240 6.090 1.000 27.921 22 GLU B CA 1
ATOM 2749 C C . GLU B 1 44 ? 3.402 38.581 6.766 1.000 29.381 22 GLU B C 1
ATOM 2750 O O . GLU B 1 44 ? 4.564 38.977 6.925 1.000 27.679 22 GLU B O 1
ATOM 2756 N N . LYS B 1 45 ? 2.328 39.268 7.173 1.000 29.730 23 LYS B N 1
ATOM 2757 C CA . LYS B 1 45 ? 2.447 40.555 7.840 1.000 30.399 23 LYS B CA 1
ATOM 2758 C C . LYS B 1 45 ? 3.107 40.360 9.204 1.000 29.528 23 LYS B C 1
ATOM 2759 O O . LYS B 1 45 ? 3.941 41.169 9.615 1.000 28.379 23 LYS B O 1
ATOM 2765 N N . LYS B 1 46 ? 2.734 39.266 9.888 1.000 27.883 24 LYS B N 1
ATOM 2766 C CA . LYS B 1 46 ? 3.321 38.924 11.175 1.000 29.238 24 LYS B CA 1
ATOM 2767 C C . LYS B 1 46 ? 4.823 38.695 11.029 1.000 28.144 24 LYS B C 1
ATOM 2768 O O . LYS B 1 46 ? 5.589 39.199 11.838 1.000 27.465 24 LYS B O 1
ATOM 2774 N N . PHE B 1 47 ? 5.229 37.925 10.008 1.000 26.398 25 PHE B N 1
ATOM 2775 C CA . PHE B 1 47 ? 6.638 37.662 9.745 1.000 27.124 25 PHE B CA 1
ATOM 2776 C C . PHE B 1 47 ? 7.370 38.995 9.560 1.000 28.176 25 PHE B C 1
ATOM 2777 O O . PHE B 1 47 ? 8.435 39.209 10.144 1.000 27.853 25 PHE B O 1
ATOM 2785 N N . GLN B 1 48 ? 6.772 39.891 8.763 1.000 32.350 26 GLN B N 1
ATOM 2786 C CA . GLN B 1 48 ? 7.371 41.184 8.477 1.000 34.456 26 GLN B CA 1
ATOM 2787 C C . GLN B 1 48 ? 7.613 41.943 9.785 1.000 33.198 26 GLN B C 1
ATOM 2788 O O . GLN B 1 48 ? 8.727 42.391 10.050 1.000 33.822 26 GL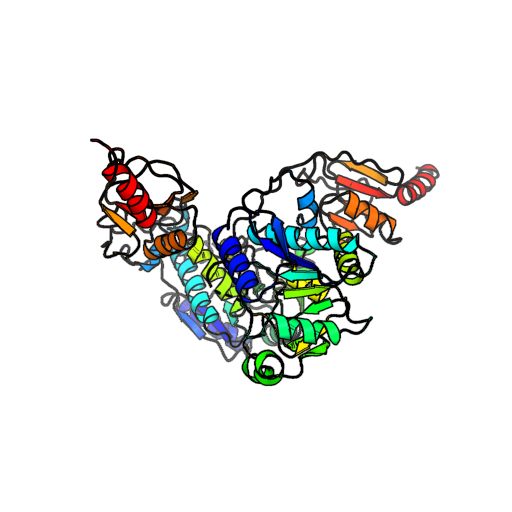N B O 1
ATOM 2794 N N . ASP B 1 49 ? 6.565 42.038 10.611 1.000 32.027 27 ASP B N 1
ATOM 2795 C CA . ASP B 1 49 ? 6.617 42.729 11.889 1.000 33.590 27 ASP B CA 1
ATOM 2796 C C . ASP B 1 49 ? 7.679 42.121 12.799 1.000 34.147 27 ASP B C 1
ATOM 2797 O O . ASP B 1 49 ? 8.236 42.820 13.645 1.000 34.994 27 ASP B O 1
ATOM 2802 N N . GLU B 1 50 ? 7.951 40.823 12.625 1.000 30.575 28 GLU B N 1
ATOM 2803 C CA . GLU B 1 50 ? 8.903 40.144 13.488 1.000 30.846 28 GLU B CA 1
ATOM 2804 C C . GLU B 1 50 ? 10.298 40.167 12.865 1.000 30.803 28 GLU B C 1
ATOM 2805 O O . GLU B 1 50 ? 11.260 39.701 13.480 1.000 29.893 28 GLU B O 1
ATOM 2811 N N . ASN B 1 51 ? 10.386 40.685 11.633 1.000 30.801 29 ASN B N 1
ATOM 2812 C CA . ASN B 1 51 ? 11.625 40.698 10.870 1.000 33.405 29 ASN B CA 1
ATOM 2813 C C . ASN B 1 51 ? 12.122 39.269 10.645 1.000 31.707 29 ASN B C 1
ATOM 2814 O O . ASN B 1 51 ? 13.322 39.002 10.734 1.000 29.533 29 ASN B O 1
ATOM 2819 N N . ILE B 1 52 ? 11.184 38.362 10.333 1.000 29.218 30 ILE B N 1
ATOM 2820 C CA . ILE B 1 52 ? 11.526 37.055 9.800 1.000 29.299 30 ILE B CA 1
ATOM 2821 C C . ILE B 1 52 ? 11.348 37.095 8.283 1.000 29.919 30 ILE B C 1
ATOM 2822 O O . ILE B 1 52 ? 10.252 37.363 7.795 1.000 30.905 30 ILE B O 1
ATOM 2827 N N . THR B 1 53 ? 12.442 36.829 7.554 1.000 29.283 31 THR B N 1
ATOM 2828 C CA . THR B 1 53 ? 12.526 37.125 6.132 1.000 30.951 31 THR B CA 1
ATOM 2829 C C . THR B 1 53 ? 12.517 35.840 5.307 1.000 32.082 31 THR B C 1
ATOM 2830 O O . THR B 1 53 ? 12.285 35.892 4.101 1.000 31.883 31 THR B O 1
ATOM 2834 N N . GLN B 1 54 ? 12.768 34.692 5.954 1.000 30.897 32 GLN B N 1
ATOM 2835 C CA . GLN B 1 54 ? 12.689 33.427 5.229 1.000 32.128 32 GLN B CA 1
ATOM 2836 C C . GLN B 1 54 ? 11.715 32.459 5.896 1.000 30.282 32 GLN B C 1
ATOM 2837 O O . GLN B 1 54 ? 11.774 32.219 7.100 1.000 30.064 32 GLN B O 1
ATOM 2843 N N . TYR B 1 55 ? 10.838 31.892 5.065 1.000 29.485 33 TYR B N 1
ATOM 2844 C CA . TYR B 1 55 ? 9.758 30.995 5.449 1.000 29.483 33 TYR B CA 1
ATOM 2845 C C . TYR B 1 55 ? 9.083 30.549 4.158 1.000 29.723 33 TYR B C 1
ATOM 2846 O O . TYR B 1 55 ? 9.271 31.181 3.114 1.000 27.214 33 TYR B O 1
ATOM 2855 N N . GLU B 1 56 ? 8.277 29.480 4.239 1.000 29.337 34 GLU B N 1
ATOM 2856 C CA . GLU B 1 56 ? 7.505 29.023 3.094 1.000 29.083 34 GLU B CA 1
ATOM 2857 C C . GLU B 1 56 ? 6.147 28.512 3.567 1.000 27.777 34 GLU B C 1
ATOM 2858 O O . GLU B 1 56 ? 6.005 28.040 4.696 1.000 24.815 34 GLU B O 1
ATOM 2864 N N . PHE B 1 57 ? 5.151 28.618 2.685 1.000 26.421 35 PHE B N 1
ATOM 2865 C CA . PHE B 1 57 ? 3.840 28.059 2.961 1.000 26.846 35 PHE B CA 1
ATOM 2866 C C . PHE B 1 57 ? 3.782 26.655 2.379 1.000 26.139 35 PHE B C 1
ATOM 2867 O O . PHE B 1 57 ? 4.187 26.440 1.244 1.000 25.460 35 PHE B O 1
ATOM 2875 N N . PHE B 1 58 ? 3.335 25.699 3.199 1.000 26.812 36 PHE B N 1
ATOM 2876 C CA . PHE B 1 58 ? 2.953 24.386 2.713 1.000 25.801 36 PHE B CA 1
ATOM 2877 C C . PHE B 1 58 ? 1.467 24.415 2.360 1.000 25.594 36 PHE B C 1
ATOM 2878 O O . PHE B 1 58 ? 0.630 24.832 3.162 1.000 24.355 36 PHE B O 1
ATOM 2886 N N . GLU B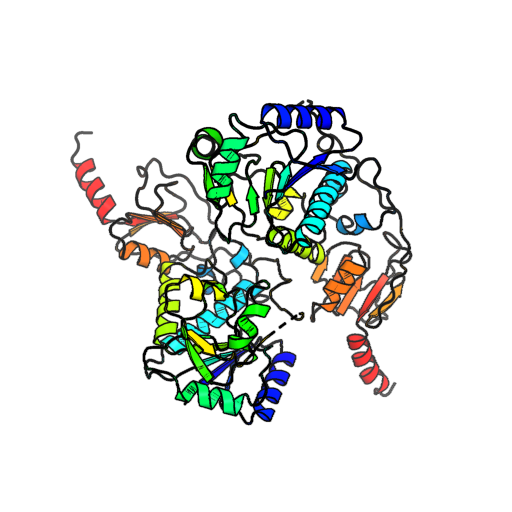 1 59 ? 1.154 23.957 1.150 1.000 26.908 37 GLU B N 1
ATOM 2887 C CA . GLU B 1 59 ? -0.219 23.903 0.686 1.000 30.697 37 GLU B CA 1
ATOM 2888 C C . GLU B 1 59 ? -0.942 22.761 1.392 1.000 27.176 37 GLU B C 1
ATOM 2889 O O . GLU B 1 59 ? -0.724 21.590 1.085 1.000 25.801 37 GLU B O 1
ATOM 2895 N N . ALA B 1 60 ? -1.801 23.130 2.343 1.000 24.952 38 ALA B N 1
ATOM 2896 C CA . ALA B 1 60 ? -2.450 22.167 3.222 1.000 23.956 38 ALA B CA 1
ATOM 2897 C C . ALA B 1 60 ? -3.476 21.348 2.443 1.000 23.463 38 ALA B C 1
ATOM 2898 O O . ALA B 1 60 ? -4.140 21.867 1.551 1.000 23.411 38 ALA B O 1
ATOM 2900 N N . PHE B 1 61 ? -3.605 20.065 2.798 1.000 23.068 39 PHE B N 1
ATOM 2901 C CA . PHE B 1 61 ? -4.652 19.212 2.252 1.000 22.684 39 PHE B CA 1
ATOM 2902 C C . PHE B 1 61 ? -6.010 19.716 2.724 1.000 23.868 39 PHE B C 1
ATOM 2903 O O . PHE B 1 61 ? -6.311 19.692 3.923 1.000 23.033 39 PHE B O 1
ATOM 2911 N N . ASP B 1 62 ? -6.821 20.187 1.769 1.000 24.098 40 ASP B N 1
ATOM 2912 C CA . ASP B 1 62 ? -8.156 20.660 2.084 1.000 23.895 40 ASP B CA 1
ATOM 2913 C C . ASP B 1 62 ? -9.069 19.457 2.299 1.000 22.606 40 ASP B C 1
ATOM 2914 O O . ASP B 1 62 ? -9.372 18.741 1.352 1.000 23.058 40 ASP B O 1
ATOM 2919 N N . GLY B 1 63 ? -9.515 19.268 3.545 1.000 22.772 41 GLY B N 1
ATOM 2920 C CA . GLY B 1 63 ? -10.405 18.164 3.891 1.000 26.938 41 GLY B CA 1
ATOM 2921 C C . GLY B 1 63 ? -11.675 18.172 3.037 1.000 28.057 41 GLY B C 1
ATOM 2922 O O . GLY B 1 63 ? -12.197 17.114 2.676 1.000 26.716 41 GLY B O 1
ATOM 2923 N N . GLU B 1 64 ? -12.131 19.386 2.692 1.000 28.508 42 GLU B N 1
ATOM 2924 C CA . GLU B 1 64 ? -13.337 19.602 1.904 1.000 29.621 42 GLU B CA 1
ATOM 2925 C C . GLU B 1 64 ? -13.196 19.042 0.483 1.000 29.525 42 GLU B C 1
ATOM 2926 O O . GLU B 1 64 ? -14.205 18.716 -0.141 1.000 30.203 42 GLU B O 1
ATOM 2932 N N . THR B 1 65 ? -11.964 18.952 -0.045 1.000 26.951 43 THR B N 1
ATOM 2933 C CA . THR B 1 65 ? -11.796 18.530 -1.433 1.000 25.898 43 THR B CA 1
ATOM 2934 C C . THR B 1 65 ? -11.044 17.204 -1.537 1.000 25.528 43 THR B C 1
ATOM 2935 O O . THR B 1 65 ? -10.749 16.761 -2.645 1.000 24.407 43 THR B O 1
ATOM 2939 N N . LEU B 1 66 ? -10.735 16.569 -0.397 1.000 27.434 44 LEU B N 1
ATOM 2940 C CA . LEU B 1 66 ? -10.171 15.225 -0.438 1.000 27.664 44 LEU B CA 1
ATOM 2941 C C . LEU B 1 66 ? -11.155 14.307 -1.163 1.000 27.710 44 LEU B C 1
ATOM 2942 O O . LEU B 1 66 ? -12.343 14.276 -0.842 1.000 27.951 44 LEU B O 1
ATOM 2947 N N . ARG B 1 67 ? -10.645 13.584 -2.162 1.000 30.050 45 ARG B N 1
ATOM 2948 C CA . ARG B 1 67 ? -11.475 12.708 -2.972 1.000 31.266 45 ARG B CA 1
ATOM 2949 C C . ARG B 1 67 ? -11.691 11.395 -2.223 1.000 31.217 45 ARG B C 1
ATOM 2950 O O . ARG B 1 67 ? -10.734 10.786 -1.745 1.000 29.239 45 ARG B O 1
ATOM 2958 N N . PRO B 1 68 ? -12.951 10.917 -2.117 1.000 29.285 46 PRO B N 1
ATOM 2959 C CA . PRO B 1 68 ? -13.252 9.646 -1.451 1.000 28.534 46 PRO B CA 1
ATOM 2960 C C . PRO B 1 68 ? -12.431 8.458 -1.947 1.000 28.395 46 PRO B C 1
ATOM 2961 O O . PRO B 1 68 ? -12.238 7.495 -1.214 1.000 29.985 46 PRO B O 1
ATOM 2965 N N . GLU B 1 69 ? -11.938 8.551 -3.186 1.000 26.591 47 GLU B N 1
ATOM 2966 C CA . GLU B 1 69 ? -11.247 7.443 -3.819 1.000 27.475 47 GLU B CA 1
ATOM 2967 C C . GLU B 1 69 ? -9.731 7.614 -3.707 1.000 26.753 47 GLU B C 1
ATOM 2968 O O . GLU B 1 69 ? -8.981 6.758 -4.167 1.000 28.785 47 GLU B O 1
ATOM 2974 N N . ASP B 1 70 ? -9.280 8.701 -3.073 1.000 26.020 48 ASP B N 1
ATOM 2975 C CA . ASP B 1 70 ? -7.851 8.988 -3.000 1.000 24.907 48 ASP B CA 1
ATOM 2976 C C . ASP B 1 70 ? -7.155 7.947 -2.118 1.000 25.088 48 ASP B C 1
ATOM 2977 O O . ASP B 1 70 ? -7.499 7.800 -0.951 1.000 25.274 48 ASP B O 1
ATOM 2982 N N . PRO B 1 71 ? -6.168 7.179 -2.642 1.000 26.988 49 PRO B N 1
ATOM 2983 C CA . PRO B 1 71 ? -5.478 6.159 -1.844 1.000 25.619 49 PRO B CA 1
ATOM 2984 C C . PRO B 1 71 ? -4.749 6.642 -0.586 1.000 25.891 49 PRO B C 1
ATOM 2985 O O . PRO B 1 71 ? -4.460 5.845 0.306 1.000 24.318 49 PRO B O 1
ATOM 2989 N N . ILE B 1 72 ? -4.494 7.960 -0.496 1.000 23.777 50 ILE B N 1
ATOM 2990 C CA . ILE B 1 72 ? -3.751 8.529 0.621 1.000 24.119 50 ILE B CA 1
ATOM 2991 C C . ILE B 1 72 ? -4.566 8.370 1.918 1.000 23.298 50 ILE B C 1
ATOM 2992 O O . ILE B 1 72 ? -4.010 8.405 3.016 1.000 23.458 50 ILE B O 1
ATOM 2997 N N . LEU B 1 73 ? -5.880 8.146 1.779 1.000 21.986 51 LEU B N 1
ATOM 2998 C CA . LEU B 1 73 ? -6.799 8.120 2.913 1.000 22.525 51 LEU B CA 1
ATOM 2999 C C . LEU B 1 73 ? -6.782 6.757 3.607 1.000 21.562 51 LEU B C 1
ATOM 3000 O O . LEU B 1 73 ? -7.449 6.583 4.622 1.000 20.761 51 LEU B O 1
ATOM 3005 N N . GLY B 1 74 ? -6.034 5.792 3.050 1.000 21.930 52 GLY B N 1
ATOM 3006 C CA . GLY B 1 74 ? -5.997 4.444 3.613 1.000 20.891 52 GLY B CA 1
ATOM 3007 C C . GLY B 1 74 ? -5.675 4.439 5.115 1.000 20.894 52 GLY B C 1
ATOM 3008 O O . GLY B 1 74 ? -6.176 3.596 5.861 1.000 18.755 52 GLY B O 1
ATOM 3009 N N . VAL B 1 75 ? -4.869 5.416 5.553 1.000 21.472 53 VAL B N 1
ATOM 3010 C CA . VAL B 1 75 ? -4.393 5.508 6.931 1.000 22.094 53 VAL B CA 1
ATOM 3011 C C . VAL B 1 75 ? -5.549 5.786 7.901 1.000 21.998 53 VAL B C 1
ATOM 3012 O O . VAL B 1 75 ? -5.393 5.586 9.108 1.000 21.396 53 VAL B O 1
ATOM 3016 N N . PHE B 1 76 ? -6.696 6.265 7.376 1.000 20.449 54 PHE B N 1
ATOM 3017 C CA . PHE B 1 76 ? -7.830 6.668 8.198 1.000 20.167 54 PHE B CA 1
ATOM 3018 C C . PHE B 1 76 ? -8.935 5.606 8.182 1.000 19.931 54 PHE B C 1
ATOM 3019 O O . PHE B 1 76 ? -9.925 5.741 8.910 1.000 21.195 54 PHE B O 1
ATOM 3027 N N . LYS B 1 77 ? -8.785 4.570 7.347 1.000 18.490 55 LYS B N 1
ATOM 3028 C CA . LYS B 1 77 ? -9.868 3.617 7.135 1.000 19.945 55 LYS B CA 1
ATOM 3029 C C . LYS B 1 77 ? -9.841 2.538 8.222 1.000 22.005 55 LYS B C 1
ATOM 3030 O O . LYS B 1 77 ? -9.244 1.480 8.029 1.000 21.688 55 LYS B O 1
ATOM 3036 N N . HIS B 1 78 ? -10.527 2.810 9.343 1.000 22.135 56 HIS B N 1
ATOM 3037 C CA . HIS B 1 78 ? -10.596 1.919 10.494 1.000 23.402 56 HIS B CA 1
ATOM 3038 C C . HIS B 1 78 ? -11.776 2.347 11.368 1.000 24.832 56 HIS B C 1
ATOM 3039 O O . HIS B 1 78 ? -12.574 3.187 10.952 1.000 28.690 56 HIS B O 1
ATOM 3046 N N . GLY B 1 79 ? -11.839 1.826 12.602 1.000 25.320 57 GLY B N 1
ATOM 3047 C CA . GLY B 1 79 ? -13.003 1.995 13.465 1.000 25.349 57 GLY B CA 1
ATOM 3048 C C . GLY B 1 79 ? -12.960 3.257 14.337 1.000 26.196 57 GLY B C 1
ATOM 3049 O O . GLY B 1 79 ? -13.900 3.521 15.092 1.000 29.066 57 GLY B O 1
ATOM 3050 N N . VAL B 1 80 ? -11.875 4.037 14.246 1.000 24.958 58 VAL B N 1
ATOM 3051 C CA . VAL B 1 80 ? -11.806 5.305 14.963 1.000 24.908 58 VAL B CA 1
ATOM 3052 C C . VAL B 1 80 ? -12.272 6.410 14.017 1.000 25.888 58 VAL B C 1
ATOM 3053 O O . VAL B 1 80 ? -11.463 7.060 13.349 1.000 27.108 58 VAL B O 1
ATOM 3057 N N . HIS B 1 81 ? -13.596 6.596 13.963 1.000 25.405 59 HIS B N 1
ATOM 3058 C CA . HIS B 1 81 ? -14.243 7.308 12.876 1.000 25.119 59 HIS B CA 1
ATOM 3059 C C . HIS B 1 81 ? -13.980 8.812 12.961 1.000 25.022 59 HIS B C 1
ATOM 3060 O O . HIS B 1 81 ? -14.057 9.501 11.954 1.000 26.113 59 HIS B O 1
ATOM 3067 N N . GLY B 1 82 ? -13.654 9.304 14.161 1.000 25.100 60 GLY B N 1
ATOM 3068 C CA . GLY B 1 82 ? -13.346 10.711 14.383 1.000 22.642 60 GLY B CA 1
ATOM 3069 C C . GLY B 1 82 ? -12.228 11.217 13.472 1.000 23.516 60 GLY B C 1
ATOM 3070 O O . GLY B 1 82 ? -12.190 12.398 13.141 1.000 23.342 60 GLY B O 1
ATOM 3071 N N . LEU B 1 83 ? -11.348 10.311 13.036 1.000 21.131 61 LEU B N 1
ATOM 3072 C CA . LEU B 1 83 ? -10.223 10.693 12.201 1.000 22.748 61 LEU B CA 1
ATOM 3073 C C . LEU B 1 83 ? -10.686 10.972 10.778 1.000 22.942 61 LEU B C 1
ATOM 3074 O O . LEU B 1 83 ? -9.927 11.534 9.998 1.000 24.175 61 LEU B O 1
ATOM 3079 N N . SER B 1 84 ? -11.918 10.558 10.445 1.000 24.624 62 SER B N 1
ATOM 3080 C CA . SER B 1 84 ? -12.449 10.717 9.096 1.000 23.969 62 SER B CA 1
ATOM 3081 C C . SER B 1 84 ? -13.190 12.051 8.946 1.000 23.822 62 SER B C 1
ATOM 3082 O O . SER B 1 84 ? -13.635 12.396 7.848 1.000 22.233 62 SER B O 1
ATOM 3085 N N . ARG B 1 85 ? -13.313 12.809 10.046 1.000 23.357 63 ARG B N 1
ATOM 3086 C CA . ARG B 1 85 ? -13.843 14.161 9.940 1.000 24.879 63 ARG B CA 1
ATOM 3087 C C . ARG B 1 85 ? -12.959 14.946 8.972 1.000 25.582 63 ARG B C 1
ATOM 3088 O O . ARG B 1 85 ? -11.733 14.883 9.058 1.000 26.678 63 ARG B O 1
ATOM 3096 N N . LYS B 1 86 ? -13.601 15.669 8.048 1.000 24.040 64 LYS B N 1
ATOM 3097 C CA . LYS B 1 86 ? -12.928 16.185 6.863 1.000 25.254 64 LYS B CA 1
ATOM 3098 C C . LYS B 1 86 ? -11.716 17.036 7.247 1.000 24.496 64 LYS B C 1
ATOM 3099 O O . LYS B 1 86 ? -10.632 16.847 6.702 1.000 26.072 64 LYS B O 1
ATOM 3105 N N . GLY B 1 87 ? -11.910 17.961 8.193 1.000 24.791 65 GLY B N 1
ATOM 3106 C CA . GLY B 1 87 ? -10.854 18.876 8.607 1.000 24.813 65 GLY B CA 1
ATOM 3107 C C . GLY B 1 87 ? -9.753 18.160 9.391 1.000 23.578 65 GLY B C 1
ATOM 3108 O O . GLY B 1 87 ? -8.572 18.444 9.218 1.000 22.615 65 GLY B O 1
ATOM 3109 N N . VAL B 1 88 ? -10.163 17.237 10.265 1.000 24.822 66 VAL B N 1
ATOM 3110 C CA . VAL B 1 88 ? -9.250 16.443 11.068 1.000 24.598 66 VAL B CA 1
ATOM 3111 C C . VAL B 1 88 ? -8.314 15.671 10.140 1.000 23.935 66 VAL B C 1
ATOM 3112 O O . VAL B 1 88 ? -7.106 15.639 10.364 1.000 22.962 66 VAL B O 1
ATOM 3116 N N . ALA B 1 89 ? -8.890 15.081 9.084 1.000 23.208 67 ALA B N 1
ATOM 3117 C CA . ALA B 1 89 ? -8.150 14.241 8.152 1.000 22.417 67 ALA B CA 1
ATOM 3118 C C . ALA B 1 89 ? -7.169 15.082 7.336 1.000 21.517 67 ALA B C 1
ATOM 3119 O O . ALA B 1 89 ? -6.021 14.678 7.133 1.000 20.858 67 ALA B O 1
ATOM 3121 N N . GLY B 1 90 ? -7.635 16.253 6.877 1.000 20.759 68 GLY B N 1
ATOM 3122 C CA . GLY B 1 90 ? -6.802 17.159 6.099 1.000 20.679 68 GLY B CA 1
ATOM 3123 C C . GLY B 1 90 ? -5.590 17.629 6.909 1.000 20.943 68 GLY B C 1
ATOM 3124 O O . GLY B 1 90 ? -4.464 17.646 6.417 1.000 21.422 68 GLY B O 1
ATOM 3125 N N . CYS B 1 91 ? -5.842 17.985 8.169 1.000 20.858 69 CYS B N 1
ATOM 3126 C CA . CYS B 1 91 ? -4.811 18.429 9.091 1.000 21.979 69 CYS B CA 1
ATOM 3127 C C . CYS B 1 91 ? -3.785 17.311 9.293 1.000 21.754 69 CYS B C 1
ATOM 3128 O O . CYS B 1 91 ? -2.581 17.541 9.188 1.000 21.633 69 CYS B O 1
ATOM 3131 N N . ALA B 1 92 ? -4.280 16.094 9.549 1.000 20.718 70 ALA B N 1
ATOM 3132 C CA . ALA B 1 92 ? -3.416 14.941 9.763 1.000 20.287 70 ALA B CA 1
ATOM 3133 C C . ALA B 1 92 ? -2.505 14.733 8.553 1.000 20.310 70 ALA B C 1
ATOM 3134 O O . ALA B 1 92 ? -1.292 14.589 8.714 1.000 20.834 70 ALA B O 1
ATOM 3136 N N . LEU B 1 93 ? -3.094 14.761 7.348 1.000 19.345 71 LEU B N 1
ATOM 3137 C CA . LEU B 1 93 ? -2.340 14.571 6.113 1.000 19.683 71 LEU B CA 1
ATOM 3138 C C . LEU B 1 93 ? -1.269 15.659 5.962 1.000 20.380 71 LEU B C 1
ATOM 3139 O O . LEU B 1 93 ? -0.167 15.376 5.497 1.000 21.307 71 LEU B O 1
ATOM 3144 N N . SER B 1 94 ? -1.600 16.899 6.357 1.000 19.612 72 SER B N 1
ATOM 3145 C CA . SER B 1 94 ? -0.706 18.035 6.157 1.000 21.442 72 SER B CA 1
ATOM 3146 C C . SER B 1 94 ? 0.576 17.884 6.983 1.000 22.134 72 SER B C 1
ATOM 3147 O O . SER B 1 94 ? 1.675 18.000 6.447 1.000 21.750 72 SER B O 1
ATOM 3150 N N . HIS B 1 95 ? 0.423 17.640 8.290 1.000 21.505 73 HIS B N 1
ATOM 3151 C CA . HIS B 1 95 ? 1.562 17.446 9.173 1.000 23.302 73 HIS B CA 1
ATOM 3152 C C . HIS B 1 95 ? 2.356 16.206 8.752 1.000 24.253 73 HIS B C 1
ATOM 3153 O O . HIS B 1 95 ? 3.584 16.221 8.779 1.000 23.583 73 HIS B O 1
ATOM 3160 N N . TYR B 1 96 ? 1.642 15.144 8.354 1.000 23.854 74 TYR B N 1
ATOM 3161 C CA . TYR B 1 96 ? 2.261 13.871 8.003 1.000 23.659 74 TYR B CA 1
ATOM 3162 C C . TYR B 1 96 ? 3.117 14.036 6.748 1.000 24.168 74 TYR B C 1
ATOM 3163 O O . TYR B 1 96 ? 4.197 13.450 6.653 1.000 24.641 74 TYR B O 1
ATOM 3172 N N . THR B 1 97 ? 2.619 14.830 5.789 1.000 22.805 75 THR B N 1
ATOM 3173 C CA . THR B 1 97 ? 3.327 15.069 4.540 1.000 23.058 75 THR B CA 1
ATOM 3174 C C . THR B 1 97 ? 4.568 15.923 4.822 1.000 23.408 75 THR B C 1
ATOM 3175 O O . THR B 1 97 ? 5.647 15.649 4.298 1.000 22.789 75 THR B O 1
ATOM 3179 N N . VAL B 1 98 ? 4.412 16.914 5.708 1.000 22.389 76 VAL B N 1
ATOM 3180 C CA . VAL B 1 98 ? 5.529 17.739 6.148 1.000 22.706 76 VAL B CA 1
ATOM 3181 C C . VAL B 1 98 ? 6.595 16.860 6.816 1.000 23.474 76 VAL B C 1
ATOM 3182 O O . VAL B 1 98 ? 7.786 17.049 6.581 1.000 22.911 76 VAL B O 1
ATOM 3186 N N . TRP B 1 99 ? 6.162 15.865 7.606 1.000 23.018 77 TRP B N 1
ATOM 3187 C CA . TRP B 1 99 ? 7.105 14.960 8.256 1.000 24.656 77 TRP B CA 1
ATOM 3188 C C . TRP B 1 99 ? 7.886 14.133 7.234 1.000 25.630 77 TRP B C 1
ATOM 3189 O O . TRP B 1 99 ? 9.066 13.842 7.439 1.000 25.327 77 TRP B O 1
ATOM 3200 N N . GLN B 1 100 ? 7.209 13.717 6.157 1.000 25.100 78 GLN B N 1
ATOM 3201 C CA . GLN B 1 100 ? 7.836 12.907 5.124 1.000 26.694 78 GLN B CA 1
ATOM 3202 C C . GLN B 1 100 ? 8.958 13.702 4.462 1.000 27.657 78 GLN B C 1
ATOM 3203 O O . GLN B 1 100 ? 10.037 13.163 4.215 1.000 24.699 78 GLN B O 1
ATOM 3209 N N . LYS B 1 101 ? 8.693 14.993 4.204 1.000 26.911 79 LYS B N 1
ATOM 3210 C CA . LYS B 1 101 ? 9.683 15.898 3.638 1.000 28.174 79 LYS B CA 1
ATOM 3211 C C . LYS B 1 101 ? 10.871 16.027 4.594 1.000 25.943 79 LYS B C 1
ATOM 3212 O O . LYS B 1 101 ? 12.018 15.852 4.184 1.000 27.287 79 LYS B O 1
ATOM 3218 N N . ILE B 1 102 ? 10.589 16.311 5.873 1.000 23.882 80 ILE B N 1
ATOM 3219 C CA . ILE B 1 102 ? 11.646 16.532 6.851 1.000 24.854 80 ILE B CA 1
ATOM 3220 C C . ILE B 1 102 ? 12.445 15.236 7.057 1.000 26.016 80 ILE B C 1
ATOM 3221 O O . ILE B 1 102 ? 13.664 15.278 7.203 1.000 25.385 80 ILE B O 1
ATOM 3226 N N . ALA B 1 103 ? 11.746 14.091 7.052 1.000 24.493 81 ALA B N 1
ATOM 3227 C CA . ALA B 1 103 ? 12.360 12.790 7.282 1.000 25.689 81 ALA B CA 1
ATOM 3228 C C . ALA B 1 103 ? 13.453 12.527 6.247 1.000 26.666 81 ALA B C 1
ATOM 3229 O O . ALA B 1 103 ? 14.460 11.906 6.567 1.000 26.152 81 ALA B O 1
ATOM 3231 N N . ALA B 1 104 ? 13.242 13.027 5.018 1.000 27.537 82 ALA B N 1
ATOM 3232 C CA . ALA B 1 104 ? 14.169 12.835 3.909 1.000 29.237 82 ALA B CA 1
ATOM 3233 C C . ALA B 1 104 ? 15.450 13.655 4.101 1.000 28.735 82 ALA B C 1
ATOM 3234 O O . ALA B 1 104 ? 16.487 13.316 3.536 1.000 30.515 82 ALA B O 1
ATOM 3236 N N . ASP B 1 105 ? 15.377 14.727 4.899 1.000 26.353 83 ASP B N 1
ATOM 3237 C CA . ASP B 1 105 ? 16.510 15.629 5.071 1.000 26.787 83 ASP B CA 1
ATOM 3238 C C . ASP B 1 105 ? 17.379 15.186 6.248 1.000 27.297 83 ASP B C 1
ATOM 3239 O O . ASP B 1 105 ? 17.252 15.713 7.347 1.000 29.097 83 ASP B O 1
ATOM 3244 N N . THR B 1 106 ? 18.311 14.264 5.986 1.000 27.788 84 THR B N 1
ATOM 3245 C CA . THR B 1 106 ? 19.091 13.649 7.047 1.000 28.541 84 THR B CA 1
ATOM 3246 C C . THR B 1 106 ? 20.338 14.482 7.342 1.000 30.114 84 THR B C 1
ATOM 3247 O O . THR B 1 106 ? 21.219 14.042 8.078 1.000 29.177 84 THR B O 1
ATOM 3251 N N . SER B 1 107 ? 20.370 15.714 6.821 1.000 30.060 85 SER B N 1
ATOM 3252 C CA . SER B 1 107 ? 21.449 16.641 7.121 1.000 29.022 85 SER B CA 1
ATOM 3253 C C . SER B 1 107 ? 21.363 17.109 8.574 1.000 30.797 85 SER B C 1
ATOM 3254 O O . SER B 1 107 ? 22.344 17.598 9.133 1.000 32.349 85 SER B O 1
ATOM 3257 N N . GLY B 1 108 ? 20.177 16.984 9.182 1.000 28.577 86 GLY B N 1
ATOM 3258 C CA . GLY B 1 108 ? 19.992 17.401 10.566 1.000 24.721 86 GLY B CA 1
ATOM 3259 C C . GLY B 1 108 ? 19.533 18.859 10.668 1.000 24.253 86 GLY B C 1
ATOM 3260 O O . GLY B 1 108 ? 19.441 19.401 11.762 1.000 23.371 86 GLY B O 1
ATOM 3261 N N . THR B 1 109 ? 19.209 19.469 9.522 1.000 25.047 87 THR B N 1
ATOM 3262 C CA . THR B 1 109 ? 18.697 20.836 9.489 1.000 27.022 87 THR B CA 1
ATOM 3263 C C . THR B 1 109 ? 17.414 20.916 10.318 1.000 27.473 87 THR B C 1
ATOM 3264 O O . THR B 1 109 ? 16.562 20.025 10.250 1.000 29.659 87 THR B O 1
ATOM 3268 N N . LYS B 1 110 ? 17.296 21.985 11.112 1.000 25.599 88 LYS B N 1
ATOM 3269 C CA . LYS B 1 110 ? 16.135 22.176 11.965 1.000 27.201 88 LYS B CA 1
ATOM 3270 C C . LYS B 1 110 ? 15.003 22.821 11.164 1.000 26.205 88 LYS B C 1
ATOM 3271 O O . LYS B 1 110 ? 15.234 23.704 10.335 1.000 26.180 88 LYS B O 1
ATOM 3277 N N . TYR B 1 111 ? 13.773 22.366 11.433 1.000 24.584 89 TYR B N 1
ATOM 3278 C CA . TYR B 1 111 ? 12.577 22.930 10.822 1.000 24.680 89 TYR B CA 1
ATOM 3279 C C . TYR B 1 111 ? 11.666 23.461 11.918 1.000 24.498 89 TYR B C 1
ATOM 3280 O O . TYR B 1 111 ? 11.495 22.815 12.949 1.000 26.303 89 TYR B O 1
ATOM 3289 N N . LEU B 1 112 ? 11.106 24.649 11.685 1.000 23.690 90 LEU B N 1
ATOM 3290 C CA . LEU B 1 112 ? 10.034 25.167 12.518 1.000 24.059 90 LEU B CA 1
ATOM 3291 C C . LEU B 1 112 ? 8.737 25.103 11.723 1.000 23.653 90 LEU B C 1
ATOM 3292 O O . LEU B 1 112 ? 8.586 25.797 10.713 1.000 25.248 90 LEU B O 1
ATOM 3297 N N . VAL B 1 113 ? 7.826 24.250 12.193 1.000 23.049 91 VAL B N 1
ATOM 3298 C CA . VAL B 1 113 ? 6.528 24.055 11.573 1.000 22.706 91 VAL B CA 1
ATOM 3299 C C . VAL B 1 113 ? 5.514 24.860 12.377 1.000 21.844 91 VAL B C 1
ATOM 3300 O O . VAL B 1 113 ? 5.435 24.732 13.593 1.000 22.162 91 VAL B O 1
ATOM 3304 N N . LEU B 1 114 ? 4.777 25.723 11.674 1.000 23.479 92 LEU B N 1
ATOM 3305 C CA . LEU B 1 114 ? 3.759 26.569 12.275 1.000 23.417 92 LEU B CA 1
ATOM 3306 C C . LEU B 1 114 ? 2.423 26.308 11.585 1.000 22.399 92 LEU B C 1
ATOM 3307 O O . LEU B 1 114 ? 2.384 26.040 10.385 1.000 21.987 92 LEU B O 1
ATOM 3312 N N . GLU B 1 115 ? 1.336 26.412 12.352 1.000 20.733 93 GLU B N 1
ATOM 3313 C CA . GLU B 1 115 ? 0.020 26.587 11.763 1.000 22.243 93 GLU B CA 1
ATOM 3314 C C . GLU B 1 115 ? -0.192 28.076 11.481 1.000 23.454 93 GLU B C 1
ATOM 3315 O O . GLU B 1 115 ? 0.611 28.904 11.915 1.000 26.285 93 GLU B O 1
ATOM 3321 N N . ASP B 1 116 ? -1.270 28.398 10.752 1.000 20.689 94 ASP B N 1
ATOM 3322 C CA . ASP B 1 116 ? -1.351 29.664 10.043 1.000 22.284 94 ASP B CA 1
ATOM 3323 C C . ASP B 1 116 ? -2.270 30.635 10.773 1.000 22.478 94 ASP B C 1
ATOM 3324 O O . ASP B 1 116 ? -2.777 31.575 10.168 1.000 22.831 94 ASP B O 1
ATOM 3329 N N . ASP B 1 117 ? -2.476 30.404 12.073 1.000 24.314 95 ASP B N 1
ATOM 3330 C CA . ASP B 1 117 ? -3.318 31.289 12.866 1.000 26.358 95 ASP B CA 1
ATOM 3331 C C . ASP B 1 117 ? -2.655 31.578 14.210 1.000 26.095 95 ASP B C 1
ATOM 3332 O O . ASP B 1 117 ? -3.339 31.864 15.189 1.000 25.812 95 ASP B O 1
ATOM 3337 N N . ILE B 1 118 ? -1.321 31.480 14.259 1.000 25.192 96 ILE B N 1
ATOM 3338 C CA . ILE B 1 118 ? -0.608 31.645 15.520 1.000 25.314 96 ILE B CA 1
ATOM 3339 C C . ILE B 1 118 ? -0.252 33.120 15.729 1.000 25.249 96 ILE B C 1
ATOM 3340 O O . ILE B 1 118 ? -0.279 33.911 14.791 1.000 23.080 96 ILE B O 1
ATOM 3345 N N . ASN B 1 119 ? 0.045 33.482 16.981 1.000 26.350 97 ASN B N 1
ATOM 3346 C CA . ASN B 1 119 ? 0.608 34.782 17.312 1.000 28.247 97 ASN B CA 1
ATOM 3347 C C . ASN B 1 119 ? 2.020 34.579 17.843 1.000 28.810 97 ASN B C 1
ATOM 3348 O O . ASN B 1 119 ? 2.284 33.604 18.542 1.000 28.362 97 ASN B O 1
ATOM 3353 N N . PHE B 1 120 ? 2.912 35.514 17.508 1.000 29.882 98 PHE B N 1
ATOM 3354 C CA . PHE B 1 120 ? 4.257 35.534 18.060 1.000 31.698 98 PHE B CA 1
ATOM 3355 C C . PHE B 1 120 ? 4.275 36.443 19.282 1.000 34.296 98 PHE B C 1
ATOM 3356 O O . PHE B 1 120 ? 3.720 37.541 19.243 1.000 34.975 98 PHE B O 1
ATOM 3364 N N . LYS B 1 121 ? 4.922 35.968 20.350 1.000 34.504 99 LYS B N 1
ATOM 3365 C CA . LYS B 1 121 ? 5.144 36.784 21.533 1.000 36.639 99 LYS B CA 1
ATOM 3366 C C . LYS B 1 121 ? 6.187 37.845 21.196 1.000 33.683 99 LYS B C 1
ATOM 3367 O O . LYS B 1 121 ? 7.011 37.635 20.308 1.000 29.562 99 LYS B O 1
ATOM 3373 N N . PRO B 1 122 ? 6.170 39.027 21.865 1.000 33.516 100 PRO B N 1
ATOM 3374 C CA . PRO B 1 122 ? 7.126 40.096 21.558 1.000 33.606 100 PRO B CA 1
ATOM 3375 C C . PRO B 1 122 ? 8.573 39.610 21.519 1.000 32.975 100 PRO B C 1
ATOM 3376 O O . PRO B 1 122 ? 8.959 38.727 22.284 1.000 34.460 100 PRO B O 1
ATOM 3380 N N . ASN B 1 123 ? 9.348 40.197 20.597 1.000 34.606 101 ASN B N 1
ATOM 3381 C CA . ASN B 1 123 ? 10.766 39.926 20.404 1.000 36.601 101 ASN B CA 1
ATOM 3382 C C . ASN B 1 123 ? 10.980 38.489 19.933 1.000 38.551 101 ASN B C 1
ATOM 3383 O O . ASN B 1 123 ? 11.964 37.852 20.319 1.000 37.765 101 ASN B O 1
ATOM 3388 N N . PHE B 1 124 ? 10.081 38.021 19.052 1.000 37.863 102 PHE B N 1
ATOM 3389 C CA . PHE B 1 124 ? 10.065 36.637 18.603 1.000 36.692 102 PHE B CA 1
ATOM 3390 C C . PHE B 1 124 ? 11.426 36.258 18.026 1.000 37.688 102 PHE B C 1
ATOM 3391 O O . PHE B 1 124 ? 11.997 35.246 18.420 1.000 38.948 102 PHE B O 1
ATOM 3399 N N . LYS B 1 125 ? 11.932 37.066 17.085 1.000 39.091 103 LYS B N 1
ATOM 3400 C CA . LYS B 1 125 ? 13.099 36.666 16.312 1.000 39.834 103 LYS B CA 1
ATOM 3401 C C . LYS B 1 125 ? 14.301 36.480 17.238 1.000 39.523 103 LYS B C 1
ATOM 3402 O O . LYS B 1 125 ? 15.056 35.519 17.101 1.000 37.111 103 LYS B O 1
ATOM 3408 N N . GLU B 1 126 ? 14.470 37.418 18.176 1.000 40.931 104 GLU B N 1
ATOM 3409 C CA . GLU B 1 126 ? 15.570 37.377 19.127 1.000 40.226 104 GLU B CA 1
ATOM 3410 C C . GLU B 1 126 ? 15.394 36.200 20.088 1.000 37.078 104 GLU B C 1
ATOM 3411 O O . GLU B 1 126 ? 16.364 35.515 20.414 1.000 35.966 104 GLU B O 1
ATOM 3417 N N . ASN B 1 127 ? 14.149 35.980 20.535 1.000 34.861 105 ASN B N 1
ATOM 3418 C CA . ASN B 1 127 ? 13.836 34.936 21.502 1.000 34.542 105 ASN B CA 1
ATOM 3419 C C . ASN B 1 127 ? 14.051 33.553 20.883 1.000 34.172 105 ASN B C 1
ATOM 3420 O O . ASN B 1 127 ? 14.585 32.657 21.532 1.000 34.475 105 ASN B O 1
ATOM 3425 N N . LEU B 1 128 ? 13.620 33.383 19.627 1.000 33.996 106 LEU B N 1
ATOM 3426 C CA . LEU B 1 128 ? 13.800 32.131 18.910 1.000 34.145 106 LEU B CA 1
ATOM 3427 C C . LEU B 1 128 ? 15.296 31.828 18.812 1.000 35.766 106 LEU B C 1
ATOM 3428 O O . LEU B 1 128 ? 15.733 30.709 19.081 1.000 32.268 106 LEU B O 1
ATOM 3433 N N . SER B 1 129 ? 16.073 32.858 18.456 1.000 36.006 107 SER B N 1
ATOM 3434 C CA . SER B 1 129 ? 17.516 32.762 18.327 1.000 37.428 107 SER B CA 1
ATOM 3435 C C . SER B 1 129 ? 18.142 32.246 19.627 1.000 35.842 107 SER B C 1
ATOM 3436 O O . SER B 1 129 ? 18.977 31.340 19.601 1.000 34.574 107 SER B O 1
ATOM 3439 N N . LYS B 1 130 ? 17.697 32.797 20.762 1.000 34.511 108 LYS B N 1
ATOM 3440 C CA . LYS B 1 130 ? 18.200 32.393 22.069 1.000 37.226 108 LYS B CA 1
ATOM 3441 C C . LYS B 1 130 ? 17.855 30.927 22.341 1.000 35.369 108 LYS B C 1
ATOM 3442 O O . LYS B 1 130 ? 18.699 30.162 22.811 1.000 33.922 108 LYS B O 1
ATOM 3448 N N . VAL B 1 131 ? 16.614 30.544 22.019 1.000 34.890 109 VAL B N 1
ATOM 3449 C CA . VAL B 1 131 ? 16.152 29.174 22.199 1.000 35.576 109 VAL B CA 1
ATOM 3450 C C . VAL B 1 131 ? 16.991 28.218 21.347 1.000 35.507 109 VAL B C 1
ATOM 3451 O O . VAL B 1 131 ? 17.469 27.201 21.853 1.000 38.225 109 VAL B O 1
ATOM 3455 N N . MET B 1 132 ? 17.192 28.570 20.066 1.000 39.178 110 MET B N 1
ATOM 3456 C CA . MET B 1 132 ? 17.944 27.737 19.135 1.000 41.814 110 MET B CA 1
ATOM 3457 C C . MET B 1 132 ? 19.347 27.472 19.684 1.000 42.400 110 MET B C 1
ATOM 3458 O O . MET B 1 132 ? 19.871 26.373 19.529 1.000 42.550 110 MET B O 1
ATOM 3463 N N . LYS B 1 133 ? 19.957 28.491 20.304 1.000 42.432 111 LYS B N 1
ATOM 3464 C CA . LYS B 1 133 ? 21.333 28.390 20.768 1.000 44.242 111 LYS B CA 1
ATOM 3465 C C . LYS B 1 133 ? 21.441 27.398 21.924 1.000 42.769 111 LYS B C 1
ATOM 3466 O O . LYS B 1 133 ? 22.529 26.899 22.199 1.000 43.870 111 LYS B O 1
ATOM 3472 N N . THR B 1 134 ? 20.314 27.102 22.584 1.000 43.609 112 THR B N 1
ATOM 3473 C CA . THR B 1 134 ? 20.351 26.267 23.774 1.000 46.588 112 THR B CA 1
ATOM 3474 C C . THR B 1 134 ? 20.120 24.794 23.427 1.000 46.043 112 THR B C 1
ATOM 3475 O O . THR B 1 134 ? 20.274 23.942 24.297 1.000 47.441 112 THR B O 1
ATOM 3479 N N . ILE B 1 135 ? 19.774 24.498 22.164 1.000 43.442 113 ILE B N 1
ATOM 3480 C CA . ILE B 1 135 ? 19.381 23.148 21.771 1.000 44.595 113 ILE B CA 1
ATOM 3481 C C . ILE B 1 135 ? 20.547 22.183 21.952 1.000 42.772 113 ILE B C 1
ATOM 3482 O O . ILE B 1 135 ? 21.653 22.450 21.502 1.000 41.857 113 ILE B O 1
ATOM 3487 N N . GLU B 1 136 ? 20.261 21.041 22.581 1.000 44.159 114 GLU B N 1
ATOM 3488 C CA . GLU B 1 136 ? 21.233 19.974 22.743 1.000 43.852 114 GLU B CA 1
ATOM 3489 C C . GLU B 1 136 ? 20.983 18.915 21.675 1.000 43.460 114 GLU B C 1
ATOM 3490 O O . GLU B 1 136 ? 19.893 18.863 21.106 1.000 41.479 114 GLU B O 1
ATOM 3496 N N . PRO B 1 137 ? 21.982 18.052 21.360 1.000 44.261 115 PRO B N 1
ATOM 3497 C CA . PRO B 1 137 ? 21.884 17.141 20.214 1.000 45.119 115 PRO B CA 1
ATOM 3498 C C . PRO B 1 137 ? 20.753 16.112 20.243 1.000 41.835 115 PRO B C 1
ATOM 3499 O O . PRO B 1 137 ? 20.353 15.607 19.198 1.000 43.970 115 PRO B O 1
ATOM 3503 N N . SER B 1 138 ? 20.223 15.827 21.438 1.000 38.743 116 SER B N 1
ATOM 3504 C CA . SER B 1 138 ? 19.195 14.806 21.591 1.000 40.946 116 SER B CA 1
ATOM 3505 C C . SER B 1 138 ? 17.785 15.410 21.565 1.000 40.455 116 SER B C 1
ATOM 3506 O O . SER B 1 138 ? 16.799 14.677 21.647 1.000 41.220 116 SER B O 1
ATOM 3509 N N . GLN B 1 139 ? 17.693 16.742 21.460 1.000 36.031 117 GLN B N 1
ATOM 3510 C CA . GLN B 1 139 ? 16.417 17.438 21.547 1.000 33.907 117 GLN B CA 1
ATOM 3511 C C . GLN B 1 139 ? 15.827 17.592 20.146 1.000 31.365 117 GLN B C 1
ATOM 3512 O O . GLN B 1 139 ? 15.952 18.646 19.527 1.000 32.594 117 GLN B O 1
ATOM 3518 N N . ALA B 1 140 ? 15.173 16.531 19.667 1.000 28.344 118 ALA B N 1
ATOM 3519 C CA . ALA B 1 140 ? 14.800 16.407 18.265 1.000 28.272 118 ALA B CA 1
ATOM 3520 C C . ALA B 1 140 ? 13.383 16.920 18.011 1.000 26.722 118 ALA B C 1
ATOM 3521 O O . ALA B 1 140 ? 13.003 17.112 16.864 1.000 27.329 118 ALA B O 1
ATOM 3523 N N . MET B 1 141 ? 12.594 17.091 19.077 1.000 27.398 119 MET B N 1
ATOM 3524 C CA . MET B 1 141 ? 11.209 17.511 18.945 1.000 28.464 119 MET B CA 1
ATOM 3525 C C . MET B 1 141 ? 10.877 18.467 20.087 1.000 28.652 119 MET B C 1
ATOM 3526 O O . MET B 1 141 ? 10.848 18.056 21.248 1.000 30.572 119 MET B O 1
ATOM 3531 N N . ILE B 1 142 ? 10.656 19.746 19.749 1.000 25.993 120 ILE B N 1
ATOM 3532 C CA . ILE B 1 142 ? 10.487 20.798 20.746 1.000 24.907 120 ILE B CA 1
ATOM 3533 C C . ILE B 1 142 ? 9.226 21.592 20.423 1.000 25.372 120 ILE B C 1
ATOM 3534 O O . ILE B 1 142 ? 9.142 22.198 19.359 1.000 25.030 120 ILE B O 1
ATOM 3539 N N . LEU B 1 143 ? 8.274 21.621 21.365 1.000 26.234 121 LEU B N 1
ATOM 3540 C CA . LEU B 1 143 ? 7.127 22.512 21.266 1.000 25.930 121 LEU B CA 1
ATOM 3541 C C . LEU B 1 143 ? 7.550 23.904 21.736 1.000 27.472 121 LEU B C 1
ATOM 3542 O O . LEU B 1 143 ? 8.113 24.053 22.818 1.000 29.515 121 LEU B O 1
ATOM 3547 N N . ILE B 1 144 ? 7.269 24.927 20.921 1.000 26.721 122 ILE B N 1
ATOM 3548 C CA . ILE B 1 144 ? 7.488 26.307 21.339 1.000 24.818 122 ILE B CA 1
ATOM 3549 C C . ILE B 1 144 ? 6.135 26.967 21.602 1.000 25.444 122 ILE B C 1
ATOM 3550 O O . ILE B 1 144 ? 6.054 28.171 21.834 1.000 25.457 122 ILE B O 1
ATOM 3555 N N . GLY B 1 145 ? 5.081 26.152 21.535 1.000 24.911 123 GLY B N 1
ATOM 3556 C CA . GLY B 1 145 ? 3.742 26.509 21.978 1.000 24.879 123 GLY B CA 1
ATOM 3557 C C . GLY B 1 145 ? 2.892 25.244 22.109 1.000 25.560 123 GLY B C 1
ATOM 3558 O O . GLY B 1 145 ? 3.166 24.253 21.437 1.000 26.458 123 GLY B O 1
ATOM 3559 N N . MET B 1 146 ? 1.891 25.269 22.993 1.000 24.960 124 MET B N 1
ATOM 3560 C CA . MET B 1 146 ? 0.924 24.182 23.071 1.000 29.782 124 MET B CA 1
ATOM 3561 C C . MET B 1 146 ? -0.314 24.659 23.825 1.000 29.118 124 MET B C 1
ATOM 3562 O O . MET B 1 146 ? -0.281 25.703 24.471 1.000 28.839 124 MET B O 1
ATOM 3567 N N . THR B 1 147 ? -1.405 23.893 23.700 1.000 29.922 125 THR B N 1
ATOM 3568 C CA . THR B 1 147 ? -2.610 24.127 24.477 1.000 31.758 125 THR B CA 1
ATOM 3569 C C . THR B 1 147 ? -2.395 23.525 25.864 1.000 34.167 125 THR B C 1
ATOM 3570 O O . THR B 1 147 ? -2.065 22.344 25.991 1.000 33.144 125 THR B O 1
ATOM 3574 N N . VAL B 1 148 ? -2.537 24.361 26.892 1.000 35.681 126 VAL B N 1
ATOM 3575 C CA . VAL B 1 148 ? -2.322 23.939 28.267 1.000 37.854 126 VAL B CA 1
ATOM 3576 C C . VAL B 1 148 ? -3.685 23.625 28.880 1.000 39.589 126 VAL B C 1
ATOM 3577 O O . VAL B 1 148 ? -4.632 24.377 28.683 1.000 40.702 126 VAL B O 1
ATOM 3581 N N . ASN B 1 149 ? -3.774 22.521 29.635 1.000 44.276 127 ASN B N 1
ATOM 3582 C CA . ASN B 1 149 ? -5.035 22.143 30.271 1.000 46.036 127 ASN B CA 1
ATOM 3583 C C . ASN B 1 149 ? -5.389 23.098 31.421 1.000 45.575 127 ASN B C 1
ATOM 3584 O O . ASN B 1 149 ? -4.501 23.874 31.833 1.000 49.639 127 ASN B O 1
ATOM 3589 N N . VAL B 1 153 ? -1.830 26.218 36.861 1.000 55.404 131 VAL B N 1
ATOM 3590 C CA . VAL B 1 153 ? -2.058 27.546 36.206 1.000 58.144 131 VAL B CA 1
ATOM 3591 C C . VAL B 1 153 ? -1.034 28.540 36.747 1.000 60.508 131 VAL B C 1
ATOM 3592 O O . VAL B 1 153 ? -0.492 29.344 35.994 1.000 64.909 131 VAL B O 1
ATOM 3596 N N . THR B 1 154 ? -0.732 28.434 38.046 1.000 60.647 132 THR B N 1
ATOM 3597 C CA . THR B 1 154 ? 0.357 29.185 38.660 1.000 59.079 132 THR B CA 1
ATOM 3598 C C . THR B 1 154 ? 1.672 28.762 38.015 1.000 56.254 132 THR B C 1
ATOM 3599 O O . THR B 1 154 ? 2.466 29.606 37.592 1.000 51.325 132 THR B O 1
ATOM 3603 N N . LYS B 1 155 ? 1.875 27.440 37.952 1.000 54.929 133 LYS B N 1
ATOM 3604 C CA . LYS B 1 155 ? 3.132 26.857 37.517 1.000 56.376 133 LYS B CA 1
ATOM 3605 C C . LYS B 1 155 ? 3.285 27.039 36.008 1.000 53.448 133 LYS B C 1
ATOM 3606 O O . LYS B 1 155 ? 4.369 27.391 35.535 1.000 53.595 133 LYS B O 1
ATOM 3612 N N . THR B 1 156 ? 2.175 26.879 35.276 1.000 50.386 134 THR B N 1
ATOM 3613 C CA . THR B 1 156 ? 2.234 26.933 33.821 1.000 49.939 134 THR B CA 1
ATOM 3614 C C . THR B 1 156 ? 2.425 28.373 33.352 1.000 46.122 134 THR B C 1
ATOM 3615 O O . THR B 1 156 ? 3.193 28.603 32.425 1.000 41.738 134 THR B O 1
ATOM 3619 N N . ARG B 1 157 ? 1.805 29.343 34.040 1.000 44.301 135 ARG B N 1
ATOM 3620 C CA . ARG B 1 157 ? 2.009 30.743 33.688 1.000 42.935 135 ARG B CA 1
ATOM 3621 C C . ARG B 1 157 ? 3.476 31.123 33.892 1.000 44.972 135 ARG B C 1
ATOM 3622 O O . ARG B 1 157 ? 4.060 31.840 33.081 1.000 45.901 135 ARG B O 1
ATOM 3630 N N . ASP B 1 158 ? 4.067 30.619 34.982 1.000 48.146 136 ASP B N 1
ATOM 3631 C CA . ASP B 1 158 ? 5.443 30.953 35.307 1.000 50.169 136 ASP B CA 1
ATOM 3632 C C . ASP B 1 158 ? 6.398 30.398 34.253 1.000 46.796 136 ASP B C 1
ATOM 3633 O O . ASP B 1 158 ? 7.337 31.079 33.860 1.000 49.964 136 ASP B O 1
ATOM 3638 N N . ILE B 1 159 ? 6.156 29.164 33.795 1.000 42.963 137 ILE B N 1
ATOM 3639 C CA . ILE B 1 159 ? 7.113 28.493 32.922 1.000 37.976 137 ILE B CA 1
ATOM 3640 C C . ILE B 1 159 ? 6.821 28.804 31.456 1.000 35.751 137 ILE B C 1
ATOM 3641 O O . ILE B 1 159 ? 7.732 28.844 30.642 1.000 40.222 137 ILE B O 1
ATOM 3646 N N . TYR B 1 160 ? 5.550 29.063 31.135 1.000 34.449 138 TYR B N 1
ATOM 3647 C CA . TYR B 1 160 ? 5.112 29.165 29.753 1.000 33.363 138 TYR B CA 1
ATOM 3648 C C . TYR B 1 160 ? 4.978 30.626 29.324 1.000 36.524 138 TYR B C 1
ATOM 3649 O O . TYR B 1 160 ? 5.165 30.930 28.146 1.000 36.634 138 TYR B O 1
ATOM 3658 N N . GLU B 1 161 ? 4.648 31.517 30.268 1.000 39.331 139 GLU B N 1
ATOM 3659 C CA . GLU B 1 161 ? 4.308 32.893 29.930 1.000 45.635 139 GLU B CA 1
ATOM 3660 C C . GLU B 1 161 ? 5.331 33.877 30.492 1.000 43.942 139 GLU B C 1
ATOM 3661 O O . GLU B 1 161 ? 5.825 34.720 29.750 1.000 42.838 139 GLU B O 1
ATOM 3667 N N . LEU B 1 162 ? 5.651 33.749 31.787 1.000 45.654 140 LEU B N 1
ATOM 3668 C CA . LEU B 1 162 ? 6.396 34.777 32.510 1.000 47.197 140 LEU B CA 1
ATOM 3669 C C . LEU B 1 162 ? 7.910 34.549 32.416 1.000 47.260 140 LEU B C 1
ATOM 3670 O O . LEU B 1 162 ? 8.692 35.488 32.571 1.000 48.590 140 LEU B O 1
ATOM 3675 N N . ASP B 1 163 ? 8.308 33.300 32.153 1.000 42.951 141 ASP B N 1
ATOM 3676 C CA . ASP B 1 163 ? 9.701 32.884 32.136 1.000 41.507 141 ASP B CA 1
ATOM 3677 C C . ASP B 1 163 ? 10.495 33.727 31.140 1.000 41.274 141 ASP B C 1
ATOM 3678 O O . ASP B 1 163 ? 9.994 34.073 30.072 1.000 42.558 141 ASP B O 1
ATOM 3683 N N . THR B 1 164 ? 11.746 34.045 31.506 1.000 39.359 142 THR B N 1
ATOM 3684 C CA . THR B 1 164 ? 12.612 34.840 30.651 1.000 38.895 142 THR B CA 1
ATOM 3685 C C . THR B 1 164 ? 13.985 34.174 30.550 1.000 40.731 142 THR B C 1
ATOM 3686 O O . THR B 1 164 ? 14.999 34.854 30.390 1.000 43.950 142 THR B O 1
ATOM 3690 N N . SER B 1 165 ? 14.006 32.833 30.609 1.000 40.812 143 SER B N 1
ATOM 3691 C CA . SER B 1 165 ? 15.252 32.078 30.547 1.000 41.743 143 SER B CA 1
ATOM 3692 C C . SER B 1 165 ? 15.547 31.618 29.120 1.000 43.684 143 SER B C 1
ATOM 3693 O O . SER B 1 165 ? 16.707 31.562 28.719 1.000 47.665 143 SER B O 1
ATOM 3696 N N . TYR B 1 166 ? 14.493 31.263 28.375 1.000 43.186 144 TYR B N 1
ATOM 3697 C CA . TYR B 1 166 ? 14.609 30.824 26.990 1.000 42.698 144 TYR B CA 1
ATOM 3698 C C . TYR B 1 166 ? 15.428 29.539 26.922 1.000 40.363 144 TYR B C 1
ATOM 3699 O O . TYR B 1 166 ? 16.402 29.452 26.172 1.000 41.700 144 TYR B O 1
ATOM 3708 N N . THR B 1 167 ? 15.008 28.553 27.722 1.000 40.248 145 THR B N 1
ATOM 3709 C CA . THR B 1 167 ? 15.697 27.276 27.822 1.000 40.203 145 THR B CA 1
ATOM 3710 C C . THR B 1 167 ? 14.759 26.162 27.352 1.000 41.337 145 THR B C 1
ATOM 3711 O O . THR B 1 167 ? 13.567 26.396 27.141 1.000 37.695 145 THR B O 1
ATOM 3715 N N . ILE B 1 168 ? 15.317 24.954 27.175 1.000 40.838 146 ILE B N 1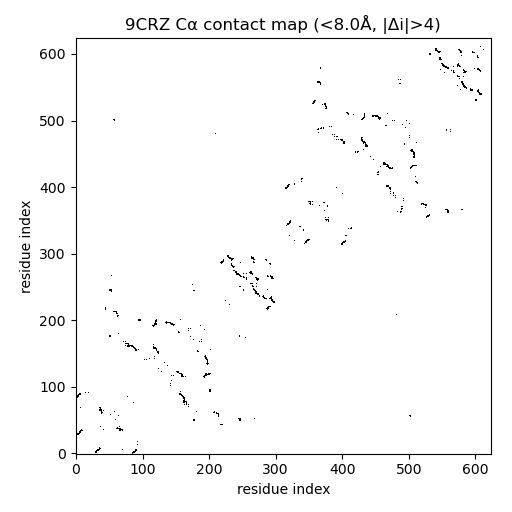
ATOM 3716 C CA . ILE B 1 168 ? 14.575 23.813 26.653 1.000 39.695 146 ILE B CA 1
ATOM 3717 C C . ILE B 1 168 ? 14.495 22.735 27.729 1.000 39.457 146 ILE B C 1
ATOM 3718 O O . ILE B 1 168 ? 15.503 22.381 28.338 1.000 36.907 146 ILE B O 1
ATOM 3723 N N . HIS B 1 169 ? 13.277 22.215 27.931 1.000 40.453 147 HIS B N 1
ATOM 3724 C CA . HIS B 1 169 ? 12.972 21.296 29.016 1.000 38.577 147 HIS B CA 1
ATOM 3725 C C . HIS B 1 169 ? 12.236 20.086 28.449 1.000 40.857 147 HIS B C 1
ATOM 3726 O O . HIS B 1 169 ? 11.678 20.165 27.355 1.000 38.442 147 HIS B O 1
ATOM 3733 N N . PRO B 1 170 ? 12.201 18.937 29.171 1.000 42.033 148 PRO B N 1
ATOM 3734 C CA . PRO B 1 170 ? 11.293 17.845 28.811 1.000 39.587 148 PRO B CA 1
ATOM 3735 C C . PRO B 1 170 ? 9.879 18.413 28.754 1.000 38.302 148 PRO B C 1
ATOM 3736 O O . PRO B 1 170 ? 9.527 19.297 29.537 1.000 36.849 148 PRO B O 1
ATOM 3740 N N . LEU B 1 171 ? 9.080 17.914 27.805 1.000 35.922 149 LEU B N 1
ATOM 3741 C CA . LEU B 1 171 ? 7.693 18.329 27.688 1.000 34.932 149 LEU B CA 1
ATOM 3742 C C . LEU B 1 171 ? 6.989 18.075 29.018 1.000 36.597 149 LEU B C 1
ATOM 3743 O O . LEU B 1 171 ? 7.133 17.000 29.601 1.000 38.420 149 LEU B O 1
ATOM 3748 N N . GLY B 1 172 ? 6.238 19.080 29.487 1.000 34.124 150 GLY B N 1
ATOM 3749 C CA . GLY B 1 172 ? 5.421 18.950 30.682 1.000 36.531 150 GLY B CA 1
ATOM 3750 C C . GLY B 1 172 ? 4.155 18.154 30.385 1.000 36.688 150 GLY B C 1
ATOM 3751 O O . GLY B 1 172 ? 3.079 18.726 30.208 1.000 38.948 150 GLY B O 1
ATOM 3752 N N . ARG B 1 173 ? 4.303 16.826 30.347 1.000 38.196 151 ARG B N 1
ATOM 3753 C CA . ARG B 1 173 ? 3.294 15.942 29.781 1.000 38.335 151 ARG B CA 1
ATOM 3754 C C . ARG B 1 173 ? 1.974 16.088 30.533 1.000 37.201 151 ARG B C 1
ATOM 3755 O O . ARG B 1 173 ? 0.911 15.883 29.954 1.000 37.871 151 ARG B O 1
ATOM 3763 N N . ASP B 1 174 ? 2.055 16.488 31.808 1.000 39.477 152 ASP B N 1
ATOM 3764 C CA . ASP B 1 174 ? 0.885 16.588 32.669 1.000 37.254 152 ASP B CA 1
ATOM 3765 C C . ASP B 1 174 ? 0.049 17.812 32.304 1.000 39.160 152 ASP B C 1
ATOM 3766 O O . ASP B 1 174 ? -1.104 17.908 32.714 1.000 41.201 152 ASP B O 1
ATOM 3771 N N . TYR B 1 175 ? 0.641 18.761 31.562 1.000 37.451 153 TYR B N 1
ATOM 3772 C CA . TYR B 1 175 ? -0.017 20.027 31.267 1.000 37.629 153 TYR B CA 1
ATOM 3773 C C . TYR B 1 175 ? -0.573 20.021 29.845 1.000 36.816 153 TYR B C 1
ATOM 3774 O O . TYR B 1 175 ? -1.365 20.894 29.485 1.000 37.621 153 TYR B O 1
ATOM 3783 N N . TYR B 1 176 ? -0.152 19.029 29.046 1.000 36.722 154 TYR B N 1
ATOM 3784 C CA . TYR B 1 176 ? -0.397 19.015 27.609 1.000 34.194 154 TYR B CA 1
ATOM 3785 C C . TYR B 1 176 ? -1.878 18.791 27.320 1.000 34.219 154 TYR B C 1
ATOM 3786 O O . TYR B 1 176 ? -2.465 17.827 27.808 1.000 37.150 154 TYR B O 1
ATOM 3795 N N . ALA B 1 177 ? -2.455 19.667 26.485 1.000 30.952 155 ALA B N 1
ATOM 3796 C CA . ALA B 1 177 ? -3.818 19.503 26.001 1.000 30.719 155 ALA B CA 1
ATOM 3797 C C . ALA B 1 177 ? -3.875 19.643 24.478 1.000 29.817 155 ALA B C 1
ATOM 3798 O O . ALA B 1 177 ? -4.912 20.009 23.929 1.000 30.993 155 ALA B O 1
ATOM 3800 N N . GLY B 1 178 ? -2.752 19.358 23.798 1.000 28.837 156 GLY B N 1
ATOM 3801 C CA . GLY B 1 178 ? -2.744 19.328 22.339 1.000 26.421 156 GLY B CA 1
ATOM 3802 C C . GLY B 1 178 ? -1.907 20.457 21.733 1.000 26.136 156 GLY B C 1
ATOM 3803 O O . GLY B 1 178 ? -1.407 21.333 22.443 1.000 25.288 156 GLY B O 1
ATOM 3804 N N . GLY B 1 179 ? -1.751 20.417 20.402 1.000 26.035 157 GLY B N 1
ATOM 3805 C CA . GLY B 1 179 ? -1.118 21.511 19.677 1.000 22.798 157 GLY B CA 1
ATOM 3806 C C . GLY B 1 179 ? 0.085 21.029 18.864 1.000 23.035 157 GLY B C 1
ATOM 3807 O O . GLY B 1 179 ? 1.058 20.526 19.422 1.000 24.938 157 GLY B O 1
ATOM 3808 N N . LEU B 1 180 ? -0.017 21.164 17.536 1.000 20.504 158 LEU B N 1
ATOM 3809 C CA . LEU B 1 180 ? 1.135 21.163 16.651 1.000 21.453 158 LEU B CA 1
ATOM 3810 C C . LEU B 1 180 ? 1.188 22.496 15.894 1.000 21.984 158 LEU B C 1
ATOM 3811 O O . LEU B 1 180 ? 1.476 22.524 14.701 1.000 22.557 158 LEU B O 1
ATOM 3816 N N . PHE B 1 181 ? 0.908 23.603 16.596 1.000 22.744 159 PHE B N 1
ATOM 3817 C CA . PHE B 1 181 ? 0.864 24.909 15.951 1.000 23.442 159 PHE B CA 1
ATOM 3818 C C . PHE B 1 181 ? 2.236 25.582 15.974 1.000 24.131 159 PHE B C 1
ATOM 3819 O O . PHE B 1 181 ? 2.429 26.613 15.323 1.000 25.802 159 PHE B O 1
ATOM 3827 N N . GLY B 1 182 ? 3.193 25.000 16.706 1.000 24.092 160 GLY B N 1
ATOM 3828 C CA . GLY B 1 182 ? 4.538 25.555 16.724 1.000 24.125 160 GLY B CA 1
ATOM 3829 C C . GLY B 1 182 ? 5.553 24.583 17.310 1.000 23.480 160 GLY B C 1
ATOM 3830 O O . GLY B 1 182 ? 5.650 24.448 18.530 1.000 23.882 160 GLY B O 1
ATOM 3831 N N . TYR B 1 183 ? 6.331 23.935 16.430 1.000 22.971 161 TYR B N 1
ATOM 3832 C CA . TYR B 1 183 ? 7.272 22.919 16.881 1.000 22.014 161 TYR B CA 1
ATOM 3833 C C . TYR B 1 183 ? 8.521 22.908 16.001 1.000 22.099 161 TYR B C 1
ATOM 3834 O O . TYR B 1 183 ? 8.438 23.071 14.785 1.000 22.750 161 TYR B O 1
ATOM 3843 N N . ILE B 1 184 ? 9.666 22.669 16.654 1.000 22.213 162 ILE B N 1
ATOM 3844 C CA . ILE B 1 184 ? 10.967 22.590 16.016 1.000 22.168 162 ILE B CA 1
ATOM 3845 C C . ILE B 1 184 ? 11.409 21.133 16.044 1.000 21.874 162 ILE B C 1
ATOM 3846 O O . ILE B 1 184 ? 11.445 20.512 17.105 1.000 23.759 162 ILE B O 1
ATOM 3851 N N . LEU B 1 185 ? 11.743 20.598 14.869 1.000 22.006 163 LEU B N 1
ATOM 3852 C CA . LEU B 1 185 ? 12.117 19.197 14.766 1.000 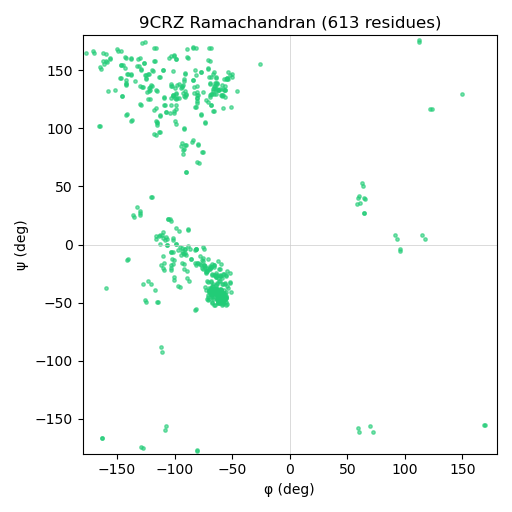22.579 163 LEU B CA 1
ATOM 3853 C C . LEU B 1 185 ? 13.125 19.011 13.634 1.000 24.019 163 LEU B C 1
ATOM 3854 O O . LEU B 1 185 ? 13.346 19.919 12.833 1.000 25.086 163 LEU B O 1
ATOM 3859 N N . ASP B 1 186 ? 13.757 17.829 13.615 1.000 23.817 164 ASP B N 1
ATOM 3860 C CA . ASP B 1 186 ? 14.629 17.406 12.534 1.000 24.516 164 ASP B CA 1
ATOM 3861 C C . ASP B 1 186 ? 14.175 16.024 12.057 1.000 25.038 164 ASP B C 1
ATOM 3862 O O . ASP B 1 186 ? 13.175 15.496 12.542 1.000 25.922 164 ASP B O 1
ATOM 3867 N N . TYR B 1 187 ? 14.944 15.442 11.130 1.000 23.015 165 TYR B N 1
ATOM 3868 C CA . TYR B 1 187 ? 14.583 14.232 10.415 1.000 22.765 165 TYR B CA 1
ATOM 3869 C C . TYR B 1 187 ? 14.319 13.077 11.386 1.000 22.665 165 TYR B C 1
ATOM 3870 O O . TYR B 1 187 ? 13.599 12.141 11.045 1.000 23.346 165 TYR B O 1
ATOM 3879 N N . ARG B 1 188 ? 14.917 13.128 12.580 1.000 22.547 166 ARG B N 1
ATOM 3880 C CA . ARG B 1 188 ? 14.856 11.999 13.504 1.000 22.369 166 ARG B CA 1
ATOM 3881 C C . ARG B 1 188 ? 13.441 11.864 14.064 1.000 24.253 166 ARG B C 1
ATOM 3882 O O . ARG B 1 188 ? 12.897 10.755 14.126 1.000 23.636 166 ARG B O 1
ATOM 3890 N N . ALA B 1 189 ? 12.859 13.002 14.475 1.000 21.801 167 ALA B N 1
ATOM 3891 C CA . ALA B 1 189 ? 11.501 13.035 14.987 1.000 21.591 167 ALA B CA 1
ATOM 3892 C C . ALA B 1 189 ? 10.528 12.705 13.858 1.000 22.319 167 ALA B C 1
ATOM 3893 O O . ALA B 1 189 ? 9.627 11.878 14.028 1.000 22.111 167 ALA B O 1
ATOM 3895 N N . ALA B 1 190 ? 10.753 13.334 12.693 1.000 20.844 168 ALA B N 1
ATOM 3896 C CA . ALA B 1 190 ? 9.882 13.180 11.537 1.000 20.697 168 ALA B CA 1
ATOM 3897 C C . ALA B 1 190 ? 9.826 11.717 11.098 1.000 21.554 168 ALA B C 1
ATOM 3898 O O . ALA B 1 190 ? 8.749 11.193 10.833 1.000 20.621 168 ALA B O 1
ATOM 3900 N N . GLN B 1 191 ? 10.994 11.063 11.033 1.000 22.738 169 GLN B N 1
ATOM 3901 C CA . GLN B 1 191 ? 11.080 9.690 10.557 1.000 23.193 169 GLN B CA 1
ATOM 3902 C C . GLN B 1 191 ? 10.413 8.747 11.561 1.000 22.194 169 GLN B C 1
ATOM 3903 O O . GLN B 1 191 ? 9.777 7.774 11.167 1.000 21.715 169 GLN B O 1
ATOM 3909 N N . TYR B 1 192 ? 10.571 9.041 12.856 1.000 22.666 170 TYR B N 1
ATOM 3910 C CA . TYR B 1 192 ? 9.942 8.250 13.908 1.000 23.567 170 TYR B CA 1
ATOM 3911 C C . TYR B 1 192 ? 8.419 8.320 13.780 1.000 22.294 170 TYR B C 1
ATOM 3912 O O . TYR B 1 192 ? 7.751 7.285 13.810 1.000 22.116 170 TYR B O 1
ATOM 3921 N N . PHE B 1 193 ? 7.880 9.541 13.630 1.000 22.100 171 PHE B N 1
ATOM 3922 C CA . PHE B 1 193 ? 6.443 9.723 13.444 1.000 23.187 171 PHE B CA 1
ATOM 3923 C C . PHE B 1 193 ? 5.966 8.973 12.196 1.000 22.330 171 PHE B C 1
ATOM 3924 O O . PHE B 1 193 ? 4.939 8.292 12.236 1.000 21.560 171 PHE B O 1
ATOM 3932 N N . VAL B 1 194 ? 6.727 9.101 11.098 1.000 23.106 172 VAL B N 1
ATOM 3933 C CA . VAL B 1 194 ? 6.393 8.473 9.827 1.000 24.412 172 VAL B CA 1
ATOM 3934 C C . VAL B 1 194 ? 6.377 6.951 10.004 1.000 25.568 172 VAL B C 1
ATOM 3935 O O . VAL B 1 194 ? 5.486 6.276 9.490 1.000 24.055 172 VAL B O 1
ATOM 3939 N N . ASP B 1 195 ? 7.366 6.427 10.740 1.000 26.050 173 ASP B N 1
ATOM 3940 C CA . ASP B 1 195 ? 7.489 4.998 10.988 1.000 26.681 173 ASP B CA 1
ATOM 3941 C C . ASP B 1 195 ? 6.315 4.512 11.833 1.000 26.546 173 ASP B C 1
ATOM 3942 O O . ASP B 1 195 ? 5.756 3.447 11.563 1.000 27.543 173 ASP B O 1
ATOM 3947 N N . TYR B 1 196 ? 5.949 5.305 12.845 1.000 24.329 174 TYR B N 1
ATOM 3948 C CA . TYR B 1 196 ? 4.844 4.960 13.727 1.000 24.261 174 TYR B CA 1
ATOM 3949 C C . TYR B 1 196 ? 3.590 4.729 12.888 1.000 23.867 174 TYR B C 1
ATOM 3950 O O . TYR B 1 196 ? 2.894 3.726 13.062 1.000 22.803 174 TYR B O 1
ATOM 3959 N N . ILE B 1 197 ? 3.344 5.654 11.950 1.000 24.108 175 ILE B N 1
ATOM 3960 C CA . ILE B 1 197 ? 2.141 5.632 11.136 1.000 21.446 175 ILE B CA 1
ATOM 3961 C C . ILE B 1 197 ? 2.169 4.431 10.190 1.000 21.992 175 ILE B C 1
ATOM 3962 O O . ILE B 1 197 ? 1.124 3.861 9.871 1.000 20.330 175 ILE B O 1
ATOM 3967 N N . SER B 1 198 ? 3.369 4.032 9.751 1.000 22.117 176 SER B N 1
ATOM 3968 C CA . SER B 1 198 ? 3.462 2.896 8.847 1.000 24.754 176 SER B CA 1
ATOM 3969 C C . SER B 1 198 ? 3.099 1.592 9.566 1.000 23.273 176 SER B C 1
ATOM 3970 O O . SER B 1 198 ? 2.702 0.624 8.921 1.000 23.679 176 SER B O 1
ATOM 3973 N N . TYR B 1 199 ? 3.163 1.593 10.904 1.000 24.278 177 TYR B N 1
ATOM 3974 C CA . TYR B 1 199 ? 2.820 0.403 11.672 1.000 25.974 177 TYR B CA 1
ATOM 3975 C C . TYR B 1 199 ? 1.467 0.554 12.378 1.000 27.537 177 TYR B C 1
ATOM 3976 O O . TYR B 1 199 ? 1.020 -0.380 13.058 1.000 26.182 177 TYR B O 1
ATOM 3985 N N . ASN B 1 200 ? 0.800 1.710 12.210 1.000 25.794 178 ASN B N 1
ATOM 3986 C CA . ASN B 1 200 ? -0.372 1.994 13.033 1.000 25.820 178 ASN B CA 1
ATOM 3987 C C . ASN B 1 200 ? -1.498 2.667 12.246 1.000 25.370 178 ASN B C 1
ATOM 3988 O O . ASN B 1 200 ? -2.623 2.757 12.738 1.000 27.348 178 ASN B O 1
ATOM 3993 N N . GLY B 1 201 ? -1.202 3.142 11.038 1.000 23.793 179 GLY B N 1
ATOM 3994 C CA . GLY B 1 201 ? -2.091 4.093 10.389 1.000 22.744 179 GLY B CA 1
ATOM 3995 C C . GLY B 1 201 ? -2.215 5.355 11.245 1.000 21.675 179 GLY B C 1
ATOM 3996 O O . GLY B 1 201 ? -1.365 5.609 12.109 1.000 20.243 179 GLY B O 1
ATOM 3997 N N . ILE B 1 202 ? -3.276 6.140 10.998 1.000 21.419 180 ILE B N 1
ATOM 3998 C CA . ILE B 1 202 ? -3.531 7.327 11.806 1.000 21.777 180 ILE B CA 1
ATOM 3999 C C . ILE B 1 202 ? -4.854 7.147 12.553 1.000 22.677 180 ILE B C 1
ATOM 4000 O O . ILE B 1 202 ? -5.927 7.445 12.024 1.000 21.360 180 ILE B O 1
ATOM 4005 N N . ARG B 1 203 ? -4.745 6.666 13.797 1.000 23.315 181 ARG B N 1
ATOM 4006 C CA . ARG B 1 203 ? -5.881 6.268 14.614 1.000 23.420 181 ARG B CA 1
ATOM 4007 C C . ARG B 1 203 ? -6.036 7.258 15.768 1.000 22.680 181 ARG B C 1
ATOM 4008 O O . ARG B 1 203 ? -6.848 7.043 16.662 1.000 23.127 181 ARG B O 1
ATOM 4016 N N . ILE B 1 204 ? -5.257 8.350 15.724 1.000 22.377 182 ILE B N 1
ATOM 4017 C CA . ILE B 1 204 ? -5.179 9.328 16.798 1.000 22.985 182 ILE B CA 1
ATOM 4018 C C . ILE B 1 204 ? -5.065 10.701 16.147 1.000 22.556 182 ILE B C 1
ATOM 4019 O O . ILE B 1 204 ? -4.321 10.845 15.189 1.000 23.828 182 ILE B O 1
ATOM 4024 N N . VAL B 1 205 ? -5.780 11.706 16.669 1.000 22.084 183 VAL B N 1
ATOM 4025 C CA . VAL B 1 205 ? -5.668 13.056 16.125 1.000 22.395 183 VAL B CA 1
ATOM 4026 C C . VAL B 1 205 ? -4.194 13.464 16.137 1.000 22.031 183 VAL B C 1
ATOM 4027 O O . VAL B 1 205 ? -3.474 13.122 17.069 1.000 21.595 183 VAL B O 1
ATOM 4031 N N . ILE B 1 206 ? -3.761 14.196 15.098 1.000 21.698 184 ILE B N 1
ATOM 4032 C CA . ILE B 1 206 ? -2.362 14.171 14.681 1.000 20.816 184 ILE B CA 1
ATOM 4033 C C . ILE B 1 206 ? -1.434 14.717 15.773 1.000 21.124 184 ILE B C 1
ATOM 4034 O O . ILE B 1 206 ? -0.313 14.235 15.915 1.000 20.184 184 ILE B O 1
ATOM 4039 N N . ASP B 1 207 ? -1.909 15.704 16.550 1.000 21.865 185 ASP B N 1
ATOM 4040 C CA . ASP B 1 207 ? -1.121 16.269 17.639 1.000 23.788 185 ASP B CA 1
ATOM 4041 C C . ASP B 1 207 ? -0.930 15.226 18.743 1.000 24.110 185 ASP B C 1
ATOM 4042 O O . ASP B 1 207 ? 0.197 14.988 19.187 1.000 23.061 185 ASP B O 1
ATOM 4047 N N . TYR B 1 208 ? -2.036 14.600 19.167 1.000 22.616 186 TYR B N 1
ATOM 4048 C CA . TYR B 1 208 ? -2.002 13.549 20.178 1.000 24.580 186 TYR B CA 1
ATOM 4049 C C . TYR B 1 208 ? -1.196 12.345 19.683 1.000 23.741 186 TYR B C 1
ATOM 4050 O O . TYR B 1 208 ? -0.649 11.598 20.493 1.000 23.735 186 TYR B O 1
ATOM 4059 N N . LEU B 1 209 ? -1.118 12.163 18.356 1.000 23.413 187 LEU B N 1
ATOM 4060 C CA . LEU B 1 209 ? -0.324 11.075 17.797 1.000 24.338 187 LEU B CA 1
ATOM 4061 C C . LEU B 1 209 ? 1.145 11.246 18.188 1.000 23.472 187 LEU B C 1
ATOM 4062 O O . LEU B 1 209 ? 1.788 10.287 18.608 1.000 23.872 187 LEU B O 1
ATOM 4067 N N . THR B 1 210 ? 1.673 12.472 18.062 1.000 22.710 188 THR B N 1
ATOM 4068 C CA . THR B 1 210 ? 3.059 12.708 18.436 1.000 22.835 188 THR B CA 1
ATOM 4069 C C . THR B 1 210 ? 3.224 12.444 19.930 1.000 23.295 188 THR B C 1
ATOM 4070 O O . THR B 1 210 ? 4.204 11.839 20.359 1.000 22.000 188 THR B O 1
ATOM 4074 N N . TYR B 1 211 ? 2.224 12.874 20.704 1.000 23.426 189 TYR B N 1
ATOM 4075 C CA . TYR B 1 211 ? 2.268 12.834 22.155 1.000 24.420 189 TYR B CA 1
ATOM 4076 C C . TYR B 1 211 ? 2.246 11.386 22.651 1.000 25.309 189 TYR B C 1
ATOM 4077 O O . TYR B 1 211 ? 2.874 11.073 23.660 1.000 24.900 189 TYR B O 1
ATOM 4086 N N A ARG B 1 212 ? 1.526 10.516 21.926 0.400 24.835 190 ARG B N 1
ATOM 4087 N N B ARG B 1 212 ? 1.507 10.521 21.947 0.600 25.679 190 ARG B N 1
ATOM 4088 C CA A ARG B 1 212 ? 1.296 9.150 22.375 0.400 24.640 190 ARG B CA 1
ATOM 4089 C CA B ARG B 1 212 ? 1.296 9.153 22.399 0.600 26.158 190 ARG B CA 1
ATOM 4090 C C A ARG B 1 212 ? 2.259 8.191 21.682 0.400 24.614 190 ARG B C 1
ATOM 4091 C C B ARG B 1 212 ? 2.322 8.214 21.759 0.600 25.520 190 ARG B C 1
ATOM 4092 O O A ARG B 1 212 ? 2.257 6.997 21.978 0.400 24.048 190 ARG B O 1
ATOM 4093 O O B ARG B 1 212 ? 2.420 7.053 22.160 0.600 24.548 190 ARG B O 1
ATOM 4108 N N . SER B 1 213 ? 3.087 8.727 20.776 1.000 23.916 191 SER B N 1
ATOM 4109 C CA . SER B 1 213 ? 3.951 7.901 19.934 1.000 23.496 191 SER B CA 1
ATOM 4110 C C . SER B 1 213 ? 5.102 7.272 20.726 1.000 24.220 191 SER B C 1
ATOM 4111 O O . SER B 1 213 ? 5.684 6.270 20.302 1.000 24.151 191 SER B O 1
ATOM 4114 N N . GLY B 1 214 ? 5.470 7.899 21.844 1.000 24.354 192 GLY B N 1
ATOM 4115 C CA . GLY B 1 214 ? 6.576 7.421 22.657 1.000 24.325 192 GLY B CA 1
ATOM 4116 C C . GLY B 1 214 ? 7.887 8.143 22.332 1.000 25.205 192 GLY B C 1
ATOM 4117 O O . GLY B 1 214 ? 8.912 7.900 22.974 1.000 26.569 192 GLY B O 1
ATOM 4118 N N . PHE B 1 215 ? 7.859 9.019 21.324 1.000 23.173 193 PHE B N 1
ATOM 4119 C CA . PHE B 1 215 ? 9.039 9.808 21.000 1.000 24.324 193 PHE B CA 1
ATOM 4120 C C . PHE B 1 215 ? 9.286 10.821 22.117 1.000 24.467 193 PHE B C 1
ATOM 4121 O O . PHE B 1 215 ? 8.338 11.380 22.657 1.000 25.495 193 PHE B O 1
ATOM 4129 N N . PRO B 1 216 ? 10.551 11.054 22.545 1.000 25.528 194 PRO B N 1
ATOM 4130 C CA . PRO B 1 216 ? 10.830 12.075 23.559 1.000 26.558 194 PRO B CA 1
ATOM 4131 C C . PRO B 1 216 ? 10.506 13.466 23.018 1.000 25.709 194 PRO B C 1
ATOM 4132 O O . PRO B 1 216 ? 10.954 13.839 21.937 1.000 25.063 194 PRO B O 1
ATOM 4136 N N . MET B 1 217 ? 9.726 14.230 23.785 1.000 25.726 195 MET B N 1
ATOM 4137 C CA . MET B 1 217 ? 9.343 15.568 23.363 1.000 27.062 195 MET B CA 1
ATOM 4138 C C . MET B 1 217 ? 9.844 16.594 24.377 1.000 27.302 195 MET B C 1
ATOM 4139 O O . MET B 1 217 ? 9.984 16.286 25.558 1.000 24.573 195 MET B O 1
ATOM 4144 N N . TYR B 1 218 ? 10.128 17.806 23.884 1.000 27.307 196 TYR B N 1
ATOM 4145 C CA . TYR B 1 218 ? 10.662 18.882 24.703 1.000 27.774 196 TYR B CA 1
ATOM 4146 C C . TYR B 1 218 ? 9.800 20.126 24.511 1.000 28.827 196 TYR B C 1
ATOM 4147 O O . TYR B 1 218 ? 8.894 20.132 23.676 1.000 29.324 196 TYR B O 1
ATOM 4156 N N . GLU B 1 219 ? 10.089 21.169 25.301 1.000 28.635 197 GLU B N 1
ATOM 4157 C CA . GLU B 1 219 ? 9.353 22.424 25.263 1.000 28.552 197 GLU B CA 1
ATOM 4158 C C . GLU B 1 219 ? 10.305 23.580 25.563 1.000 30.436 197 GLU B C 1
ATOM 4159 O O . GLU B 1 219 ? 11.323 23.401 26.239 1.000 30.756 197 GLU B O 1
ATOM 4165 N N . SER B 1 220 ? 9.953 24.768 25.066 1.000 29.499 198 SER B N 1
ATOM 4166 C CA . SER B 1 220 ? 10.673 25.974 25.436 1.000 31.015 198 SER B CA 1
ATOM 4167 C C . SER B 1 220 ? 10.019 26.612 26.659 1.000 31.460 198 SER B C 1
ATOM 4168 O O . SER B 1 220 ? 8.810 26.484 26.857 1.000 30.612 198 SER B O 1
ATOM 4171 N N . HIS B 1 221 ? 10.853 27.243 27.498 1.000 32.508 199 HIS B N 1
ATOM 4172 C CA . HIS B 1 221 ? 10.405 28.159 28.536 1.000 35.208 199 HIS B CA 1
ATOM 4173 C C . HIS B 1 221 ? 10.997 29.529 28.223 1.000 34.178 199 HIS B C 1
ATOM 4174 O O . HIS B 1 221 ? 12.216 29.670 28.171 1.000 34.391 199 HIS B O 1
ATOM 4181 N N . PRO B 1 222 ? 10.174 30.560 27.927 1.000 32.226 200 PRO B N 1
ATOM 4182 C CA . PRO B 1 222 ? 8.724 30.395 27.804 1.000 32.207 200 PRO B CA 1
ATOM 4183 C C . PRO B 1 222 ? 8.351 29.834 26.435 1.000 28.505 200 PRO B C 1
ATOM 4184 O O . PRO B 1 222 ? 9.224 29.515 25.633 1.000 28.301 200 PRO B O 1
ATOM 4188 N N . HIS B 1 223 ? 7.042 29.711 26.194 1.000 29.435 201 HIS B N 1
ATOM 4189 C CA . HIS B 1 223 ? 6.499 29.517 24.860 1.000 30.434 201 HIS B CA 1
ATOM 4190 C C . HIS B 1 223 ? 6.746 30.771 24.031 1.000 32.447 201 HIS B C 1
ATOM 4191 O O . HIS B 1 223 ? 6.744 31.885 24.557 1.000 32.184 201 HIS B O 1
ATOM 4198 N N . LEU B 1 224 ? 6.958 30.567 22.728 1.000 33.474 202 LEU B N 1
ATOM 4199 C CA . LEU B 1 224 ? 7.286 31.648 21.819 1.000 30.443 202 LEU B CA 1
ATOM 4200 C C . LEU B 1 224 ? 6.070 32.034 20.979 1.000 28.598 202 LEU B C 1
ATOM 4201 O O . LEU B 1 224 ? 6.044 33.127 20.428 1.000 28.168 202 LEU B O 1
ATOM 4206 N N . VAL B 1 225 ? 5.085 31.124 20.872 1.000 27.222 203 VAL B N 1
ATOM 4207 C CA . VAL B 1 225 ? 3.907 31.328 20.036 1.000 25.549 203 VAL B CA 1
ATOM 4208 C C . VAL B 1 225 ? 2.675 30.835 20.797 1.000 27.281 203 VAL B C 1
ATOM 4209 O O . VAL B 1 225 ? 2.792 30.026 21.713 1.000 28.305 203 VAL B O 1
ATOM 4213 N N . TYR B 1 226 ? 1.492 31.305 20.377 1.000 26.456 204 TYR B N 1
ATOM 4214 C CA . TYR B 1 226 ? 0.227 30.956 21.015 1.000 28.876 204 TYR B CA 1
ATOM 4215 C C . TYR B 1 226 ? -0.899 31.152 19.994 1.000 29.139 204 TYR B C 1
ATOM 4216 O O . TYR B 1 226 ? -0.712 31.867 19.004 1.000 28.054 204 TYR B O 1
ATOM 4225 N N . THR B 1 227 ? -2.057 30.504 20.227 1.000 30.060 205 THR B N 1
ATOM 4226 C CA . THR B 1 227 ? -3.176 30.596 19.292 1.000 35.326 205 THR B CA 1
ATOM 4227 C C . THR B 1 227 ? -4.291 31.441 19.871 1.000 36.704 205 THR B C 1
ATOM 4228 O O . THR B 1 227 ? -4.210 31.739 21.080 1.000 44.584 205 THR B O 1
ATOM 4232 N N . HIS B 1 236 ? -18.063 32.421 16.963 1.000 75.778 214 HIS B N 1
ATOM 4233 C CA . HIS B 1 236 ? -17.298 31.143 16.993 1.000 72.976 214 HIS B CA 1
ATOM 4234 C C . HIS B 1 236 ? -15.829 31.432 16.690 1.000 67.960 214 HIS B C 1
ATOM 4235 O O . HIS B 1 236 ? -15.512 32.435 16.054 1.000 67.741 214 HIS B O 1
ATOM 4242 N N . VAL B 1 237 ? -14.945 30.546 17.164 1.000 58.404 215 VAL B N 1
ATOM 4243 C CA . VAL B 1 237 ? -13.520 30.641 16.875 1.000 58.316 215 VAL B CA 1
ATOM 4244 C C . VAL B 1 237 ? -13.262 30.177 15.442 1.000 52.657 215 VAL B C 1
ATOM 4245 O O . VAL B 1 237 ? -13.741 29.116 15.043 1.000 54.048 215 VAL B O 1
ATOM 4249 N N . ASP B 1 238 ? -12.497 30.981 14.686 1.000 43.351 216 ASP B N 1
ATOM 4250 C CA . ASP B 1 238 ? -12.146 30.678 13.303 1.000 37.911 216 ASP B CA 1
ATOM 4251 C C . ASP B 1 238 ? -11.420 29.332 13.242 1.000 34.304 216 ASP B C 1
ATOM 4252 O O . ASP B 1 238 ? -10.324 29.188 13.785 1.000 32.946 216 ASP B O 1
ATOM 4257 N N . SER B 1 239 ? -12.033 28.366 12.546 1.000 30.326 217 SER B N 1
ATOM 4258 C CA . SER B 1 239 ? -11.534 27.003 12.507 1.000 29.312 217 SER B CA 1
ATOM 4259 C C . SER B 1 239 ? -12.058 26.291 11.269 1.000 28.518 217 SER B C 1
ATOM 4260 O O . SER B 1 239 ? -13.253 26.312 10.996 1.000 29.070 217 SER B O 1
ATOM 4263 N N . ASP B 1 240 ? -11.153 25.625 10.547 1.000 26.555 218 ASP B N 1
ATOM 4264 C CA . ASP B 1 240 ? -11.568 24.780 9.441 1.000 26.016 218 ASP B CA 1
ATOM 4265 C C . ASP B 1 240 ? -11.622 23.321 9.886 1.000 25.716 218 ASP B C 1
ATOM 4266 O O . ASP B 1 240 ? -11.722 22.424 9.051 1.000 26.583 218 ASP B O 1
ATOM 4271 N N . ILE B 1 241 ? -11.588 23.088 11.200 1.000 24.128 219 ILE B N 1
ATOM 4272 C CA . ILE B 1 241 ? -11.630 21.722 11.700 1.000 26.482 219 ILE B CA 1
ATOM 4273 C C . ILE B 1 241 ? -12.785 21.544 12.685 1.000 26.941 219 ILE B C 1
ATOM 4274 O O . ILE B 1 241 ? -13.543 20.580 12.589 1.000 27.607 219 ILE B O 1
ATOM 4279 N N . GLN B 1 242 ? -12.885 22.456 13.652 1.000 29.207 220 GLN B N 1
ATOM 4280 C CA . GLN B 1 242 ? -13.634 22.179 14.868 1.000 32.908 220 GLN B CA 1
ATOM 4281 C C . GLN B 1 242 ? -15.145 22.258 14.632 1.000 33.775 220 GLN B C 1
ATOM 4282 O O . GLN B 1 242 ? -15.911 21.780 15.462 1.000 34.038 220 GLN B O 1
ATOM 4288 N N . HIS B 1 243 ? -15.571 22.810 13.489 1.000 33.841 221 HIS B N 1
ATOM 4289 C CA . HIS B 1 243 ? -16.995 22.956 13.218 1.000 36.221 221 HIS B CA 1
ATOM 4290 C C . HIS B 1 243 ? -17.482 21.872 12.255 1.000 37.251 221 HIS B C 1
ATOM 4291 O O . HIS B 1 243 ? -18.678 21.775 11.993 1.000 40.323 221 HIS B O 1
ATOM 4298 N N . GLN B 1 244 ? -16.550 21.071 11.728 1.000 33.986 222 GLN B N 1
ATOM 4299 C CA . GLN B 1 244 ? -16.892 20.120 10.686 1.000 34.419 222 GLN B CA 1
ATOM 4300 C C . GLN B 1 244 ? -16.957 18.710 11.277 1.000 34.357 222 GLN B C 1
ATOM 4301 O O . GLN B 1 244 ? -15.938 18.152 11.686 1.000 33.316 222 GLN B O 1
ATOM 4307 N N . TYR B 1 245 ? -18.171 18.140 11.299 1.000 35.348 223 TYR B N 1
ATOM 4308 C CA . TYR B 1 245 ? -18.423 16.829 11.881 1.000 35.326 223 TYR B CA 1
ATOM 4309 C C . TYR B 1 245 ? -18.744 15.798 10.800 1.000 33.746 223 TYR B C 1
ATOM 4310 O O . TYR B 1 245 ? -18.808 14.604 11.090 1.000 33.248 223 TYR B O 1
ATOM 4319 N N . ASP B 1 246 ? -18.953 16.274 9.567 1.000 30.505 224 ASP B N 1
ATOM 4320 C CA . ASP B 1 246 ? -19.133 15.416 8.410 1.000 30.835 224 ASP B CA 1
ATOM 4321 C C . ASP B 1 246 ? -17.837 14.636 8.172 1.000 31.703 224 ASP B C 1
ATOM 4322 O O . ASP B 1 246 ? -16.729 15.205 8.201 1.000 29.678 224 ASP B O 1
ATOM 4327 N N . ARG B 1 247 ? -17.994 13.329 7.928 1.000 26.865 225 ARG B N 1
ATOM 4328 C CA . ARG B 1 247 ? -16.864 12.460 7.648 1.000 26.458 225 ARG B CA 1
ATOM 4329 C C . ARG B 1 247 ? -16.766 12.206 6.143 1.000 26.326 225 ARG B C 1
ATOM 4330 O O . ARG B 1 247 ? -17.778 12.176 5.443 1.000 26.946 225 ARG B O 1
ATOM 4338 N N . ILE B 1 248 ? -15.532 12.011 5.659 1.000 26.393 226 ILE B N 1
ATOM 4339 C CA . ILE B 1 248 ? -15.302 11.453 4.332 1.000 27.993 226 ILE B CA 1
ATOM 4340 C C . ILE B 1 248 ? -15.983 10.086 4.258 1.000 25.961 226 ILE B C 1
ATOM 4341 O O . ILE B 1 248 ? -15.755 9.236 5.110 1.000 24.991 226 ILE B O 1
ATOM 4346 N N . LYS B 1 249 ? -16.788 9.882 3.213 1.000 27.367 227 LYS B N 1
ATOM 4347 C CA . LYS B 1 249 ? -17.351 8.576 2.912 1.000 29.455 227 LYS B CA 1
ATOM 4348 C C . LYS B 1 249 ? -16.516 7.926 1.804 1.000 29.550 227 LYS B C 1
ATOM 4349 O O . LYS B 1 249 ? -16.589 8.326 0.643 1.000 28.292 227 LYS B O 1
ATOM 4355 N N . TYR B 1 250 ? -15.717 6.921 2.182 1.000 28.888 228 TYR B N 1
ATOM 4356 C CA . TYR B 1 250 ? -14.700 6.366 1.296 1.000 28.078 228 TYR B CA 1
ATOM 4357 C C . TYR B 1 250 ? -15.360 5.677 0.108 1.000 27.285 228 TYR B C 1
ATOM 4358 O O . TYR B 1 250 ? -16.332 4.948 0.267 1.000 28.245 228 TYR B O 1
ATOM 4367 N N . ALA B 1 251 ? -14.831 5.934 -1.091 1.000 27.045 229 ALA B N 1
ATOM 4368 C CA . ALA B 1 251 ? -15.210 5.157 -2.260 1.000 26.913 229 ALA B CA 1
ATOM 4369 C C . ALA B 1 251 ? -14.493 3.806 -2.205 1.000 27.621 229 ALA B C 1
ATOM 4370 O O . ALA B 1 251 ? -13.394 3.716 -1.673 1.000 30.093 229 ALA B O 1
ATOM 4372 N N . ILE B 1 252 ? -15.127 2.763 -2.746 1.000 26.445 230 ILE B N 1
ATOM 4373 C CA . ILE B 1 252 ? -14.470 1.484 -2.972 1.000 28.447 230 ILE B CA 1
ATOM 4374 C C . ILE B 1 252 ? -13.418 1.676 -4.062 1.000 29.267 230 ILE B C 1
ATOM 4375 O O . ILE B 1 252 ? -13.712 2.253 -5.103 1.000 32.079 230 ILE B O 1
ATOM 4380 N N . ILE B 1 253 ? -12.179 1.234 -3.809 1.000 25.979 231 ILE B N 1
ATOM 4381 C CA . ILE B 1 253 ? -11.125 1.448 -4.794 1.000 26.511 231 ILE B CA 1
ATOM 4382 C C . ILE B 1 253 ? -10.589 0.104 -5.292 1.000 27.236 231 ILE B C 1
ATOM 4383 O O . ILE B 1 253 ? -10.762 -0.919 -4.629 1.000 26.243 231 ILE B O 1
ATOM 4388 N N . PRO B 1 254 ? -9.958 0.064 -6.496 1.000 28.617 232 PRO B N 1
ATOM 4389 C CA . PRO B 1 254 ? -9.439 -1.187 -7.056 1.000 28.284 232 PRO B CA 1
ATOM 4390 C C . PRO B 1 254 ? -8.346 -1.815 -6.196 1.000 29.118 232 PRO B C 1
ATOM 4391 O O . PRO B 1 254 ? -7.420 -1.127 -5.752 1.000 27.575 232 PRO B O 1
ATOM 4395 N N . ASN B 1 255 ? -8.484 -3.126 -5.959 1.000 26.806 233 ASN B N 1
ATOM 4396 C CA . ASN B 1 255 ? -7.417 -3.915 -5.372 1.000 28.731 233 ASN B CA 1
ATOM 4397 C C . ASN B 1 255 ? -6.578 -4.507 -6.499 1.000 32.363 233 ASN B C 1
ATOM 4398 O O . ASN B 1 255 ? -6.949 -5.525 -7.081 1.000 31.808 233 ASN B O 1
ATOM 4403 N N . THR B 1 256 ? -5.437 -3.870 -6.779 1.000 33.301 234 THR B N 1
ATOM 4404 C CA . THR B 1 256 ? -4.544 -4.324 -7.832 1.000 35.261 234 THR B CA 1
ATOM 4405 C C . THR B 1 256 ? -3.311 -4.983 -7.209 1.000 35.262 234 THR B C 1
ATOM 4406 O O . THR B 1 256 ? -2.279 -5.089 -7.866 1.000 35.518 234 THR B O 1
ATOM 4410 N N . TYR B 1 257 ? -3.424 -5.443 -5.954 1.000 30.285 235 TYR B N 1
ATOM 4411 C CA . TYR B 1 257 ? -2.242 -5.874 -5.222 1.000 28.771 235 TYR B CA 1
ATOM 4412 C C . TYR B 1 257 ? -2.098 -7.392 -5.270 1.000 30.256 235 TYR B C 1
ATOM 4413 O O . TYR B 1 257 ? -2.954 -8.119 -4.768 1.000 31.820 235 TYR B O 1
ATOM 4422 N N . GLU B 1 258 ? -1.001 -7.840 -5.895 1.000 31.898 236 GLU B N 1
ATOM 4423 C CA . GLU B 1 258 ? -0.556 -9.225 -5.878 1.000 32.791 236 GLU B CA 1
ATOM 4424 C C . GLU B 1 258 ? 0.857 -9.262 -5.314 1.000 31.595 236 GLU B C 1
ATOM 4425 O O . GLU B 1 258 ? 1.704 -8.481 -5.741 1.000 31.323 236 GLU B O 1
ATOM 4431 N N . PHE B 1 259 ? 1.103 -10.169 -4.361 1.000 29.354 237 PHE B N 1
ATOM 4432 C CA . PHE B 1 259 ? 2.402 -10.243 -3.706 1.000 28.294 237 PHE B CA 1
ATOM 4433 C C . PHE B 1 259 ? 2.962 -11.654 -3.836 1.000 29.234 237 PHE B C 1
ATOM 4434 O O . PHE B 1 259 ? 2.221 -12.626 -3.745 1.000 26.038 237 PHE B O 1
ATOM 4442 N N . ASP B 1 260 ? 4.286 -11.752 -4.010 1.000 32.409 238 ASP B N 1
ATOM 4443 C CA . ASP B 1 260 ? 4.924 -13.028 -4.298 1.000 33.475 238 ASP B CA 1
ATOM 4444 C C . ASP B 1 260 ? 4.746 -13.988 -3.124 1.000 31.553 238 ASP B C 1
ATOM 4445 O O . ASP B 1 260 ? 4.736 -15.198 -3.317 1.000 28.791 238 ASP B O 1
ATOM 4450 N N . ASP B 1 261 ? 4.617 -13.440 -1.908 1.000 31.020 239 ASP B N 1
ATOM 4451 C CA . ASP B 1 261 ? 4.737 -14.239 -0.698 1.000 30.534 239 ASP B CA 1
ATOM 4452 C C . ASP B 1 261 ? 3.360 -14.558 -0.114 1.000 28.396 239 ASP B C 1
ATOM 4453 O O . ASP B 1 261 ? 3.257 -15.139 0.962 1.000 26.587 239 ASP B O 1
ATOM 4458 N N . TYR B 1 262 ? 2.305 -14.150 -0.821 1.000 28.690 240 TYR B N 1
ATOM 4459 C CA . TYR B 1 262 ? 0.950 -14.274 -0.301 1.000 29.129 240 TYR B CA 1
ATOM 4460 C C . TYR B 1 262 ? 0.035 -14.762 -1.417 1.000 27.422 240 TYR B C 1
ATOM 4461 O O . TYR B 1 262 ? 0.244 -14.427 -2.583 1.000 29.089 240 TYR B O 1
ATOM 4470 N N . VAL B 1 263 ? -0.972 -15.547 -1.038 1.000 25.970 241 VAL B N 1
ATOM 4471 C CA . VAL B 1 263 ? -2.087 -15.839 -1.922 1.000 26.223 241 VAL B CA 1
ATOM 4472 C C . VAL B 1 263 ? -3.274 -14.991 -1.467 1.000 26.081 241 VAL B C 1
ATOM 4473 O O . VAL B 1 263 ? -3.525 -14.850 -0.269 1.000 27.138 241 VAL B O 1
ATOM 4477 N N . PHE B 1 264 ? -3.992 -14.423 -2.443 1.000 25.645 242 PHE B N 1
ATOM 4478 C CA . PHE B 1 264 ? -5.169 -13.619 -2.172 1.000 24.851 242 PHE B CA 1
ATOM 4479 C C . PHE B 1 264 ? -6.415 -14.459 -2.431 1.000 27.033 242 PHE B C 1
ATOM 4480 O O . PHE B 1 264 ? -6.560 -15.057 -3.498 1.000 29.116 242 PHE B O 1
ATOM 4488 N N . ILE B 1 265 ? -7.317 -14.490 -1.450 1.000 26.400 243 ILE B N 1
ATOM 4489 C CA . ILE B 1 265 ? -8.611 -15.121 -1.640 1.000 25.408 243 ILE B CA 1
ATOM 4490 C C . ILE B 1 265 ? -9.690 -14.044 -1.537 1.000 25.624 243 ILE B C 1
ATOM 4491 O O . ILE B 1 265 ? -10.005 -13.592 -0.438 1.000 26.690 243 ILE B O 1
ATOM 4496 N N . PRO B 1 266 ? -10.292 -13.616 -2.674 1.000 25.923 244 PRO B N 1
ATOM 4497 C CA . PRO B 1 266 ? -11.273 -12.528 -2.668 1.000 26.993 244 PRO B CA 1
ATOM 4498 C C . PRO B 1 266 ? -12.512 -12.915 -1.873 1.000 27.127 244 PRO B C 1
ATOM 4499 O O . PRO B 1 266 ? -12.962 -14.054 -1.947 1.000 25.600 244 PRO B O 1
ATOM 4503 N N . ASN B 1 267 ? -13.023 -11.958 -1.085 1.000 25.843 245 ASN B N 1
ATOM 4504 C CA . ASN B 1 267 ? -14.351 -12.028 -0.485 1.000 26.097 245 ASN B CA 1
ATOM 4505 C C . ASN B 1 267 ? -14.444 -13.184 0.513 1.000 25.358 245 ASN B C 1
ATOM 4506 O O . ASN B 1 267 ? -15.529 -13.712 0.769 1.000 24.533 245 ASN B O 1
ATOM 4511 N N . LYS B 1 268 ? -13.299 -13.544 1.094 1.000 24.011 246 LYS B N 1
ATOM 4512 C CA . LYS B 1 268 ? -13.238 -14.538 2.150 1.000 26.031 246 LYS B CA 1
ATOM 4513 C C . LYS B 1 268 ? -12.454 -13.967 3.327 1.000 27.080 246 LYS B C 1
ATOM 4514 O O . LYS B 1 268 ? -11.559 -13.146 3.145 1.000 27.726 246 LYS B O 1
ATOM 4520 N N . ASP B 1 269 ? -12.808 -14.421 4.533 1.000 27.975 247 ASP B N 1
ATOM 4521 C CA . ASP B 1 269 ? -12.158 -13.973 5.749 1.000 25.777 247 ASP B CA 1
ATOM 4522 C C . ASP B 1 269 ? -12.025 -15.151 6.707 1.000 26.698 247 ASP B C 1
ATOM 4523 O O . ASP B 1 269 ? -12.724 -16.159 6.576 1.000 25.656 247 ASP B O 1
ATOM 4528 N N . SER B 1 270 ? -11.116 -15.003 7.669 1.000 24.535 248 SER B N 1
ATOM 4529 C CA . SER B 1 270 ? -11.025 -15.924 8.781 1.000 25.681 248 SER B CA 1
ATOM 4530 C C . SER B 1 270 ? -11.350 -15.163 10.062 1.000 26.579 248 SER B C 1
ATOM 4531 O O . SER B 1 270 ? -10.541 -14.370 10.539 1.000 25.528 248 SER B O 1
ATOM 4534 N N . ALA B 1 271 ? -12.548 -15.422 10.607 1.000 29.288 249 ALA B N 1
ATOM 4535 C CA . ALA B 1 271 ? -13.034 -14.682 11.760 1.000 30.646 249 ALA B CA 1
ATOM 4536 C C . ALA B 1 271 ? -12.116 -14.922 12.954 1.000 31.096 249 ALA B C 1
ATOM 4537 O O . ALA B 1 271 ? -11.651 -16.041 13.169 1.000 28.844 249 ALA B O 1
ATOM 4539 N N . GLY B 1 272 ? -11.831 -13.839 13.690 1.000 30.106 250 GLY B N 1
ATOM 4540 C CA . GLY B 1 272 ? -11.016 -13.903 14.889 1.000 29.465 250 GLY B CA 1
ATOM 4541 C C . GLY B 1 272 ? -9.557 -14.209 14.559 1.000 30.678 250 GLY B C 1
ATOM 4542 O O . GLY B 1 272 ? -9.100 -13.954 13.442 1.000 28.336 250 GLY B O 1
ATOM 4543 N N . GLY B 1 273 ? -8.843 -14.764 15.551 1.000 29.569 251 GLY B N 1
ATOM 4544 C CA . GLY B 1 273 ? -7.412 -15.005 15.463 1.000 29.734 251 GLY B CA 1
ATOM 4545 C C . GLY B 1 273 ? -6.633 -13.712 15.207 1.000 30.320 251 GLY B C 1
ATOM 4546 O O . GLY B 1 273 ? -5.607 -13.735 14.536 1.000 28.324 251 GLY B O 1
ATOM 4547 N N . ASP B 1 274 ? -7.107 -12.597 15.774 1.000 28.306 252 ASP B N 1
ATOM 4548 C CA . ASP B 1 274 ? -6.601 -11.283 15.412 1.000 28.917 252 ASP B CA 1
ATOM 4549 C C . ASP B 1 274 ? -5.455 -10.876 16.328 1.000 29.075 252 ASP B C 1
ATOM 4550 O O . ASP B 1 274 ? -5.507 -11.105 17.532 1.000 30.716 252 ASP B O 1
ATOM 4555 N N . ILE B 1 275 ? -4.442 -10.232 15.737 1.000 29.985 253 ILE B N 1
ATOM 4556 C CA . ILE B 1 275 ? -3.447 -9.508 16.505 1.000 29.362 253 ILE B CA 1
ATOM 4557 C C . ILE B 1 275 ? -4.024 -8.131 16.837 1.000 28.494 253 ILE B C 1
ATOM 4558 O O . ILE B 1 275 ? -4.154 -7.778 18.006 1.000 30.122 253 ILE B O 1
ATOM 4563 N N . ARG B 1 276 ? -4.422 -7.385 15.798 1.000 26.463 254 ARG B N 1
ATOM 4564 C CA . ARG B 1 276 ? -4.974 -6.050 15.971 1.000 25.039 254 ARG B CA 1
ATOM 4565 C C . ARG B 1 276 ? -5.557 -5.565 14.645 1.000 25.124 254 ARG B C 1
ATOM 4566 O O . ARG B 1 276 ? -5.304 -6.147 13.592 1.000 26.653 254 ARG B O 1
ATOM 4574 N N . GLU B 1 277 ? -6.370 -4.512 14.721 1.000 23.593 255 GLU B N 1
ATOM 4575 C CA . GLU B 1 277 ? -6.809 -3.788 13.545 1.000 22.507 255 GLU B CA 1
ATOM 4576 C C . GLU B 1 277 ? -5.850 -2.617 13.340 1.000 22.776 255 GLU B C 1
ATOM 4577 O O . GLU B 1 277 ? -5.466 -1.942 14.293 1.000 23.168 255 GLU B O 1
ATOM 4583 N N . VAL B 1 278 ? -5.445 -2.395 12.093 1.000 22.307 256 VAL B N 1
ATOM 4584 C CA . VAL B 1 278 ? -4.569 -1.277 11.780 1.000 21.456 256 VAL B CA 1
ATOM 4585 C C . VAL B 1 278 ? -5.373 -0.280 10.950 1.000 20.846 256 VAL B C 1
ATOM 4586 O O . VAL B 1 278 ? -6.043 0.592 11.505 1.000 21.365 256 VAL B O 1
ATOM 4590 N N . CYS B 1 279 ? -5.372 -0.475 9.628 1.000 21.350 257 CYS B N 1
ATOM 4591 C CA . CYS B 1 279 ? -6.168 0.341 8.727 1.000 22.104 257 CYS B CA 1
ATOM 4592 C C . CYS B 1 279 ? -6.303 -0.387 7.387 1.000 24.058 257 CYS B C 1
ATOM 4593 O O . CYS B 1 279 ? -5.468 -1.234 7.052 1.000 25.748 257 CYS B O 1
ATOM 4596 N N . ALA B 1 280 ? -7.346 -0.041 6.614 1.000 23.561 258 ALA B N 1
ATOM 4597 C CA . ALA B 1 280 ? -7.612 -0.720 5.352 1.000 22.909 258 ALA B CA 1
ATOM 4598 C C . ALA B 1 280 ? -6.711 -0.164 4.251 1.000 24.336 258 ALA B C 1
ATOM 4599 O O . ALA B 1 280 ? -7.165 0.532 3.338 1.000 25.264 258 ALA B O 1
ATOM 4601 N N . ASP B 1 281 ? -5.419 -0.484 4.358 1.000 23.957 259 ASP B N 1
ATOM 4602 C CA . ASP B 1 281 ? -4.428 -0.054 3.390 1.000 23.633 259 ASP B CA 1
ATOM 4603 C C . ASP B 1 281 ? -3.505 -1.229 3.112 1.000 22.010 259 ASP B C 1
ATOM 4604 O O . ASP B 1 281 ? -2.694 -1.587 3.953 1.000 23.017 259 ASP B O 1
ATOM 4609 N N . ILE B 1 282 ? -3.658 -1.831 1.934 1.000 21.786 260 ILE B N 1
ATOM 4610 C CA . ILE B 1 282 ? -3.060 -3.130 1.662 1.000 22.842 260 ILE B CA 1
ATOM 4611 C C . ILE B 1 282 ? -1.531 -3.046 1.732 1.000 25.424 260 ILE B C 1
ATOM 4612 O O . ILE B 1 282 ? -0.913 -3.892 2.380 1.000 25.826 260 ILE B O 1
ATOM 4617 N N . PRO B 1 283 ? -0.856 -2.043 1.101 1.000 24.498 261 PRO B N 1
ATOM 4618 C CA . PRO B 1 283 ? 0.599 -1.939 1.215 1.000 24.278 261 PRO B CA 1
ATOM 4619 C C . PRO B 1 283 ? 1.061 -1.820 2.668 1.000 26.207 261 PRO B C 1
ATOM 4620 O O . PRO B 1 283 ? 2.035 -2.457 3.057 1.000 27.596 261 PRO B O 1
ATOM 4624 N N . ILE B 1 284 ? 0.343 -1.022 3.473 1.000 22.893 262 ILE B N 1
ATOM 4625 C CA . ILE B 1 284 ? 0.691 -0.901 4.880 1.000 22.642 262 ILE B CA 1
ATOM 4626 C C . ILE B 1 284 ? 0.575 -2.265 5.559 1.000 22.318 262 ILE B C 1
ATOM 4627 O O . ILE B 1 284 ? 1.485 -2.677 6.271 1.000 20.902 262 ILE B O 1
ATOM 4632 N N . LEU B 1 285 ? -0.544 -2.963 5.313 1.000 22.414 263 LEU B N 1
ATOM 4633 C CA . LEU B 1 285 ? -0.830 -4.236 5.963 1.000 22.273 263 LEU B CA 1
ATOM 4634 C C . LEU B 1 285 ? 0.220 -5.277 5.571 1.000 22.593 263 LEU B C 1
ATOM 4635 O O . LEU B 1 285 ? 0.709 -6.019 6.419 1.000 23.499 263 LEU B O 1
ATOM 4640 N N . LYS B 1 286 ? 0.551 -5.334 4.277 1.000 23.686 264 LYS B N 1
ATOM 4641 C CA . LYS B 1 286 ? 1.465 -6.337 3.751 1.000 24.873 264 LYS B CA 1
ATOM 4642 C C . LYS B 1 286 ? 2.815 -6.222 4.461 1.000 26.631 264 LYS B C 1
ATOM 4643 O O . LYS B 1 286 ? 3.389 -7.232 4.870 1.000 25.191 264 LYS B O 1
ATOM 4649 N N . ASN B 1 287 ? 3.287 -4.977 4.631 1.000 25.940 265 ASN B N 1
ATOM 4650 C CA . ASN B 1 287 ? 4.560 -4.698 5.273 1.000 26.515 265 ASN B CA 1
ATOM 4651 C C . ASN B 1 287 ? 4.527 -5.124 6.742 1.000 28.209 265 ASN B C 1
ATOM 4652 O O . ASN B 1 287 ? 5.502 -5.691 7.235 1.000 27.141 265 ASN B O 1
ATOM 4657 N N . ILE B 1 288 ? 3.411 -4.841 7.434 1.000 25.691 266 ILE B N 1
ATOM 4658 C CA . ILE B 1 288 ? 3.243 -5.247 8.825 1.000 26.061 266 ILE B CA 1
ATOM 4659 C C . ILE B 1 288 ? 3.316 -6.769 8.917 1.000 27.050 266 ILE B C 1
ATOM 4660 O O . ILE B 1 288 ? 3.972 -7.301 9.803 1.000 27.899 266 ILE B O 1
ATOM 4665 N N . ALA B 1 289 ? 2.639 -7.453 7.986 1.000 27.425 267 ALA B N 1
ATOM 4666 C CA . ALA B 1 289 ? 2.583 -8.908 7.961 1.000 27.963 267 ALA B CA 1
ATOM 4667 C C . ALA B 1 289 ? 3.971 -9.495 7.686 1.000 29.387 267 ALA B C 1
ATOM 4668 O O . ALA B 1 289 ? 4.354 -10.480 8.307 1.000 30.425 267 ALA B O 1
ATOM 4670 N N . ASP B 1 290 ? 4.717 -8.865 6.767 1.000 28.453 268 ASP B N 1
ATOM 4671 C CA . ASP B 1 290 ? 6.082 -9.260 6.443 1.000 30.504 268 ASP B CA 1
ATOM 4672 C C . ASP B 1 290 ? 6.948 -9.282 7.700 1.000 31.446 268 ASP B C 1
ATOM 4673 O O . ASP B 1 290 ? 7.730 -10.206 7.900 1.000 32.436 268 ASP B O 1
ATOM 4678 N N . LYS B 1 291 ? 6.804 -8.244 8.534 1.000 32.810 269 LYS B N 1
ATOM 4679 C CA . LYS B 1 291 ? 7.757 -7.958 9.594 1.000 33.772 269 LYS B CA 1
ATOM 4680 C C . LYS B 1 291 ? 7.416 -8.762 10.845 1.000 34.242 269 LYS B C 1
ATOM 4681 O O . LYS B 1 291 ? 8.220 -8.839 11.774 1.000 35.394 269 LYS B O 1
ATOM 4687 N N . ASP B 1 292 ? 6.220 -9.357 10.865 1.000 32.643 270 ASP B N 1
ATOM 4688 C CA . ASP B 1 292 ? 5.738 -10.035 12.054 1.000 33.066 270 ASP B CA 1
ATOM 4689 C C . ASP B 1 292 ? 5.650 -11.532 11.787 1.000 34.816 270 ASP B C 1
ATOM 4690 O O . ASP B 1 292 ? 4.786 -11.983 11.038 1.000 35.833 270 ASP B O 1
ATOM 4695 N N . ILE B 1 293 ? 6.535 -12.288 12.445 1.000 33.563 271 ILE B N 1
ATOM 4696 C CA . ILE B 1 293 ? 6.668 -13.719 12.231 1.000 36.056 271 ILE B CA 1
ATOM 4697 C C . ILE B 1 293 ? 5.392 -14.432 12.683 1.000 35.558 271 ILE B C 1
ATOM 4698 O O . ILE B 1 293 ? 5.076 -15.506 12.175 1.000 37.312 271 ILE B O 1
ATOM 4703 N N . ASN B 1 294 ? 4.663 -13.821 13.629 1.000 36.520 272 ASN B N 1
ATOM 4704 C CA . ASN B 1 294 ? 3.474 -14.426 14.211 1.000 36.937 272 ASN B CA 1
ATOM 4705 C C . ASN B 1 294 ? 2.272 -14.218 13.296 1.000 33.478 272 ASN B C 1
ATOM 4706 O O . ASN B 1 294 ? 1.271 -14.894 13.445 1.000 33.560 272 ASN B O 1
ATOM 4711 N N . CYS B 1 295 ? 2.378 -13.270 12.363 1.000 32.013 273 CYS B N 1
ATOM 4712 C CA . CYS B 1 295 ? 1.287 -12.986 11.451 1.000 28.160 273 CYS B CA 1
ATOM 4713 C C . CYS B 1 295 ? 1.283 -14.005 10.308 1.000 26.635 273 CYS B C 1
ATOM 4714 O O . CYS B 1 295 ? 2.290 -14.193 9.626 1.000 27.463 273 CYS B O 1
ATOM 4717 N N . VAL B 1 296 ? 0.136 -14.653 10.100 1.000 26.672 274 VAL B N 1
ATOM 4718 C CA . VAL B 1 296 ? 0.015 -15.668 9.063 1.000 25.726 274 VAL B CA 1
ATOM 4719 C C . VAL B 1 296 ? -0.881 -15.144 7.945 1.000 26.041 274 VAL B C 1
ATOM 4720 O O . VAL B 1 296 ? -0.836 -15.661 6.832 1.000 26.585 274 VAL B O 1
ATOM 4724 N N . ALA B 1 297 ? -1.701 -14.126 8.254 1.000 24.935 275 ALA B N 1
ATOM 4725 C CA . ALA B 1 297 ? -2.639 -13.598 7.277 1.000 27.113 275 ALA B CA 1
ATOM 4726 C C . ALA B 1 297 ? -3.083 -12.187 7.662 1.000 26.985 275 ALA B C 1
ATOM 4727 O O . ALA B 1 297 ? -3.031 -11.802 8.831 1.000 27.114 275 ALA B O 1
ATOM 4729 N N . PHE B 1 298 ? -3.555 -11.432 6.664 1.000 25.967 276 PHE B N 1
ATOM 4730 C CA . PHE B 1 298 ? -4.232 -10.175 6.937 1.000 25.674 276 PHE B CA 1
ATOM 4731 C C . PHE B 1 298 ? -5.411 -10.018 5.980 1.000 25.450 276 PHE B C 1
ATOM 4732 O O . PHE B 1 298 ? -5.360 -10.466 4.836 1.000 24.428 276 PHE B O 1
ATOM 4740 N N . ASN B 1 299 ? -6.476 -9.378 6.465 1.000 23.831 277 ASN B N 1
ATOM 4741 C CA . ASN B 1 299 ? -7.587 -9.062 5.586 1.000 24.196 277 ASN B CA 1
ATOM 4742 C C . ASN B 1 299 ? -7.495 -7.591 5.178 1.000 23.534 277 ASN B C 1
ATOM 4743 O O . ASN B 1 299 ? -6.767 -6.808 5.796 1.000 22.516 277 ASN B O 1
ATOM 4748 N N . THR B 1 300 ? -8.220 -7.239 4.111 1.000 23.134 278 THR B N 1
ATOM 4749 C CA . THR B 1 300 ? -8.090 -5.925 3.503 1.000 23.956 278 THR B CA 1
ATOM 4750 C C . THR B 1 300 ? -8.919 -4.909 4.292 1.000 23.793 278 THR B C 1
ATOM 4751 O O . THR B 1 300 ? -8.878 -3.707 4.015 1.000 22.533 278 THR B O 1
ATOM 4755 N N . TYR B 1 301 ? -9.652 -5.402 5.298 1.000 24.183 279 TYR B N 1
ATOM 4756 C CA . TYR B 1 301 ? -10.391 -4.534 6.200 1.000 24.849 279 TYR B CA 1
ATOM 4757 C C . TYR B 1 301 ? -9.439 -3.888 7.206 1.000 25.810 279 TYR B C 1
ATOM 4758 O O . TYR B 1 301 ? -9.814 -2.922 7.869 1.000 28.515 279 TYR B O 1
ATOM 4767 N N . GLY B 1 302 ? -8.234 -4.459 7.354 1.000 25.419 280 GLY B N 1
ATOM 4768 C CA . GLY B 1 302 ? -7.217 -3.859 8.209 1.000 24.678 280 GLY B CA 1
ATOM 4769 C C . GLY B 1 302 ? -6.809 -4.740 9.398 1.000 24.626 280 GLY B C 1
ATOM 4770 O O . GLY B 1 302 ? -6.007 -4.303 10.234 1.000 26.496 280 GLY B O 1
ATOM 4771 N N . TRP B 1 303 ? -7.334 -5.974 9.465 1.000 23.168 281 TRP B N 1
ATOM 4772 C CA . TRP B 1 303 ? -6.995 -6.884 10.553 1.000 24.030 281 TRP B CA 1
ATOM 4773 C C . TRP B 1 303 ? -5.797 -7.756 10.184 1.000 24.840 281 TRP B C 1
ATOM 4774 O O . TRP B 1 303 ? -5.796 -8.441 9.161 1.000 25.086 281 TRP B O 1
ATOM 4785 N N . VAL B 1 304 ? -4.788 -7.753 11.052 1.000 26.784 282 VAL B N 1
ATOM 4786 C CA . VAL B 1 304 ? -3.666 -8.665 10.912 1.000 27.855 282 VAL B CA 1
ATOM 4787 C C . VAL B 1 304 ? -3.848 -9.788 11.928 1.000 27.373 282 VAL B C 1
ATOM 4788 O O . VAL B 1 304 ? -4.228 -9.528 13.071 1.000 27.235 282 VAL B O 1
ATOM 4792 N N . LYS B 1 305 ? -3.609 -11.031 11.485 1.000 26.864 283 LYS B N 1
ATOM 4793 C CA . LYS B 1 305 ? -4.058 -12.205 12.223 1.000 28.287 283 LYS B CA 1
ATOM 4794 C C . LYS B 1 305 ? -2.892 -13.146 12.527 1.000 27.958 283 LYS B C 1
ATOM 4795 O O . LYS B 1 305 ? -1.983 -13.295 11.720 1.000 28.892 283 LYS B O 1
ATOM 4801 N N . ASN B 1 306 ? -2.958 -13.811 13.690 1.000 29.968 284 ASN B N 1
ATOM 4802 C CA . ASN B 1 306 ? -1.943 -14.775 14.094 1.000 31.899 284 ASN B CA 1
ATOM 4803 C C . ASN B 1 306 ? -2.431 -16.209 13.864 1.000 32.259 284 ASN B C 1
ATOM 4804 O O . ASN B 1 306 ? -1.629 -17.140 13.842 1.000 32.486 284 ASN B O 1
ATOM 4809 N N . ASN B 1 307 ? -3.744 -16.380 13.692 1.000 33.282 285 ASN B N 1
ATOM 4810 C CA . ASN B 1 307 ? -4.313 -17.697 13.446 1.000 34.257 285 ASN B CA 1
ATOM 4811 C C . ASN B 1 307 ? -5.449 -17.567 12.442 1.000 30.938 285 ASN B C 1
ATOM 4812 O O . ASN B 1 307 ? -6.216 -16.608 12.499 1.000 31.596 285 ASN B O 1
ATOM 4817 N N . ILE B 1 308 ? -5.551 -18.548 11.540 1.000 29.845 286 ILE B N 1
ATOM 4818 C CA . ILE B 1 308 ? -6.674 -18.619 10.617 1.000 27.910 286 ILE B CA 1
ATOM 4819 C C . ILE B 1 308 ? -7.314 -19.999 10.719 1.000 28.163 286 ILE B C 1
ATOM 4820 O O . ILE B 1 308 ? -6.658 -20.971 11.090 1.000 27.347 286 ILE B O 1
ATOM 4825 N N . LYS B 1 309 ? -8.591 -20.072 10.339 1.000 27.013 287 LYS B N 1
ATOM 4826 C CA . LYS B 1 309 ? -9.320 -21.325 10.300 1.000 30.660 287 LYS B CA 1
ATOM 4827 C C . LYS B 1 309 ? -8.781 -22.185 9.157 1.000 31.055 287 LYS B C 1
ATOM 4828 O O . LYS B 1 309 ? -7.986 -21.715 8.345 1.000 30.749 287 LYS B O 1
ATOM 4834 N N . PRO B 1 310 ? -9.169 -23.482 9.077 1.000 30.381 288 PRO B N 1
ATOM 4835 C CA . PRO B 1 310 ? -9.061 -24.237 7.825 1.000 30.501 288 PRO B CA 1
ATOM 4836 C C . PRO B 1 310 ? -9.699 -23.442 6.685 1.000 30.519 288 PRO B C 1
ATOM 4837 O O . PRO B 1 310 ? -10.668 -22.718 6.900 1.000 29.123 288 PRO B O 1
ATOM 4841 N N . LEU B 1 311 ? -9.140 -23.576 5.474 1.000 31.508 289 LEU B N 1
ATOM 4842 C CA . LEU B 1 311 ? -9.576 -22.788 4.329 1.000 32.711 289 LEU B CA 1
ATOM 4843 C C . LEU B 1 311 ? -11.045 -23.060 4.008 1.000 31.260 289 LEU B C 1
ATOM 4844 O O . LEU B 1 311 ? -11.745 -22.167 3.539 1.000 27.144 289 LEU B O 1
ATOM 4849 N N . HIS B 1 312 ? -11.512 -24.288 4.278 1.000 29.552 290 HIS B N 1
ATOM 4850 C CA . HIS B 1 312 ? -12.900 -24.634 3.983 1.000 32.585 290 HIS B CA 1
ATOM 4851 C C . HIS B 1 312 ? -13.844 -24.014 5.018 1.000 32.448 290 HIS B C 1
ATOM 4852 O O . HIS B 1 312 ? -15.059 -24.149 4.904 1.000 33.968 290 HIS B O 1
ATOM 4859 N N . GLN B 1 313 ? -13.282 -23.322 6.017 1.000 31.205 291 GLN B N 1
ATOM 4860 C CA . GLN B 1 313 ? -14.084 -22.690 7.054 1.000 31.072 291 GLN B CA 1
ATOM 4861 C C . GLN B 1 313 ? -14.007 -21.160 6.964 1.000 31.244 291 GLN B C 1
ATOM 4862 O O . GLN B 1 313 ? -14.506 -20.460 7.847 1.000 31.375 291 GLN B O 1
ATOM 4868 N N . LEU B 1 314 ? -13.394 -20.645 5.891 1.000 27.994 292 LEU B N 1
ATOM 4869 C CA . LEU B 1 314 ? -13.409 -19.215 5.625 1.000 27.229 292 LEU B CA 1
ATOM 4870 C C . LEU B 1 314 ? -14.844 -18.774 5.368 1.000 28.402 292 LEU B C 1
ATOM 4871 O O . LEU B 1 314 ? -15.629 -19.523 4.800 1.000 28.499 292 LEU B O 1
ATOM 4876 N N . ILE B 1 315 ? -15.174 -17.564 5.824 1.000 29.273 293 ILE B N 1
ATOM 4877 C CA . ILE B 1 315 ? -16.509 -17.003 5.687 1.000 28.976 293 ILE B CA 1
ATOM 4878 C C . ILE B 1 315 ? -16.484 -15.946 4.585 1.000 27.836 293 ILE B C 1
ATOM 4879 O O . ILE B 1 315 ? -15.426 -15.441 4.224 1.000 27.445 293 ILE B O 1
ATOM 4884 N N . ASP B 1 316 ? -17.669 -15.623 4.063 1.000 28.762 294 ASP B N 1
ATOM 4885 C CA . ASP B 1 316 ? -17.838 -14.649 2.998 1.000 29.332 294 ASP B CA 1
ATOM 4886 C C . ASP B 1 316 ? -17.874 -13.248 3.598 1.000 28.171 294 ASP B C 1
ATOM 4887 O O . ASP B 1 316 ? -18.533 -13.033 4.608 1.000 28.707 294 ASP B O 1
ATOM 4892 N N . ILE B 1 317 ? -17.157 -12.309 2.969 1.000 30.213 295 ILE B N 1
ATOM 4893 C CA . ILE B 1 317 ? -17.198 -10.899 3.338 1.000 29.159 295 ILE B CA 1
ATOM 4894 C C . ILE B 1 317 ? -17.334 -10.058 2.072 1.000 28.047 295 ILE B C 1
ATOM 4895 O O . ILE B 1 317 ? -16.684 -10.333 1.073 1.000 28.570 295 ILE B O 1
ATOM 4900 N N . GLY B 1 318 ? -18.139 -8.995 2.143 1.000 28.073 296 GLY B N 1
ATOM 4901 C CA . GLY B 1 318 ? -18.414 -8.179 0.969 1.000 27.014 296 GLY B CA 1
ATOM 4902 C C . GLY B 1 318 ? -17.398 -7.050 0.819 1.000 26.422 296 GLY B C 1
ATOM 4903 O O . GLY B 1 318 ? -16.632 -6.773 1.736 1.000 25.836 296 GLY B O 1
ATOM 4904 N N . ASN B 1 319 ? -17.419 -6.402 -0.350 1.000 27.199 297 ASN B N 1
ATOM 4905 C CA . ASN B 1 319 ? -16.544 -5.281 -0.656 1.000 28.288 297 ASN B CA 1
ATOM 4906 C C . ASN B 1 319 ? -17.001 -4.051 0.120 1.000 29.759 297 ASN B C 1
ATOM 4907 O O . ASN B 1 319 ? -18.159 -3.649 0.028 1.000 30.197 297 ASN B O 1
ATOM 4912 N N . ARG B 1 320 ? -16.082 -3.478 0.898 1.000 30.390 298 ARG B N 1
ATOM 4913 C CA . ARG B 1 320 ? -16.380 -2.297 1.688 1.000 28.903 298 ARG B CA 1
ATOM 4914 C C . ARG B 1 320 ? -15.352 -1.205 1.400 1.000 28.762 298 ARG B C 1
ATOM 4915 O O . ARG B 1 320 ? -15.692 -0.030 1.390 1.000 27.786 298 ARG B O 1
ATOM 4923 N N . TYR B 1 321 ? -14.101 -1.604 1.146 1.000 28.107 299 TYR B N 1
ATOM 4924 C CA . TYR B 1 321 ? -13.030 -0.649 0.906 1.000 28.128 299 TYR B CA 1
ATOM 4925 C C . TYR B 1 321 ? -12.424 -0.866 -0.475 1.000 27.235 299 TYR B C 1
ATOM 4926 O O . TYR B 1 321 ? -11.956 0.077 -1.117 1.000 27.383 299 TYR B O 1
ATOM 4935 N N . TYR B 1 322 ? -12.394 -2.131 -0.897 1.000 24.867 300 TYR B N 1
ATOM 4936 C CA . TYR B 1 322 ? -11.653 -2.517 -2.079 1.000 24.730 300 TYR B CA 1
ATOM 4937 C C . TYR B 1 322 ? -12.536 -3.367 -2.990 1.000 26.405 300 TYR B C 1
ATOM 4938 O O . TYR B 1 322 ? -13.465 -4.039 -2.533 1.000 25.614 300 TYR B O 1
ATOM 4947 N N . GLU B 1 323 ? -12.213 -3.331 -4.285 1.000 27.226 301 GLU B N 1
ATOM 4948 C CA . GLU B 1 323 ? -12.679 -4.325 -5.233 1.000 31.119 301 GLU B CA 1
ATOM 4949 C C . GLU B 1 323 ? -11.474 -5.140 -5.706 1.000 30.192 301 GLU B C 1
ATOM 4950 O O . GLU B 1 323 ? -10.744 -4.710 -6.592 1.000 28.750 301 GLU B O 1
ATOM 4956 N N . SER B 1 324 ? -11.247 -6.308 -5.093 1.000 30.938 302 SER B N 1
ATOM 4957 C CA . SER B 1 324 ? -12.098 -6.894 -4.070 1.000 31.024 302 SER B CA 1
ATOM 4958 C C . SER B 1 324 ? -11.396 -6.849 -2.715 1.000 29.782 302 SER B C 1
ATOM 4959 O O . SER B 1 324 ? -10.172 -6.929 -2.640 1.000 28.730 302 SER B O 1
ATOM 4962 N N . ASP B 1 325 ? -12.200 -6.746 -1.652 1.000 26.407 303 ASP B N 1
ATOM 4963 C CA . ASP B 1 325 ? -11.787 -7.102 -0.305 1.000 25.236 303 ASP B CA 1
ATOM 4964 C C . ASP B 1 325 ? -11.606 -8.615 -0.205 1.000 25.072 303 ASP B C 1
ATOM 4965 O O . ASP B 1 325 ? -12.182 -9.370 -0.988 1.000 24.454 303 ASP B O 1
ATOM 4970 N N . GLY B 1 326 ? -10.816 -9.049 0.784 1.000 24.718 304 GLY B N 1
ATOM 4971 C CA . GLY B 1 326 ? -10.561 -10.465 1.002 1.000 24.701 304 GLY B CA 1
ATOM 4972 C C . GLY B 1 326 ? -9.425 -10.671 1.998 1.000 25.483 304 GLY B C 1
ATOM 4973 O O . GLY B 1 326 ? -9.147 -9.795 2.819 1.000 25.232 304 GLY B O 1
ATOM 4974 N N . ILE B 1 327 ? -8.761 -11.826 1.901 1.000 24.657 305 ILE B N 1
ATOM 4975 C CA . ILE B 1 327 ? -7.709 -12.170 2.837 1.000 23.806 305 ILE B CA 1
ATOM 4976 C C . ILE B 1 327 ? -6.448 -12.553 2.061 1.000 24.627 305 ILE B C 1
ATOM 4977 O O . ILE B 1 327 ? -6.510 -13.263 1.063 1.000 25.117 305 ILE B O 1
ATOM 4982 N N . TYR B 1 328 ? -5.308 -12.031 2.522 1.000 24.671 306 TYR B N 1
ATOM 4983 C CA . TYR B 1 328 ? -4.000 -12.477 2.077 1.000 25.568 306 TYR B CA 1
ATOM 4984 C C . TYR B 1 328 ? -3.444 -13.444 3.112 1.000 25.549 306 TYR B C 1
ATOM 4985 O O . TYR B 1 328 ? -3.467 -13.144 4.305 1.000 28.220 306 TYR B O 1
ATOM 4994 N N . ILE B 1 329 ? -2.976 -14.611 2.640 1.000 25.315 307 ILE B N 1
ATOM 4995 C CA . ILE B 1 329 ? -2.391 -15.627 3.507 1.000 24.941 307 ILE B CA 1
ATOM 4996 C C . ILE B 1 329 ? -0.969 -15.899 3.026 1.000 26.184 307 ILE B C 1
ATOM 4997 O O . ILE B 1 329 ? -0.747 -16.056 1.822 1.000 27.950 307 ILE B O 1
ATOM 5002 N N . LYS B 1 330 ? -0.024 -15.964 3.979 1.000 24.585 308 LYS B N 1
ATOM 5003 C CA . LYS B 1 330 ? 1.374 -16.247 3.685 1.000 24.658 308 LYS B CA 1
ATOM 5004 C C . LYS B 1 330 ? 1.511 -17.630 3.046 1.000 27.477 308 LYS B C 1
ATOM 5005 O O . LYS B 1 330 ? 0.959 -18.614 3.543 1.000 25.058 308 LYS B O 1
ATOM 5011 N N . LYS B 1 331 ? 2.278 -17.689 1.950 1.000 28.310 309 LYS B N 1
ATOM 5012 C CA . LYS B 1 331 ? 2.435 -18.918 1.188 1.000 29.617 309 LYS B CA 1
ATOM 5013 C C . LYS B 1 331 ? 3.201 -19.960 1.999 1.000 30.113 309 LYS B C 1
ATOM 5014 O O . LYS B 1 331 ? 2.919 -21.146 1.884 1.000 29.737 309 LYS B O 1
ATOM 5020 N N . ASN B 1 332 ? 4.178 -19.514 2.803 1.000 31.398 310 ASN B N 1
ATOM 5021 C CA . ASN B 1 332 ? 5.010 -20.434 3.570 1.000 34.718 310 ASN B CA 1
ATOM 5022 C C . ASN B 1 332 ? 4.141 -21.262 4.521 1.000 35.597 310 ASN B C 1
ATOM 5023 O O . ASN B 1 332 ? 4.374 -22.463 4.701 1.000 33.529 310 ASN B O 1
ATOM 5028 N N . TYR B 1 333 ? 3.124 -20.613 5.106 1.000 33.150 311 TYR B N 1
ATOM 5029 C CA . TYR B 1 333 ? 2.170 -21.290 5.969 1.000 32.753 311 TYR B CA 1
ATOM 5030 C C . TYR B 1 333 ? 1.443 -22.375 5.172 1.000 31.595 311 TYR B C 1
ATOM 5031 O O . TYR B 1 333 ? 1.379 -23.524 5.607 1.000 32.360 311 TYR B O 1
ATOM 5040 N N . LEU B 1 334 ? 0.926 -22.006 3.991 1.000 29.681 312 LEU B N 1
ATOM 5041 C CA . LEU B 1 334 ? 0.076 -22.894 3.209 1.000 29.539 312 LEU B CA 1
ATOM 5042 C C . LEU B 1 334 ? 0.887 -24.035 2.595 1.000 31.793 312 LEU B C 1
ATOM 5043 O O . LEU B 1 334 ? 0.363 -25.132 2.394 1.000 27.450 312 LEU B O 1
ATOM 5048 N N . LEU B 1 335 ? 2.157 -23.757 2.285 1.000 31.508 313 LEU B N 1
ATOM 5049 C CA . LEU B 1 335 ? 3.033 -24.728 1.654 1.000 34.230 313 LEU B CA 1
ATOM 5050 C C . LEU B 1 335 ? 3.378 -25.848 2.632 1.000 34.005 313 LEU B C 1
ATOM 5051 O O . LEU B 1 335 ? 3.450 -27.007 2.234 1.000 34.362 313 LEU B O 1
ATOM 5056 N N . LYS B 1 336 ? 3.561 -25.486 3.907 1.000 33.750 314 LYS B N 1
ATOM 5057 C CA . LYS B 1 336 ? 3.742 -26.451 4.988 1.000 36.992 314 LYS B CA 1
ATOM 5058 C C . LYS B 1 336 ? 2.527 -27.376 5.100 1.000 34.931 314 LYS B C 1
ATOM 5059 O O . LYS B 1 336 ? 2.682 -28.597 5.170 1.000 36.402 314 LYS B O 1
ATOM 5065 N N . GLU B 1 337 ? 1.318 -26.792 5.108 1.000 32.879 315 GLU B N 1
ATOM 5066 C CA . GLU B 1 337 ? 0.091 -27.580 5.136 1.000 33.746 315 GLU B CA 1
ATOM 5067 C C . GLU B 1 337 ? 0.032 -28.501 3.919 1.000 31.130 315 GLU B C 1
ATOM 5068 O O . GLU B 1 337 ? -0.317 -29.677 4.037 1.000 28.421 315 GLU B O 1
ATOM 5074 N N . LYS B 1 338 ? 0.330 -27.932 2.747 1.000 30.766 316 LYS B N 1
ATOM 5075 C CA . LYS B 1 338 ? 0.170 -28.631 1.486 1.000 32.656 316 LYS B CA 1
ATOM 5076 C C . LYS B 1 338 ? 1.026 -29.896 1.484 1.000 32.807 316 LYS B C 1
ATOM 5077 O O . LYS B 1 338 ? 0.552 -30.957 1.089 1.000 32.491 316 LYS B O 1
ATOM 5083 N N . ILE B 1 339 ? 2.285 -29.761 1.918 1.000 34.791 317 ILE B N 1
ATOM 5084 C CA . ILE B 1 339 ? 3.233 -30.866 1.915 1.000 39.344 317 ILE B CA 1
ATOM 5085 C C . ILE B 1 339 ? 2.668 -32.010 2.759 1.000 39.126 317 ILE B C 1
ATOM 5086 O O . ILE B 1 339 ? 2.682 -33.166 2.337 1.000 39.099 317 ILE B O 1
ATOM 5091 N N . ILE B 1 340 ? 2.137 -31.668 3.940 1.000 36.939 318 ILE B N 1
ATOM 5092 C CA . ILE B 1 340 ? 1.675 -32.686 4.867 1.000 36.579 318 ILE B CA 1
ATOM 5093 C C . ILE B 1 340 ? 0.394 -33.328 4.342 1.000 37.482 318 ILE B C 1
ATOM 5094 O O . ILE B 1 340 ? 0.284 -34.552 4.314 1.000 37.438 318 ILE B O 1
ATOM 5099 N N . ILE B 1 341 ? -0.559 -32.500 3.903 1.000 36.950 319 ILE B N 1
ATOM 5100 C CA . ILE B 1 341 ? -1.862 -33.005 3.502 1.000 37.915 319 ILE B CA 1
ATOM 5101 C C . ILE B 1 341 ? -1.712 -33.942 2.296 1.000 38.864 319 ILE B C 1
ATOM 5102 O O . ILE B 1 341 ? -2.399 -34.956 2.206 1.000 36.785 319 ILE B O 1
ATOM 5107 N N . ASN B 1 342 ? -0.808 -33.599 1.371 1.000 37.662 320 ASN B N 1
ATOM 5108 C CA . ASN B 1 342 ? -0.632 -34.394 0.163 1.000 39.253 320 ASN B CA 1
ATOM 5109 C C . ASN B 1 342 ? 0.084 -35.709 0.476 1.000 40.291 320 ASN B C 1
ATOM 5110 O O . ASN B 1 342 ? 0.013 -36.646 -0.313 1.000 38.089 320 ASN B O 1
ATOM 5115 N N . SER B 1 343 ? 0.756 -35.770 1.633 1.000 40.304 321 SER B N 1
ATOM 5116 C CA . SER B 1 343 ? 1.455 -36.977 2.055 1.000 42.814 321 SER B CA 1
ATOM 5117 C C . SER B 1 343 ? 0.481 -37.999 2.646 1.000 45.559 321 SER B C 1
ATOM 5118 O O . SER B 1 343 ? 0.826 -39.167 2.796 1.000 47.369 321 SER B O 1
ATOM 5121 N N . LEU B 1 344 ? -0.733 -37.548 2.983 1.000 47.303 322 LEU B N 1
ATOM 5122 C CA . LEU B 1 344 ? -1.675 -38.359 3.741 1.000 45.970 322 LEU B CA 1
ATOM 5123 C C . LEU B 1 344 ? -2.420 -39.312 2.811 1.000 49.569 322 LEU B C 1
ATOM 5124 O O . LEU B 1 344 ? -2.650 -39.012 1.640 1.000 47.975 322 LEU B O 1
ATOM 5129 N N . ASN B 1 345 ? -2.807 -40.464 3.364 1.000 54.720 323 ASN B N 1
ATOM 5130 C CA . ASN B 1 345 ? -3.548 -41.469 2.622 1.000 57.428 323 ASN B CA 1
ATOM 5131 C C . ASN B 1 345 ? -5.023 -41.069 2.565 1.000 54.955 323 ASN B C 1
ATOM 5132 O O . ASN B 1 345 ? -5.819 -41.496 3.396 1.000 57.315 323 ASN B O 1
ATOM 5137 N N . LEU B 1 346 ? -5.372 -40.251 1.569 1.000 53.644 324 LEU B N 1
ATOM 5138 C CA . LEU B 1 346 ? -6.739 -39.793 1.388 1.000 57.051 324 LEU B CA 1
ATOM 5139 C C . LEU B 1 346 ? -7.365 -40.548 0.206 1.000 59.327 324 LEU B C 1
ATOM 5140 O O . LEU B 1 346 ? -8.012 -39.865 -0.618 1.000 61.650 324 LEU B O 1
#

Secondary structure (DSSP, 8-state):
-PEEEEEE-TT-HHHHHHHHHHHHHHT---EEEEE---GGG--TT-GGGGGG-SS-GGGGBHHHHHHHHHHHHHHHHHHH-TT---EEEEETT-EEPSSHHHHHHHHHHH--TT--EEES---B-GGGTTTTHIIIII--S-EEEE--TTTB----SEEEE-HHHHHHHHHHHHHH-S-S-HHHHHHHS----EEEES-SEE----SSTT---B--PPPEE-----TTEEEEETEE--S-EEEE--S-HHHHHHHHHH-TT--EEETTSEEES----GGGPEE---SSEET-EEEEEHHHHHHHHHHHHHS--/-PEEEEEE-TT-HHHHHHHHHHHHHHT----EEEE---GGG--TT-GGGGGG-SS-GGGGBHHHHHHHHHHHHHHHHHHH-TT---EEEEETT-EEPTTHHHHHHHHHHT--TT--EEES---B--HHHIIIIII--S-EEEE--TTTB----SEEEE-HHHHHHHHHHHHTT-S-S-HHHHHHHS----EEEES-SEE-----SSTT--PBP-PPPEE-----TTEEEEETEE--S-EEEE--S-HHHHHHHHHH-TT--EEETTSEEES----GGG-EE---SSEET-EEEEEHHHHHHHHHHHHHS--

Organism: Acanthamoeba polyphaga mimivirus (NCBI:txid212035)

Solvent-accessible surface area: 30408 Å² total; per-residue (Å²): 160,16,79,6,2,0,14,6,26,154,88,22,80,72,36,101,116,100,0,56,106,54,0,118,88,34,114,13,123,92,66,74,36,39,112,13,61,27,7,80,68,21,141,52,90,38,90,72,0,3,8,1,2,6,33,45,72,14,6,6,19,49,10,14,0,1,30,0,4,1,0,34,40,0,0,76,97,0,7,82,31,94,89,31,35,36,5,0,0,0,44,9,60,0,48,26,38,108,92,1,95,112,18,10,47,117,0,38,168,48,34,102,118,80,14,5,0,0,0,0,0,12,64,26,50,67,121,19,62,118,130,3,97,89,49,6,75,106,34,113,53,41,44,19,57,101,11,17,105,122,57,10,32,2,9,5,9,0,0,0,0,3,64,89,0,0,74,84,0,25,64,49,0,36,81,34,0,0,63,48,64,11,29,59,0,0,25,124,9,60,26,84,11,41,4,0,17,6,11,3,1,106,91,164,86,32,46,45,105,52,39,15,73,72,10,180,41,36,90,18,94,25,110,77,167,42,131,90,9,58,56,40,70,47,70,15,1,48,38,32,53,63,83,28,0,0,0,23,0,60,29,0,54,44,9,0,60,141,39,163,98,1,24,0,0,2,0,33,0,88,1,3,55,96,21,90,69,85,157,88,18,89,112,24,49,53,133,22,8,114,31,0,0,0,1,0,27,90,89,70,29,107,126,81,124,118,100,84,112,81,92,162,174,178,41,99,12,3,0,15,7,23,150,115,30,81,71,36,104,112,97,0,54,108,58,0,121,90,38,88,14,116,154,72,73,37,42,108,12,56,26,6,87,91,21,149,49,77,43,92,62,0,2,7,0,2,6,47,57,100,38,5,4,35,53,10,12,0,1,28,0,0,1,0,32,37,1,0,78,103,0,8,84,32,86,78,30,36,34,7,0,0,0,42,8,59,0,43,19,36,108,99,2,100,111,10,12,47,83,0,46,167,56,36,104,118,57,14,3,0,0,0,0,1,12,65,53,111,145,116,108,13,125,75,21,5,92,98,34,111,60,26,47,21,56,100,11,15,54,120,58,12,35,2,9,5,10,1,0,0,0,2,64,88,0,0,72,32,0,24,44,24,0,33,17,24,0,0,68,41,62,9,28,57,0,0,27,114,0,10,26,67,9,40,3,0,16,7,10,3,1,106,89,197,121,83,29,45,44,103,89,39,141,91,95,10,141,28,34,89,17,95,25,112,72,167,41,131,89,9,55,56,41,70,48,69,14,1,48,38,31,54,61,73,39,0,0,0,19,0,62,26,0,52,45,7,0,61,93,38,131,81,1,22,0,0,1,0,51,0,88,1,4,57,94,21,95,67,81,158,94,20,85,113,24,50,53,110,20,7,115,30,0,0,0,1,0,26,84,85,75,36,94,138,81,118,122,102,90,110,87,99,160,174

Foldseek 3Di:
DEAEEEEDAPVPVVLVVVQVVVCVVLVHDRYDYDHFQQLVPPDLAPLVCQLVQADLQQCQQSQLVRNLCRVLVVLVVQLVPPVFHKYKYAYRFKDFDPNLNVLVVQLVVQDDPLAAKEALDAQFDPVCCVVCCCFAPVFDNFHKAFDPLVGGPFDPRIMMHGSVLSVLLNVLCLQARPSDRNRVSSVVSPRTYMYTGHRGMGGVDDPGPPGPDGRQHDAYADPDDDPFWDWDFQWAFPDQFPDFGGLNVVSQVVNQVVDPQFFKDWSSRTTHNDGDPPVPTDGHCGRHYVTTTMIGGVVVVVVVVVVVVVDPD/DEEEEEEDAPVPVVLVVVQVVQCVVLVNDHYYYDHFQQLVPPDLADLVCQLVAADLQQCQQSQLVRNLSRVLVVLVVQLVCPVFHKYKYAYRFKHFDPNLVVLVVLLVVQDDPLAFKEALDAQFPDVVLCDFAPVFDNFHKAFPPLVGGDFDPRIMMHGSVLSVLLNVLCLQARPSDRNRVSSVVSPRTYMYTGHRGMYGVPDDSGPVTPDGRQHDAYADPDDDPFWDWDFQWAFPDQFPDFGGLNVVSQVVNQVVDPQFFKDWSSRTTHNDGDPPVPIDGHQGRHYVTTTMIGGVVVVVVVVVVVVVDDD

Nearest PDB structures (foldseek):
  8xlz-assembly1_B  TM=6.909E-01  e=7.740E-09  Aggregatibacter actinomycetemcomitans NUM4039
  1foa-assembly1_A  TM=5.068E-01  e=3.756E-05  Oryctolagus cuniculus
  3t7n-assembly1_A  TM=5.585E-01  e=1.948E-01  Homo sapiens
  3u2w-assembly1_B  TM=5.049E-01  e=1.395E-01  Homo sapiens
  7tav-assembly1_A  TM=2.139E-01  e=6.728E+00  Listeria monocytogenes

Radius of gyration: 27.93 Å; Cα contacts (8 Å, |Δi|>4): 1191; chains: 2; bounding box: 66×84×81 Å

InterPro domains:
  IPR002654 Glycosyl transferase, family 25 [PF01755] (5-187)
  IPR002654 Glycosyl transferase, family 25 [cd06532] (5-101)
  IPR050757 Collagen-modifying Glycosyltransferase 25 [PTHR10730] (6-174)

Sequence (624 aa):
NLKIIVINLKRRTDRREIMEKKFQDENITQYEFFEAFDGETLRPEDPILGVFKHGVHGLSRKGVAGCALSHYTVWQKIAADTSGTKYLVLEDDINFKPNFKENLSKVMKTIEPSQAMILIGMTVNGDDVTKTRDIYELDTSYTIHPLGRDYYAGGLFGYILDYRAAQYFVDYISYNGIRIVIDYLTYRSGFPMYESHPHLVYTVDSDIQHQYDDRRIKYAIIPNTYEFDDYVFIPNKDSAGGDIREVCADIPILKNIADKDINCVAFNTYGWVKNNIKPLHQLIDIGNRYYESDGIYIKKNYLLKEKIIINSLNLNLKIIVINLKRRTDRREIMEKKFQDENITQYEFFEAFDGETLRPEDPILGVFKHGVHGLSRKGVAGCALSHYTVWQKIAADTSGTKYLVLEDDINFKPNFKENLSKVMKTIEPSQAMILIGMTVNVTKTRDIYELDTSYTIHPLGRDYYAGGLFGYILDYRAAQYFVDYISYNGIRIVIDYLTYRRSGFPMYESHPHLVYTHVDSDIQHQYDRIKYAIIPNTYEFDDYVFIPNKDSAGGDIREVCADIPILKNIADKDINCVAFNTYGWVKNNIKPLHQLIDIGNRYYESDGIYIKKNYLLKEKIIINSLNL

B-factor: mean 31.68, std 8.27, range [16.61, 79.22]